Protein AF-A0AA39PBU8-F1 (afdb_monomer_lite)

Sequence (466 aa):
MSFDVECVLPCNFWPSYRALCRGNTFHDLFEAAKDVHDNECYCQLPLGDHAWVLTEKISHSSVVRSETPPAGSRRVDIDEEVSKLSTEGRATVAWFFDGEDSDGSEGSSSDTLLSTSPTSPSSLATRVGSWGSSGISSPVKISQGIFKTDCNESTLPSCSLTSYQDVLSSPGVVWVDRTSCLAGLDKQTNFDPRLVLVHRPAGFGKTSFLSMAEFFHDVKYRDSPVSRSALSSTWVGDFCAIHRYTIVLHADLVLTFDLATTHITDFETSLVEHLNTVLKQFLCKYQQELKIPPENMTYYIYEDGVSSLAAVLGLVARTRRWRVFLCIDNYNAPYIAGGDRAKIDRCLQRFLVGPLSNYLDDLHSGLIMGTGDVPDLSISACDRRPSVWASVANDLTDVEMMEGAFGFTPDEVHELAREFKVQGVEAGLEARSFVSYMDKSYSMREVLEEIRRQCRERETGDAKVI

InterPro domains:
  IPR018631 AAA-ATPase-like domain [PF09820] (168-341)

Structure (mmCIF, N/CA/C/O backbone):
data_AF-A0AA39PBU8-F1
#
_entry.id   AF-A0AA39PBU8-F1
#
loop_
_atom_site.group_PDB
_atom_site.id
_atom_site.type_symbol
_atom_site.label_atom_id
_atom_site.label_alt_id
_atom_site.label_comp_id
_atom_site.label_asym_id
_atom_site.label_entity_id
_atom_site.label_seq_id
_atom_site.pdbx_PDB_ins_code
_atom_site.Cartn_x
_atom_site.Cartn_y
_atom_site.Cartn_z
_atom_site.occupancy
_atom_site.B_iso_or_equiv
_atom_site.auth_seq_id
_atom_site.auth_comp_id
_atom_site.auth_asym_id
_atom_site.auth_atom_id
_atom_site.pdbx_PDB_model_num
ATOM 1 N N . MET A 1 1 ? -5.452 -50.871 -4.974 1.00 63.75 1 MET A N 1
ATOM 2 C CA . MET A 1 1 ? -4.369 -50.128 -4.293 1.00 63.75 1 MET A CA 1
ATOM 3 C C . MET A 1 1 ? -4.611 -48.667 -4.610 1.00 63.75 1 MET A C 1
ATOM 5 O O . MET A 1 1 ? -4.780 -48.376 -5.784 1.00 63.75 1 MET A O 1
ATOM 9 N N . SER A 1 2 ? -4.732 -47.799 -3.608 1.00 64.38 2 SER A N 1
ATOM 10 C CA . SER A 1 2 ? -4.918 -46.360 -3.831 1.00 64.38 2 SER A CA 1
ATOM 11 C C . SER A 1 2 ? -3.573 -45.715 -4.163 1.00 64.38 2 SER A C 1
ATOM 13 O O . SER A 1 2 ? -2.599 -45.975 -3.453 1.00 64.38 2 SER A O 1
ATOM 15 N N . PHE A 1 3 ? -3.524 -44.893 -5.207 1.00 79.94 3 PHE A N 1
ATOM 16 C CA . PHE A 1 3 ? -2.340 -44.122 -5.584 1.00 79.94 3 PHE A CA 1
ATOM 17 C C . PHE A 1 3 ? -2.486 -42.683 -5.087 1.00 79.94 3 PHE A C 1
ATOM 19 O O . PHE A 1 3 ? -3.590 -42.144 -5.107 1.00 79.94 3 PHE A O 1
ATOM 26 N N . ASP A 1 4 ? -1.380 -42.090 -4.636 1.00 86.75 4 ASP A N 1
ATOM 27 C CA . ASP A 1 4 ? -1.296 -40.649 -4.401 1.00 86.75 4 ASP A CA 1
ATOM 28 C C . ASP A 1 4 ? -1.063 -39.959 -5.751 1.00 86.75 4 ASP A C 1
ATOM 30 O O . ASP A 1 4 ? -0.068 -40.238 -6.429 1.00 86.75 4 ASP A O 1
ATOM 34 N N . VAL A 1 5 ? -1.996 -39.097 -6.153 1.00 86.69 5 VAL A N 1
ATOM 35 C CA . VAL A 1 5 ? -1.933 -38.317 -7.397 1.00 86.69 5 VAL A CA 1
ATOM 36 C C . VAL A 1 5 ? -1.940 -36.839 -7.036 1.00 86.69 5 VAL A C 1
ATOM 38 O O . VAL A 1 5 ? -2.800 -36.383 -6.283 1.00 86.69 5 VAL A O 1
ATOM 41 N N . GLU A 1 6 ? -0.975 -36.087 -7.562 1.00 90.75 6 GLU A N 1
ATOM 42 C CA . GLU A 1 6 ? -0.965 -34.630 -7.434 1.00 90.75 6 GLU A CA 1
ATOM 43 C C . GLU A 1 6 ? -1.994 -34.062 -8.419 1.00 90.75 6 GLU A C 1
ATOM 45 O O . GLU A 1 6 ? -1.827 -34.132 -9.636 1.00 90.75 6 GLU A O 1
ATOM 50 N N . CYS A 1 7 ? -3.098 -33.554 -7.892 1.00 89.88 7 CYS A N 1
ATOM 51 C CA . CYS A 1 7 ? -4.177 -32.953 -8.655 1.00 89.88 7 CYS A CA 1
ATOM 52 C C . CYS A 1 7 ? -3.934 -31.455 -8.772 1.00 89.88 7 CYS A C 1
ATOM 54 O O . CYS A 1 7 ? -3.689 -30.785 -7.769 1.00 89.88 7 CYS A O 1
ATOM 56 N N . VAL A 1 8 ? -4.012 -30.944 -9.996 1.00 87.88 8 VAL A N 1
ATOM 57 C CA . VAL A 1 8 ? -3.858 -29.531 -10.324 1.00 87.88 8 VAL A CA 1
ATOM 58 C C . VAL A 1 8 ? -5.203 -29.019 -10.822 1.00 87.88 8 VAL A C 1
ATOM 60 O O . VAL A 1 8 ? -5.677 -29.431 -11.883 1.00 87.88 8 VAL A O 1
ATOM 63 N N . LEU A 1 9 ? -5.820 -28.134 -10.046 1.00 85.31 9 LEU A N 1
ATOM 64 C CA . LEU A 1 9 ? -7.075 -27.477 -10.393 1.00 85.31 9 LEU A CA 1
ATOM 65 C C . LEU A 1 9 ? -6.802 -26.036 -10.855 1.00 85.31 9 LEU A C 1
ATOM 67 O O . LEU A 1 9 ? -5.986 -25.339 -10.234 1.00 85.31 9 LEU A O 1
ATOM 71 N N . PRO A 1 10 ? -7.470 -25.550 -11.916 1.00 77.88 10 PRO A N 1
ATOM 72 C CA . PRO A 1 10 ? -7.496 -24.145 -12.261 1.00 77.88 10 PRO A CA 1
ATOM 73 C C . PRO A 1 10 ? -8.139 -23.437 -11.091 1.00 77.88 10 PRO A C 1
ATOM 75 O O . PRO A 1 10 ? -9.138 -23.889 -10.552 1.00 77.88 10 PRO A O 1
ATOM 78 N N . CYS A 1 11 ? -7.553 -22.338 -10.665 1.00 74.69 11 CYS A N 1
ATOM 79 C CA . CYS A 1 11 ? -8.113 -21.563 -9.589 1.00 74.69 11 CYS A CA 1
ATOM 80 C C . CYS A 1 11 ? -8.189 -20.123 -10.060 1.00 74.69 11 CYS A C 1
ATOM 82 O O . CYS A 1 11 ? -7.208 -19.582 -10.563 1.00 74.69 11 CYS A O 1
ATOM 84 N N . ASN A 1 12 ? -9.327 -19.464 -9.851 1.00 62.34 12 ASN A N 1
ATOM 85 C CA . ASN A 1 12 ? -9.472 -18.058 -10.245 1.00 62.34 12 ASN A CA 1
ATOM 86 C C . ASN A 1 12 ? -8.590 -17.122 -9.403 1.00 62.34 12 ASN A C 1
ATOM 88 O O . ASN A 1 12 ? -8.543 -15.919 -9.648 1.00 62.34 12 ASN A O 1
ATOM 92 N N . PHE A 1 13 ? -7.923 -17.660 -8.381 1.00 56.38 13 PHE A N 1
ATOM 93 C CA . PHE A 1 13 ? -7.256 -16.882 -7.347 1.00 56.38 13 PHE A CA 1
ATOM 94 C C . PHE A 1 13 ? -5.815 -17.305 -7.073 1.00 56.38 13 PHE A C 1
ATOM 96 O O . PHE A 1 13 ? -5.048 -16.497 -6.562 1.00 56.38 13 PHE A O 1
ATOM 103 N N . TRP A 1 14 ? -5.451 -18.540 -7.415 1.00 59.69 14 TRP A N 1
ATOM 104 C CA . TRP A 1 14 ? -4.086 -19.053 -7.330 1.00 59.69 14 TRP A CA 1
ATOM 105 C C . TRP A 1 14 ? -3.625 -19.425 -8.741 1.00 59.69 14 TRP A C 1
ATOM 107 O O . TRP A 1 14 ? -4.454 -19.894 -9.521 1.00 59.69 14 TRP A O 1
ATOM 117 N N . PRO A 1 15 ? -2.336 -19.269 -9.096 1.00 60.19 15 PRO A N 1
ATOM 118 C CA . PRO A 1 15 ? -1.839 -19.653 -10.423 1.00 60.19 15 PRO A CA 1
ATOM 119 C C . PRO A 1 15 ? -2.183 -21.102 -10.802 1.00 60.19 15 PRO A C 1
ATOM 121 O O . PRO A 1 15 ? -2.449 -21.390 -11.967 1.00 60.19 15 PRO A O 1
ATOM 124 N N . SER A 1 16 ? -2.229 -21.989 -9.804 1.00 75.62 16 SER A N 1
ATOM 125 C CA . SER A 1 16 ? -2.863 -23.309 -9.845 1.00 75.62 16 SER A CA 1
ATOM 126 C C . SER A 1 16 ? -3.088 -23.800 -8.414 1.00 75.62 16 SER A C 1
ATOM 128 O O . SER A 1 16 ? -2.233 -23.554 -7.563 1.00 75.62 16 SER A O 1
ATOM 130 N N . TYR A 1 17 ? -4.183 -24.506 -8.136 1.00 80.56 17 TYR A N 1
ATOM 131 C CA . TYR A 1 17 ? -4.368 -25.178 -6.850 1.00 80.56 17 TYR A CA 1
ATOM 132 C C . TYR A 1 17 ? -3.843 -26.610 -6.929 1.00 80.56 17 TYR A C 1
ATOM 134 O O . TYR A 1 17 ? -4.169 -27.326 -7.874 1.00 80.56 17 TYR A O 1
ATOM 142 N N . ARG A 1 18 ? -3.024 -27.026 -5.959 1.00 86.94 18 ARG A N 1
ATOM 143 C CA . ARG A 1 18 ? -2.383 -28.346 -5.947 1.00 86.94 18 ARG A CA 1
ATOM 144 C C . ARG A 1 18 ? -2.760 -29.111 -4.691 1.00 86.94 18 ARG A C 1
ATOM 146 O O . ARG A 1 18 ? -2.524 -28.627 -3.589 1.00 86.94 18 ARG A O 1
ATOM 153 N N . ALA A 1 19 ? -3.266 -30.325 -4.860 1.00 88.69 19 ALA A N 1
ATOM 154 C CA . ALA A 1 19 ? -3.580 -31.219 -3.753 1.00 88.69 19 ALA A CA 1
ATOM 155 C C . ALA A 1 19 ? -3.094 -32.641 -4.041 1.00 88.69 19 ALA A C 1
ATOM 157 O O . ALA A 1 19 ? -3.181 -33.131 -5.163 1.00 88.69 19 ALA A O 1
ATOM 158 N N . LEU A 1 20 ? -2.581 -33.321 -3.016 1.00 90.81 20 LEU A N 1
ATOM 159 C CA . LEU A 1 20 ? -2.307 -34.755 -3.078 1.00 90.81 20 LEU A CA 1
ATOM 160 C C . LEU A 1 20 ? -3.593 -35.507 -2.739 1.00 90.81 20 LEU A C 1
ATOM 162 O O . LEU A 1 20 ? -4.042 -35.493 -1.593 1.00 90.81 20 LEU A O 1
ATOM 166 N N . CYS A 1 21 ? -4.172 -36.164 -3.738 1.00 92.00 21 CYS A N 1
ATOM 167 C CA . CYS A 1 21 ? -5.466 -36.826 -3.629 1.00 92.00 21 CYS A CA 1
ATOM 168 C C . CYS A 1 21 ? -5.327 -38.340 -3.812 1.00 92.00 21 CYS A C 1
ATOM 170 O O . CYS A 1 21 ? -4.408 -38.832 -4.473 1.00 92.00 21 CYS A O 1
ATOM 172 N N . ARG A 1 22 ? -6.273 -39.086 -3.231 1.00 91.69 22 ARG A N 1
ATOM 173 C CA . ARG A 1 22 ? -6.400 -40.541 -3.386 1.00 91.69 22 ARG A CA 1
ATOM 174 C C . ARG A 1 22 ? -7.777 -40.873 -3.932 1.00 91.69 22 ARG A C 1
ATOM 176 O O . ARG A 1 22 ? -8.775 -40.473 -3.348 1.00 91.69 22 ARG A O 1
ATOM 183 N N . GLY A 1 23 ? -7.810 -41.667 -4.994 1.00 91.62 23 GLY A N 1
ATOM 184 C CA . GLY A 1 23 ? -9.036 -42.077 -5.672 1.00 91.62 23 GLY A CA 1
ATOM 185 C C . GLY A 1 23 ? -8.817 -43.341 -6.497 1.00 91.62 23 GLY A C 1
ATOM 186 O O . GLY A 1 23 ? -7.672 -43.704 -6.789 1.00 91.62 23 GLY A O 1
ATOM 187 N N . ASN A 1 24 ? -9.901 -44.043 -6.835 1.00 92.50 24 ASN A N 1
ATOM 188 C CA . ASN A 1 24 ? -9.843 -45.174 -7.764 1.00 92.50 24 ASN A CA 1
ATOM 189 C C . ASN A 1 24 ? -10.062 -44.711 -9.210 1.00 92.50 24 ASN A C 1
ATOM 191 O O . ASN A 1 24 ? -9.520 -45.329 -10.127 1.00 92.50 24 ASN A O 1
ATOM 195 N N . THR A 1 25 ? -10.807 -43.622 -9.402 1.00 93.12 25 THR A N 1
ATOM 196 C CA . THR A 1 25 ? -11.091 -42.970 -10.691 1.00 93.12 25 THR A CA 1
ATOM 197 C C . THR A 1 25 ? -10.585 -41.524 -10.708 1.00 93.12 25 THR A C 1
ATOM 199 O O . THR A 1 25 ? -10.255 -40.968 -9.656 1.00 93.12 25 THR A O 1
ATOM 202 N N . PHE A 1 26 ? -10.506 -40.898 -11.886 1.00 90.81 26 PHE A N 1
ATOM 203 C CA . PHE A 1 26 ? -10.213 -39.460 -11.970 1.00 90.81 26 PHE A CA 1
ATOM 204 C C . PHE A 1 26 ? -11.336 -38.598 -11.390 1.00 90.81 26 PHE A C 1
ATOM 206 O O . PHE A 1 26 ? -11.050 -37.518 -10.884 1.00 90.81 26 PHE A O 1
ATOM 213 N N . HIS A 1 27 ? -12.572 -39.094 -11.384 1.00 92.56 27 HIS A N 1
ATOM 214 C CA . HIS A 1 27 ? -13.697 -38.467 -10.704 1.00 92.56 27 HIS A CA 1
ATOM 215 C C . HIS A 1 27 ? -13.467 -38.405 -9.198 1.00 92.56 27 HIS A C 1
ATOM 217 O O . HIS A 1 27 ? -13.545 -37.327 -8.621 1.00 92.56 27 HIS A O 1
ATOM 223 N N . ASP A 1 28 ? -13.069 -39.522 -8.577 1.00 92.75 28 ASP A N 1
ATOM 224 C CA . ASP A 1 28 ? -12.735 -39.547 -7.147 1.00 92.75 28 ASP A CA 1
ATOM 225 C C . ASP A 1 28 ? -11.604 -38.558 -6.818 1.00 92.75 28 ASP A C 1
ATOM 227 O O . ASP A 1 28 ? -11.623 -37.902 -5.779 1.00 92.75 28 ASP A O 1
ATOM 231 N N . LEU A 1 29 ? -10.600 -38.461 -7.700 1.00 92.19 29 LEU A N 1
ATOM 232 C CA . LEU A 1 29 ? -9.491 -37.520 -7.545 1.00 92.19 29 LEU A CA 1
ATOM 233 C C . LEU A 1 29 ? -9.945 -36.068 -7.684 1.00 92.19 29 LEU A C 1
ATOM 235 O O . LEU A 1 29 ? -9.513 -35.239 -6.888 1.00 92.19 29 LEU A O 1
ATOM 239 N N . PHE A 1 30 ? -10.806 -35.766 -8.659 1.00 89.19 30 PHE A N 1
ATOM 240 C CA . PHE A 1 30 ? -11.372 -34.434 -8.833 1.00 89.19 30 PHE A CA 1
ATOM 241 C C . PHE A 1 30 ? -12.219 -34.039 -7.633 1.00 89.19 30 PHE A C 1
ATOM 243 O O . PHE A 1 30 ? -11.990 -32.970 -7.092 1.00 89.19 30 PHE A O 1
ATOM 250 N N . GLU A 1 31 ? -13.155 -34.882 -7.196 1.00 91.38 31 GLU A N 1
ATOM 251 C CA . GLU A 1 31 ? -14.018 -34.597 -6.044 1.00 91.38 31 GLU A CA 1
ATOM 252 C C . GLU A 1 31 ? -13.182 -34.410 -4.776 1.00 91.38 31 GLU A C 1
ATOM 254 O O . GLU A 1 31 ? -13.391 -33.454 -4.042 1.00 91.38 31 GLU A O 1
ATOM 259 N N . ALA A 1 32 ? -12.152 -35.236 -4.557 1.00 90.81 32 ALA A N 1
ATOM 260 C CA . ALA A 1 32 ? -11.232 -35.038 -3.440 1.00 90.81 32 ALA A CA 1
ATOM 261 C C . ALA A 1 32 ? -10.447 -33.722 -3.565 1.00 90.81 32 ALA A C 1
ATOM 263 O O . ALA A 1 32 ? -10.331 -32.983 -2.591 1.00 90.81 32 ALA A O 1
ATOM 264 N N . ALA A 1 33 ? -9.900 -33.411 -4.742 1.00 88.56 33 ALA A N 1
ATOM 265 C CA . ALA A 1 33 ? -9.170 -32.166 -4.971 1.00 88.56 33 ALA A CA 1
ATOM 266 C C . ALA A 1 33 ? -10.087 -30.950 -4.826 1.00 88.56 33 ALA A C 1
ATOM 268 O O . ALA A 1 33 ? -9.671 -29.945 -4.258 1.00 88.56 33 ALA A O 1
ATOM 269 N N . LYS A 1 34 ? -11.324 -31.059 -5.311 1.00 86.44 34 LYS A N 1
ATOM 270 C CA . LYS A 1 34 ? -12.368 -30.046 -5.246 1.00 86.44 34 LYS A CA 1
ATOM 271 C C . LYS A 1 34 ? -12.851 -29.850 -3.825 1.00 86.44 34 LYS A C 1
ATOM 273 O O . LYS A 1 34 ? -13.002 -28.712 -3.437 1.00 86.44 34 LYS A O 1
ATOM 278 N N . ASP A 1 35 ? -13.034 -30.898 -3.034 1.00 87.56 35 ASP A N 1
ATOM 279 C CA . ASP A 1 35 ? -13.402 -30.764 -1.626 1.00 87.56 35 ASP A CA 1
ATOM 280 C C . ASP A 1 35 ? -12.317 -30.002 -0.860 1.00 87.56 35 ASP A C 1
ATOM 282 O O . ASP A 1 35 ? -12.619 -29.074 -0.111 1.00 87.56 35 ASP A O 1
ATOM 286 N N . VAL A 1 36 ? -11.038 -30.350 -1.049 1.00 84.06 36 VAL A N 1
ATOM 287 C CA . VAL A 1 36 ? -9.939 -29.618 -0.393 1.00 84.06 36 VAL A CA 1
ATOM 288 C C . VAL A 1 36 ? -9.860 -28.189 -0.938 1.00 84.06 36 VAL A C 1
ATOM 290 O O . VAL A 1 36 ? -9.799 -27.240 -0.159 1.00 84.06 36 VAL A O 1
ATOM 293 N N . HIS A 1 37 ? -9.972 -28.023 -2.256 1.00 85.81 37 HIS A N 1
ATOM 294 C CA . HIS A 1 37 ? -10.020 -26.717 -2.896 1.00 85.81 37 HIS A CA 1
ATOM 295 C C . HIS A 1 37 ? -11.176 -25.873 -2.367 1.00 85.81 37 HIS A C 1
ATOM 297 O O . HIS A 1 37 ? -10.928 -24.765 -1.945 1.00 85.81 37 HIS A O 1
ATOM 303 N N . ASP A 1 38 ? -12.411 -26.356 -2.330 1.00 80.06 38 ASP A N 1
ATOM 304 C CA . ASP A 1 38 ? -13.603 -25.604 -1.933 1.00 80.06 38 ASP A CA 1
ATOM 305 C C . ASP A 1 38 ? -13.579 -25.252 -0.438 1.00 80.06 38 ASP A C 1
ATOM 307 O O . ASP A 1 38 ? -14.100 -24.208 -0.041 1.00 80.06 38 ASP A O 1
ATOM 311 N N . ASN A 1 39 ? -12.906 -26.066 0.384 1.00 73.81 39 ASN A N 1
ATOM 312 C CA . ASN A 1 39 ? -12.610 -25.732 1.779 1.00 73.81 39 ASN A CA 1
ATOM 313 C C . ASN A 1 39 ? -11.576 -24.600 1.916 1.00 73.81 39 ASN A C 1
ATOM 315 O O . ASN A 1 39 ? -11.610 -23.852 2.894 1.00 73.81 39 ASN A O 1
ATOM 319 N N . GLU A 1 40 ? -10.666 -24.459 0.953 1.00 72.25 40 GLU A N 1
ATOM 320 C CA . GLU A 1 40 ? -9.587 -23.461 0.961 1.00 72.25 40 GLU A CA 1
ATOM 321 C C . GLU A 1 40 ? -9.861 -22.271 0.015 1.00 72.25 40 GLU A C 1
ATOM 323 O O . GLU A 1 40 ? -9.196 -21.233 0.070 1.00 72.25 40 GLU A O 1
ATOM 328 N N . CYS A 1 41 ? -10.850 -22.394 -0.869 1.00 67.94 41 CYS A N 1
ATOM 329 C CA . CYS A 1 41 ? -11.017 -21.561 -2.044 1.00 67.94 41 CYS A CA 1
ATOM 330 C C . CYS A 1 41 ? -12.450 -21.590 -2.613 1.00 67.94 41 CYS A C 1
ATOM 332 O O . CYS A 1 41 ? -12.903 -22.536 -3.242 1.00 67.94 41 CYS A O 1
ATOM 334 N N . TYR A 1 42 ? -13.155 -20.466 -2.502 1.00 68.31 42 TYR A N 1
ATOM 335 C CA . TYR A 1 42 ? -14.571 -20.350 -2.870 1.00 68.31 42 TYR A CA 1
ATOM 336 C C . TYR A 1 42 ? -14.870 -20.079 -4.363 1.00 68.31 42 TYR A C 1
ATOM 338 O O . TYR A 1 42 ? -15.903 -19.474 -4.650 1.00 68.31 42 TYR A O 1
ATOM 346 N N . CYS A 1 43 ? -14.014 -20.441 -5.337 1.00 73.25 43 CYS A N 1
ATOM 347 C CA . CYS A 1 43 ? -14.326 -20.115 -6.754 1.00 73.25 43 CYS A CA 1
ATOM 348 C C . CYS A 1 43 ? -15.424 -20.985 -7.352 1.00 73.25 43 CYS A C 1
ATOM 350 O O . CYS A 1 43 ? -15.873 -20.653 -8.442 1.00 73.25 43 CYS A O 1
ATOM 352 N N . GLN A 1 44 ? -15.875 -22.030 -6.644 1.00 70.38 44 GLN A N 1
ATOM 353 C CA . GLN A 1 44 ? -16.883 -22.977 -7.124 1.00 70.38 44 GLN A CA 1
ATOM 354 C C . GLN A 1 44 ? -16.541 -23.456 -8.533 1.00 70.38 44 GLN A C 1
ATOM 356 O O . GLN A 1 44 ? -17.207 -23.109 -9.507 1.00 70.38 44 GLN A O 1
ATOM 361 N N . LEU A 1 45 ? -15.459 -24.227 -8.636 1.00 69.81 45 LEU A N 1
ATOM 362 C CA . LEU A 1 45 ? -14.999 -24.691 -9.935 1.00 69.81 45 LEU A CA 1
ATOM 363 C C . LEU A 1 45 ? -16.039 -25.642 -10.549 1.00 69.81 45 LEU A C 1
ATOM 365 O O . LEU A 1 45 ? -16.449 -26.618 -9.892 1.00 69.81 45 LEU A O 1
ATOM 369 N N . PRO A 1 46 ? -16.485 -25.372 -11.787 1.00 70.25 46 PRO A N 1
ATOM 370 C CA . PRO A 1 46 ? -17.241 -26.348 -12.547 1.00 70.25 46 PRO A CA 1
ATOM 371 C C . PRO A 1 46 ? -16.371 -27.582 -12.807 1.00 70.25 46 PRO A C 1
ATOM 373 O O . PRO A 1 46 ? -15.142 -27.525 -12.865 1.00 70.25 46 PRO A O 1
ATOM 376 N N . LEU A 1 47 ? -17.036 -28.730 -12.883 1.00 63.50 47 LEU A N 1
ATOM 377 C CA . LEU A 1 47 ? -16.393 -30.015 -13.106 1.00 63.50 47 LEU A CA 1
ATOM 378 C C . LEU A 1 47 ? -16.217 -30.196 -14.613 1.00 63.50 47 LEU A C 1
ATOM 380 O O . LEU A 1 47 ? -17.209 -30.332 -15.328 1.00 63.50 47 LEU A O 1
ATOM 384 N N . GLY A 1 48 ? -14.971 -30.180 -15.084 1.00 72.88 48 GLY A N 1
ATOM 385 C CA . GLY A 1 48 ? -14.656 -30.578 -16.453 1.00 72.88 48 GLY A CA 1
ATOM 386 C C . GLY A 1 48 ? -14.954 -32.060 -16.667 1.00 72.88 48 GLY A C 1
ATOM 387 O O . GLY A 1 48 ? -14.693 -32.887 -15.796 1.00 72.88 48 GLY A O 1
ATOM 388 N N . ASP A 1 49 ? -15.463 -32.423 -17.840 1.00 81.44 49 ASP A N 1
ATOM 389 C CA . ASP A 1 49 ? -15.782 -33.806 -18.233 1.00 81.44 49 ASP A CA 1
ATOM 390 C C . ASP A 1 49 ? -14.536 -34.686 -18.464 1.00 81.44 49 ASP A C 1
ATOM 392 O O . ASP A 1 49 ? -14.642 -35.863 -18.804 1.00 81.44 49 ASP A O 1
ATOM 396 N N . HIS A 1 50 ? -13.337 -34.127 -18.306 1.00 86.62 50 HIS A N 1
ATOM 397 C CA . HIS A 1 50 ? -12.084 -34.815 -18.568 1.00 86.62 50 HIS A CA 1
ATOM 398 C C . HIS A 1 50 ? -10.930 -34.266 -17.728 1.00 86.62 50 HIS A C 1
ATOM 400 O O . HIS A 1 50 ? -10.931 -33.116 -17.287 1.00 86.62 50 HIS A O 1
ATOM 406 N N . ALA A 1 51 ? -9.899 -35.091 -17.570 1.00 89.19 51 ALA A N 1
ATOM 407 C CA . ALA A 1 51 ? -8.616 -34.680 -17.018 1.00 89.19 51 ALA A CA 1
ATOM 408 C C . ALA A 1 51 ? -7.510 -34.832 -18.069 1.00 89.19 51 ALA A C 1
ATOM 410 O O . ALA A 1 51 ? -7.666 -35.511 -19.085 1.00 89.19 51 ALA A O 1
ATOM 411 N N . TRP A 1 52 ? -6.365 -34.210 -17.827 1.00 89.69 52 TRP A N 1
ATOM 412 C CA . TRP A 1 52 ? -5.154 -34.380 -18.615 1.00 89.69 52 TRP A CA 1
ATOM 413 C C . TRP A 1 52 ? -4.063 -34.961 -17.738 1.00 89.69 52 TRP A C 1
ATOM 415 O O . TRP A 1 52 ? -3.896 -34.567 -16.586 1.00 89.69 52 TRP A O 1
ATOM 425 N N . VAL A 1 53 ? -3.309 -35.907 -18.285 1.00 89.69 53 VAL A N 1
ATOM 426 C CA . VAL A 1 53 ? -2.259 -36.614 -17.552 1.00 89.69 53 VAL A CA 1
ATOM 427 C C . VAL A 1 53 ? -0.998 -36.647 -18.392 1.00 89.69 53 VAL A C 1
ATOM 429 O O . VAL A 1 53 ? -1.046 -37.012 -19.567 1.00 89.69 53 VAL A O 1
ATOM 432 N N . LEU A 1 54 ? 0.141 -36.283 -17.807 1.00 86.62 54 LEU A N 1
ATOM 433 C CA . LEU A 1 54 ? 1.435 -36.348 -18.490 1.00 86.62 54 LEU A CA 1
ATOM 434 C C . LEU A 1 54 ? 1.779 -37.792 -18.872 1.00 86.62 54 LEU A C 1
ATOM 436 O O . LEU A 1 54 ? 1.760 -38.688 -18.028 1.00 86.62 54 LEU A O 1
ATOM 440 N N . THR A 1 55 ? 2.133 -38.005 -20.140 1.00 77.75 55 THR A N 1
ATOM 441 C CA . THR A 1 55 ? 2.587 -39.312 -20.649 1.00 77.75 55 THR A CA 1
ATOM 442 C C . THR A 1 55 ? 4.107 -39.426 -20.734 1.00 77.75 55 THR A C 1
ATOM 444 O O . THR A 1 55 ? 4.643 -40.533 -20.680 1.00 77.75 55 THR A O 1
ATOM 447 N N . GLU A 1 56 ? 4.818 -38.298 -20.807 1.00 75.25 56 GLU A N 1
ATOM 448 C CA . GLU A 1 56 ? 6.274 -38.260 -20.950 1.00 75.25 56 GLU A CA 1
ATOM 449 C C . GLU A 1 56 ? 6.998 -37.853 -19.659 1.00 75.25 56 GLU A C 1
ATOM 451 O O . GLU A 1 56 ? 6.471 -37.136 -18.807 1.00 75.25 56 GLU A O 1
ATOM 456 N N . LYS A 1 57 ? 8.253 -38.309 -19.521 1.00 64.81 57 LYS A N 1
ATOM 457 C CA . LYS A 1 57 ? 9.164 -37.905 -18.440 1.00 64.81 57 LYS A CA 1
ATOM 458 C C . LYS A 1 57 ? 9.582 -36.449 -18.633 1.00 64.81 57 LYS A C 1
ATOM 460 O O . LYS A 1 57 ? 10.653 -36.182 -19.173 1.00 64.81 57 LYS A O 1
ATOM 465 N N . ILE A 1 58 ? 8.772 -35.519 -18.157 1.00 60.69 58 ILE A N 1
ATOM 466 C CA . ILE A 1 58 ? 9.190 -34.127 -18.014 1.00 60.69 58 ILE A CA 1
ATOM 467 C C . ILE A 1 58 ? 9.627 -33.929 -16.564 1.00 60.69 58 ILE A C 1
ATOM 469 O O . ILE A 1 58 ? 8.972 -34.386 -15.628 1.00 60.69 58 ILE A O 1
ATOM 473 N N . SER A 1 59 ? 10.784 -33.300 -16.364 1.00 57.44 59 SER A N 1
ATOM 474 C CA . SER A 1 59 ? 11.216 -32.862 -15.039 1.00 57.44 59 SER A CA 1
ATOM 475 C C . SER A 1 59 ? 10.133 -31.964 -14.438 1.00 57.44 59 SER A C 1
ATOM 477 O O . SER A 1 59 ? 9.788 -30.956 -15.046 1.00 57.44 59 SER A O 1
ATOM 479 N N . HIS A 1 60 ? 9.631 -32.312 -13.247 1.00 55.94 60 HIS A N 1
ATOM 480 C CA . HIS A 1 60 ? 8.533 -31.639 -12.526 1.00 55.94 60 HIS A CA 1
ATOM 481 C C . HIS A 1 60 ? 8.696 -30.110 -12.334 1.00 55.94 60 HIS A C 1
ATOM 483 O O . HIS A 1 60 ? 7.786 -29.455 -11.838 1.00 55.94 60 HIS A O 1
ATOM 489 N N . SER A 1 61 ? 9.831 -29.523 -12.718 1.00 48.94 61 SER A N 1
ATOM 490 C CA . SER A 1 61 ? 10.204 -28.129 -12.481 1.00 48.94 61 SER A CA 1
ATOM 491 C C . SER A 1 61 ? 9.776 -27.122 -13.561 1.00 48.94 61 SER A C 1
ATOM 493 O O . SER A 1 61 ? 10.168 -25.967 -13.445 1.00 48.94 61 SER A O 1
ATOM 495 N N . SER A 1 62 ? 9.045 -27.506 -14.619 1.00 50.09 62 SER A N 1
ATOM 496 C CA . SER A 1 62 ? 8.758 -26.600 -15.756 1.00 50.09 62 SER A CA 1
ATOM 497 C C . SER A 1 62 ? 7.278 -26.313 -16.040 1.00 50.09 62 SER A C 1
ATOM 499 O O . SER A 1 62 ? 6.967 -25.782 -17.104 1.00 50.09 62 SER A O 1
ATOM 501 N N . VAL A 1 63 ? 6.348 -26.668 -15.149 1.00 51.44 63 VAL A N 1
ATOM 502 C CA . VAL A 1 63 ? 4.911 -26.452 -15.402 1.00 51.44 63 VAL A CA 1
ATOM 503 C C . VAL A 1 63 ? 4.485 -25.088 -14.857 1.00 51.44 63 VAL A C 1
ATOM 505 O O . VAL A 1 63 ? 4.106 -24.967 -13.694 1.00 51.44 63 VAL A O 1
ATOM 508 N N . VAL A 1 64 ? 4.588 -24.069 -15.712 1.00 51.28 64 VAL A N 1
ATOM 509 C CA . VAL A 1 64 ? 4.061 -22.712 -15.492 1.00 51.28 64 VAL A CA 1
ATOM 510 C C . VAL A 1 64 ? 2.598 -22.656 -15.942 1.00 51.28 64 VAL A C 1
ATOM 512 O O . VAL A 1 64 ? 2.193 -23.427 -16.813 1.00 51.28 64 VAL A O 1
ATOM 515 N N . ARG A 1 65 ? 1.831 -21.745 -15.325 1.00 52.34 65 ARG A N 1
ATOM 516 C CA . ARG A 1 65 ? 0.459 -21.325 -15.653 1.00 52.34 65 ARG A CA 1
ATOM 517 C C . ARG A 1 65 ? 0.140 -21.521 -17.135 1.00 52.34 65 ARG A C 1
ATOM 519 O O . ARG A 1 65 ? 0.515 -20.712 -17.978 1.00 52.34 65 ARG A O 1
ATOM 526 N N . SER A 1 66 ? -0.546 -22.610 -17.439 1.00 53.31 66 SER A N 1
ATOM 527 C CA . SER A 1 66 ? -0.968 -22.916 -18.789 1.00 53.31 66 SER A CA 1
ATOM 528 C C . SER A 1 66 ? -2.448 -23.239 -18.735 1.00 53.31 66 SER A C 1
ATOM 530 O O . SER A 1 66 ? -2.839 -24.271 -18.203 1.00 53.31 66 SER A O 1
ATOM 532 N N . GLU A 1 67 ? -3.262 -22.344 -19.294 1.00 59.53 67 GLU A N 1
ATOM 533 C CA . GLU A 1 67 ? -4.669 -22.608 -19.639 1.00 59.53 67 GLU A CA 1
ATOM 534 C C . GLU A 1 67 ? -4.785 -23.731 -20.685 1.00 59.53 67 GLU A C 1
ATOM 536 O O . GLU A 1 67 ? -5.871 -24.211 -20.981 1.00 59.53 67 GLU A O 1
ATOM 541 N N . THR A 1 68 ? -3.648 -24.176 -21.230 1.00 70.06 68 THR A N 1
ATOM 542 C CA . THR A 1 68 ? -3.556 -25.321 -22.129 1.00 70.06 68 THR A CA 1
ATOM 543 C C . THR A 1 68 ? -2.881 -26.513 -21.442 1.00 70.06 68 THR A C 1
ATOM 545 O O . THR A 1 68 ? -1.953 -26.338 -20.646 1.00 70.06 68 THR A O 1
ATOM 548 N N . PRO A 1 69 ? -3.299 -27.750 -21.738 1.00 75.38 69 PRO A N 1
ATOM 549 C CA . PRO A 1 69 ? -2.639 -28.940 -21.219 1.00 75.38 69 PRO A CA 1
ATOM 550 C C . PRO A 1 69 ? -1.138 -28.948 -21.558 1.00 75.38 69 PRO A C 1
ATOM 552 O O . PRO A 1 69 ? -0.764 -28.544 -22.664 1.00 75.38 69 PRO A O 1
ATOM 555 N N . PRO A 1 70 ? -0.254 -29.433 -20.663 1.00 79.06 70 PRO A N 1
ATOM 556 C CA . PRO A 1 70 ? 1.170 -29.541 -20.962 1.00 79.06 70 PRO A CA 1
ATOM 557 C C . PRO A 1 70 ? 1.417 -30.358 -22.237 1.00 79.06 70 PRO A C 1
ATOM 559 O O . PRO A 1 70 ? 0.752 -31.373 -22.470 1.00 79.06 70 PRO A O 1
ATOM 562 N N . ALA A 1 71 ? 2.411 -29.964 -23.037 1.00 80.19 71 ALA A N 1
ATOM 563 C CA . ALA A 1 71 ? 2.850 -30.766 -24.178 1.00 80.19 71 ALA A CA 1
ATOM 564 C C . ALA A 1 71 ? 3.231 -32.186 -23.712 1.00 80.19 71 ALA A C 1
ATOM 566 O O . ALA A 1 71 ? 3.930 -32.351 -22.713 1.00 80.19 71 ALA A O 1
ATOM 567 N N . GLY A 1 72 ? 2.741 -33.213 -24.414 1.00 83.12 72 GLY A N 1
ATOM 568 C CA . GLY A 1 72 ? 2.933 -34.615 -24.017 1.00 83.12 72 GLY A CA 1
ATOM 569 C C . GLY A 1 72 ? 1.960 -35.116 -22.941 1.00 83.12 72 GLY A C 1
ATOM 570 O O . GLY A 1 72 ? 2.181 -36.181 -22.358 1.00 83.12 72 GLY A O 1
ATOM 571 N N . SER A 1 73 ? 0.881 -34.385 -22.654 1.00 87.94 73 SER A N 1
ATOM 572 C CA . SER A 1 73 ? -0.247 -34.906 -21.877 1.00 87.94 73 SER A CA 1
ATOM 573 C C . SER A 1 73 ? -1.267 -35.623 -22.768 1.00 87.94 73 SER A C 1
ATOM 575 O O . SER A 1 73 ? -1.420 -35.311 -23.949 1.00 87.94 73 SER A O 1
ATOM 577 N N . ARG A 1 74 ? -1.960 -36.617 -22.203 1.00 89.75 74 ARG A N 1
ATOM 578 C CA . ARG A 1 74 ? -3.129 -37.257 -22.816 1.00 89.75 74 ARG A CA 1
ATOM 579 C C . ARG A 1 74 ? -4.389 -36.847 -22.066 1.00 89.75 74 ARG A C 1
ATOM 581 O O . ARG A 1 74 ? -4.371 -36.796 -20.837 1.00 89.75 74 ARG A O 1
ATOM 588 N N . ARG A 1 75 ? -5.474 -36.626 -22.804 1.00 91.56 75 ARG A N 1
ATOM 589 C CA . ARG A 1 75 ? -6.821 -36.493 -22.245 1.00 91.56 75 ARG A CA 1
ATOM 590 C C . ARG A 1 75 ? -7.284 -37.858 -21.725 1.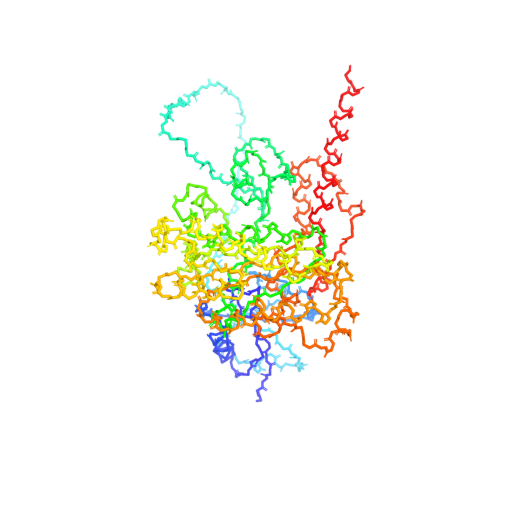00 91.56 75 ARG A C 1
ATOM 592 O O . ARG A 1 75 ? -7.092 -38.869 -22.405 1.00 91.56 75 ARG A O 1
ATOM 599 N N . VAL A 1 76 ? -7.856 -37.881 -20.530 1.00 91.00 76 VAL A N 1
ATOM 600 C CA . VAL A 1 76 ? -8.452 -39.057 -19.887 1.00 91.00 76 VAL A CA 1
ATOM 601 C C . VAL A 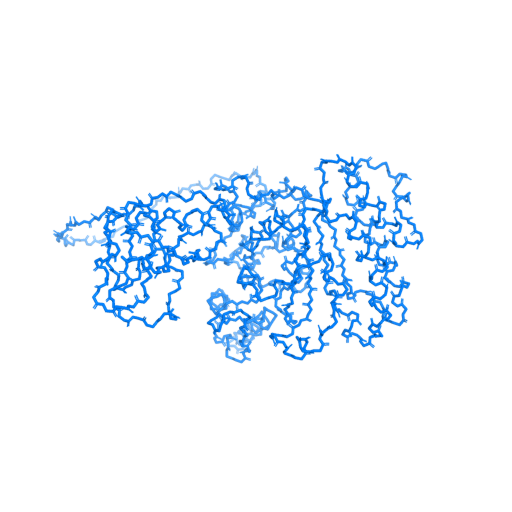1 76 ? -9.888 -38.744 -19.500 1.00 91.00 76 VAL A C 1
ATOM 603 O O . VAL A 1 76 ? -10.208 -37.612 -19.135 1.00 91.00 76 VAL A O 1
ATOM 606 N N . ASP A 1 77 ? -10.743 -39.752 -19.613 1.00 91.25 77 ASP A N 1
ATOM 607 C CA . ASP A 1 77 ? -12.126 -39.664 -19.154 1.00 91.25 77 ASP A CA 1
ATOM 608 C C . ASP A 1 77 ? -12.151 -39.592 -17.620 1.00 91.25 77 ASP A C 1
ATOM 610 O O . ASP A 1 77 ? -11.318 -40.220 -16.954 1.00 91.25 77 ASP A O 1
ATOM 614 N N . ILE A 1 78 ? -13.083 -38.824 -17.056 1.00 91.06 78 ILE A N 1
ATOM 615 C CA . ILE A 1 78 ? -13.216 -38.677 -15.606 1.00 91.06 78 ILE A CA 1
ATOM 616 C C . ILE A 1 78 ? -13.542 -40.025 -14.929 1.00 91.06 78 ILE A C 1
ATOM 618 O O . ILE A 1 78 ? -13.092 -40.286 -13.812 1.00 91.06 78 ILE A O 1
ATOM 622 N N . ASP A 1 79 ? -14.206 -40.940 -15.639 1.00 92.62 79 ASP A N 1
ATOM 623 C CA . ASP A 1 79 ? -14.521 -42.288 -15.153 1.00 92.62 79 ASP A CA 1
ATOM 624 C C . ASP A 1 79 ? -13.363 -43.293 -15.355 1.00 92.62 79 ASP A C 1
ATOM 626 O O . ASP A 1 79 ? -13.466 -44.468 -14.981 1.00 92.62 79 ASP A O 1
ATOM 630 N N . GLU A 1 80 ? -12.236 -42.881 -15.953 1.00 92.44 80 GLU A N 1
ATOM 631 C CA . GLU A 1 80 ? -11.085 -43.765 -16.152 1.00 92.44 80 GLU A CA 1
ATOM 632 C C . GLU A 1 80 ? -10.461 -44.162 -14.799 1.00 92.44 80 GLU A C 1
ATOM 634 O O . GLU A 1 80 ? -10.191 -43.332 -13.930 1.00 92.44 80 GLU A O 1
ATOM 639 N N . GLU A 1 81 ? -10.198 -45.459 -14.607 1.00 92.88 81 GLU A N 1
ATOM 640 C CA . GLU A 1 81 ? -9.499 -45.926 -13.409 1.00 92.88 81 GLU A CA 1
ATOM 641 C C . GLU A 1 81 ? -8.050 -45.418 -13.367 1.00 92.88 81 GLU A C 1
ATOM 643 O O . GLU A 1 81 ? -7.254 -45.674 -14.277 1.00 92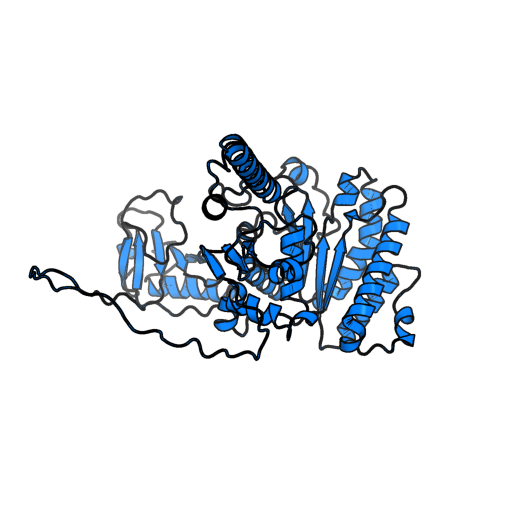.88 81 GLU A O 1
ATOM 648 N N . VAL A 1 82 ? -7.659 -44.826 -12.237 1.00 90.25 82 VAL A N 1
ATOM 649 C CA . VAL A 1 82 ? -6.289 -44.361 -11.949 1.00 90.25 82 VAL A CA 1
ATOM 650 C C . VAL A 1 82 ? -5.284 -45.518 -12.026 1.00 90.25 82 VAL A C 1
ATOM 652 O O . VAL A 1 82 ? -4.119 -45.328 -12.372 1.00 90.25 82 VAL A O 1
ATOM 655 N N . SER A 1 83 ? -5.741 -46.751 -11.777 1.00 88.88 83 SER A N 1
ATOM 656 C CA . SER A 1 83 ? -4.951 -47.983 -11.900 1.00 88.88 83 SER A CA 1
ATOM 657 C C . SER A 1 83 ? -4.323 -48.164 -13.292 1.00 88.88 83 SER A C 1
ATOM 659 O O . SER A 1 83 ? -3.253 -48.762 -13.408 1.00 88.88 83 SER A O 1
ATOM 661 N N . LYS A 1 84 ? -4.928 -47.602 -14.348 1.00 85.94 84 LYS A N 1
ATOM 662 C CA . LYS A 1 84 ? -4.430 -47.687 -15.731 1.00 85.94 84 LYS A CA 1
ATOM 663 C C . LYS A 1 84 ? -3.216 -46.796 -15.995 1.00 85.94 84 LYS A C 1
ATOM 665 O O . LYS A 1 84 ? -2.504 -47.018 -16.971 1.00 85.94 84 LYS A O 1
ATOM 670 N N . LEU A 1 85 ? -2.939 -45.836 -15.112 1.00 79.12 85 LEU A N 1
ATOM 671 C CA . LEU A 1 85 ? -1.701 -45.048 -15.121 1.00 79.12 85 LEU A CA 1
ATOM 672 C C . LEU A 1 85 ? -0.497 -45.863 -14.629 1.00 79.12 85 LEU A C 1
ATOM 674 O O . LEU A 1 85 ? 0.655 -45.542 -14.921 1.00 79.12 85 LEU A O 1
ATOM 678 N N . SER A 1 86 ? -0.759 -46.933 -13.875 1.00 64.19 86 SER A N 1
ATOM 679 C CA . SER A 1 86 ? 0.248 -47.746 -13.208 1.00 64.19 86 SER A CA 1
ATOM 680 C C . SER A 1 86 ? 0.800 -48.833 -14.132 1.00 64.19 86 SER A C 1
ATOM 682 O O . SER A 1 86 ? 0.458 -50.012 -14.019 1.00 64.19 86 SER A O 1
ATOM 684 N N . THR A 1 87 ? 1.759 -48.464 -14.975 1.00 57.34 87 THR A N 1
ATOM 685 C CA . THR A 1 87 ? 2.769 -49.431 -15.441 1.00 57.34 87 THR A CA 1
ATOM 686 C C . THR A 1 87 ? 4.165 -49.174 -14.877 1.00 57.34 87 THR A C 1
ATOM 688 O O . THR A 1 87 ? 4.979 -50.092 -14.900 1.00 57.34 87 THR A O 1
ATOM 691 N N . GLU A 1 88 ? 4.456 -48.006 -14.277 1.00 56.50 88 GLU A N 1
ATOM 692 C CA . GLU A 1 88 ? 5.841 -47.671 -13.877 1.00 56.50 88 GLU A CA 1
ATOM 693 C C . GLU A 1 88 ? 6.041 -47.043 -12.478 1.00 56.50 88 GLU A C 1
ATOM 695 O O . GLU A 1 88 ? 7.135 -46.559 -12.191 1.00 56.50 88 GLU A O 1
ATOM 700 N N . GLY A 1 89 ? 5.049 -47.067 -11.577 1.00 57.34 89 GLY A N 1
ATOM 701 C CA . GLY A 1 89 ? 5.250 -46.688 -10.163 1.00 57.34 89 GLY A CA 1
ATOM 702 C C . GLY A 1 89 ? 5.708 -45.239 -9.922 1.00 57.34 89 GLY A C 1
ATOM 703 O O . GLY A 1 89 ? 6.488 -44.991 -9.004 1.00 57.34 89 GLY A O 1
ATOM 704 N N . ARG A 1 90 ? 5.265 -44.285 -10.753 1.00 63.16 90 ARG A N 1
ATOM 705 C CA . ARG A 1 90 ? 5.643 -42.863 -10.658 1.00 63.16 90 ARG A CA 1
ATOM 706 C C . ARG A 1 90 ? 4.509 -41.996 -10.118 1.00 63.16 90 ARG A C 1
ATOM 708 O O . ARG A 1 90 ? 3.339 -42.298 -10.341 1.00 63.16 90 ARG A O 1
ATOM 715 N N . ALA A 1 91 ? 4.887 -40.904 -9.449 1.00 59.59 91 ALA A N 1
ATOM 716 C CA . ALA A 1 91 ? 3.972 -39.831 -9.076 1.00 59.59 91 ALA A CA 1
ATOM 717 C C . ALA A 1 91 ? 3.322 -39.277 -10.348 1.00 59.59 91 ALA A C 1
ATOM 719 O O . ALA A 1 91 ? 4.015 -38.817 -11.256 1.00 59.59 91 ALA A O 1
ATOM 720 N N . THR A 1 92 ? 2.002 -39.401 -10.433 1.00 78.81 92 THR A N 1
ATOM 721 C CA . THR A 1 92 ? 1.228 -38.919 -11.575 1.00 78.81 92 THR A CA 1
ATOM 722 C C . THR A 1 92 ? 0.645 -37.561 -11.214 1.00 78.81 92 THR A C 1
ATOM 724 O O . THR A 1 92 ? 0.195 -37.375 -10.084 1.00 78.81 92 THR A O 1
ATOM 727 N N . VAL A 1 93 ? 0.688 -36.619 -12.156 1.00 83.25 93 VAL A N 1
ATOM 728 C CA . VAL A 1 93 ? 0.046 -35.309 -12.022 1.00 83.25 93 VAL A CA 1
ATOM 729 C C . VAL A 1 93 ? -1.173 -35.294 -12.941 1.00 83.25 93 VAL A C 1
ATOM 731 O O . VAL A 1 93 ? -1.051 -35.671 -14.112 1.00 83.25 93 VAL A O 1
ATOM 734 N N . ALA A 1 94 ? -2.329 -34.906 -12.409 1.00 84.31 94 ALA A N 1
ATOM 735 C CA . ALA A 1 94 ? -3.585 -34.801 -13.146 1.00 84.31 94 ALA A CA 1
ATOM 736 C C . ALA A 1 94 ? -4.052 -33.341 -13.175 1.00 84.31 94 ALA A C 1
ATOM 738 O O . ALA A 1 94 ? -4.224 -32.737 -12.120 1.00 84.31 94 ALA A O 1
ATOM 739 N N . TRP A 1 95 ? -4.257 -32.784 -14.368 1.00 86.56 95 TRP A N 1
ATOM 740 C CA . TRP A 1 95 ? -4.844 -31.456 -14.561 1.00 86.56 95 TRP A CA 1
ATOM 741 C C . TRP A 1 95 ? -6.316 -31.592 -14.907 1.00 86.56 95 TRP A C 1
ATOM 743 O O . TRP A 1 95 ? -6.667 -32.361 -15.798 1.00 86.56 95 TRP A O 1
ATOM 753 N N . PHE A 1 96 ? -7.163 -30.808 -14.263 1.00 85.75 96 PHE A N 1
ATOM 754 C CA . PHE A 1 96 ? -8.575 -30.704 -14.620 1.00 85.75 96 PHE A CA 1
ATOM 755 C C . PHE A 1 96 ? -8.793 -29.319 -15.216 1.00 85.75 96 PHE A C 1
ATOM 757 O O . PHE A 1 96 ? -8.230 -28.375 -14.694 1.00 85.75 96 PHE A O 1
ATOM 764 N N . PHE A 1 97 ? -9.537 -29.165 -16.305 1.00 80.44 97 PHE A N 1
ATOM 765 C CA . PHE A 1 97 ? -9.819 -27.849 -16.899 1.00 80.44 97 PHE A CA 1
ATOM 766 C C . PHE A 1 97 ? -11.326 -27.654 -17.009 1.00 80.44 97 PHE A C 1
ATOM 768 O O . PHE A 1 97 ? -12.063 -28.638 -17.025 1.00 80.44 97 PHE A O 1
ATOM 775 N N . ASP A 1 98 ? -11.775 -26.401 -17.078 1.00 76.19 98 ASP A N 1
ATOM 776 C CA . ASP A 1 98 ? -13.174 -26.116 -17.385 1.00 76.19 98 ASP A CA 1
ATOM 777 C C . ASP A 1 98 ? -13.460 -26.484 -18.849 1.00 76.19 98 ASP A C 1
ATOM 779 O O . ASP A 1 98 ? -12.639 -26.252 -19.739 1.00 76.19 98 ASP A O 1
ATOM 783 N N . GLY A 1 99 ? -14.577 -27.162 -19.078 1.00 60.91 99 GLY A N 1
ATOM 784 C CA . GLY A 1 99 ? -14.849 -27.892 -20.309 1.00 60.91 99 GLY A CA 1
ATOM 785 C C . GLY A 1 99 ? -15.603 -27.075 -21.346 1.00 60.91 99 GLY A C 1
ATOM 786 O O . GLY A 1 99 ? -16.662 -27.522 -21.757 1.00 60.91 99 GLY A O 1
ATOM 787 N N . GLU A 1 100 ? -15.093 -25.929 -21.800 1.00 54.53 100 GLU A N 1
ATOM 788 C CA . GLU A 1 100 ? -15.648 -25.210 -22.960 1.00 54.53 100 GLU A CA 1
ATOM 789 C C . GLU A 1 100 ? -14.499 -24.593 -23.793 1.00 54.53 100 GLU A C 1
ATOM 791 O O . GLU A 1 100 ? -13.548 -24.072 -23.225 1.00 54.53 100 GLU A O 1
ATOM 796 N N . ASP A 1 101 ? -14.572 -24.704 -25.131 1.00 49.66 101 ASP A N 1
ATOM 797 C CA . ASP A 1 101 ? -13.691 -24.100 -26.170 1.00 49.66 101 ASP A CA 1
ATOM 798 C C . ASP A 1 101 ? -12.737 -25.001 -26.988 1.00 49.66 101 ASP A C 1
ATOM 800 O O . ASP A 1 101 ? -11.788 -24.515 -27.607 1.00 49.66 101 ASP A O 1
ATOM 804 N N . SER A 1 102 ? -13.020 -26.300 -27.146 1.00 44.62 102 SER A N 1
ATOM 805 C CA . SER A 1 102 ? -12.349 -27.112 -28.185 1.00 44.62 102 SER A CA 1
ATOM 806 C C . SER A 1 102 ? -13.306 -27.669 -29.239 1.00 44.62 102 SER A C 1
ATOM 808 O O . SER A 1 102 ? -13.300 -28.862 -29.527 1.00 44.62 102 SER A O 1
ATOM 810 N N . ASP A 1 103 ? -14.105 -26.796 -29.859 1.00 43.94 103 ASP A N 1
ATOM 811 C CA . ASP A 1 103 ? -14.714 -27.106 -31.157 1.00 43.94 103 ASP A CA 1
ATOM 812 C C . ASP A 1 103 ? -13.749 -26.688 -32.276 1.00 43.94 103 ASP A C 1
ATOM 814 O O . ASP A 1 103 ? -13.616 -25.523 -32.658 1.00 43.94 103 ASP A O 1
ATOM 818 N N . GLY A 1 104 ? -13.015 -27.685 -32.770 1.00 44.00 104 GLY A N 1
ATOM 819 C CA . GLY A 1 104 ? -12.053 -27.561 -33.853 1.00 44.00 104 GLY A CA 1
ATOM 820 C C . GLY A 1 104 ? -12.698 -27.131 -35.172 1.00 44.00 104 GLY A C 1
ATOM 821 O O . GLY A 1 104 ? -13.514 -27.841 -35.756 1.00 44.00 104 GLY A O 1
ATOM 822 N N . SER A 1 105 ? -12.252 -25.990 -35.694 1.00 38.62 105 SER A N 1
ATOM 823 C CA . SER A 1 105 ? -12.442 -25.604 -37.093 1.00 38.62 105 SER A CA 1
ATOM 824 C C . SER A 1 105 ? -11.470 -26.387 -37.985 1.00 38.62 105 SER A C 1
ATOM 826 O O . SER A 1 105 ? -10.382 -25.906 -38.311 1.00 38.62 105 SER A O 1
ATOM 828 N N . GLU A 1 106 ? -11.871 -27.578 -38.426 1.00 42.25 106 GLU A N 1
ATOM 829 C CA . GLU A 1 106 ? -11.238 -28.270 -39.552 1.00 42.25 106 GLU A CA 1
ATOM 830 C C . GLU A 1 106 ? -11.879 -27.858 -40.892 1.00 42.25 106 GLU A C 1
ATOM 832 O O . GLU A 1 106 ? -13.053 -28.112 -41.146 1.00 42.25 106 GLU A O 1
ATOM 837 N N . GLY A 1 107 ? -11.061 -27.295 -41.792 1.00 34.16 107 GLY A N 1
ATOM 838 C CA . GLY A 1 107 ? -11.197 -27.486 -43.242 1.00 34.16 107 GLY A CA 1
ATOM 839 C C . GLY A 1 107 ? -11.857 -26.377 -44.074 1.00 34.16 107 GLY A C 1
ATOM 840 O O . GLY A 1 107 ? -13.074 -26.296 -44.159 1.00 34.16 107 GLY A O 1
ATOM 841 N N . SER A 1 108 ? -11.047 -25.636 -44.846 1.00 29.67 108 SER A N 1
ATOM 842 C CA . SER A 1 108 ? -11.307 -25.414 -46.284 1.00 29.67 108 SER A CA 1
ATOM 843 C C . SER A 1 108 ? -10.118 -24.737 -46.984 1.00 29.67 108 SER A C 1
ATOM 845 O O . SER A 1 108 ? -9.874 -23.541 -46.839 1.00 29.67 108 SER A O 1
ATOM 847 N N . SER A 1 109 ? -9.406 -25.512 -47.800 1.00 31.95 109 SER A N 1
ATOM 848 C CA . SER A 1 109 ? -8.479 -25.048 -48.836 1.00 31.95 109 SER A CA 1
ATOM 849 C C . SER A 1 109 ? -9.226 -24.810 -50.153 1.00 31.95 109 SER A C 1
ATOM 851 O O . SER A 1 109 ? -9.964 -25.706 -50.564 1.00 31.95 109 SER A O 1
ATOM 853 N N . SER A 1 110 ? -8.987 -23.688 -50.846 1.00 30.25 110 SER A N 1
ATOM 854 C CA . SER A 1 110 ? -8.757 -23.608 -52.310 1.00 30.25 110 SER A CA 1
ATOM 855 C C . SER A 1 110 ? -8.616 -22.159 -52.800 1.00 30.25 110 SER A C 1
ATOM 857 O O . SER A 1 110 ? -9.402 -21.280 -52.457 1.00 30.25 110 SER A O 1
ATOM 859 N N . ASP A 1 111 ? -7.603 -21.975 -53.642 1.00 26.45 111 ASP A N 1
ATOM 860 C CA . ASP A 1 111 ? -7.133 -20.785 -54.354 1.00 26.45 111 ASP A CA 1
ATOM 861 C C . ASP A 1 111 ? -8.152 -20.069 -55.264 1.00 26.45 111 ASP A C 1
ATOM 863 O O . ASP A 1 111 ? -8.952 -20.725 -55.929 1.00 26.45 111 ASP A O 1
ATOM 867 N N . THR A 1 112 ? -8.008 -18.741 -55.446 1.00 26.39 112 THR A N 1
ATOM 868 C CA . THR A 1 112 ? -7.782 -18.112 -56.779 1.00 26.39 112 THR A CA 1
ATOM 869 C C . THR A 1 112 ? -7.452 -16.600 -56.732 1.00 26.39 112 THR A C 1
ATOM 871 O O . THR A 1 112 ? -8.271 -15.755 -56.400 1.00 26.39 112 THR A O 1
ATOM 874 N N . LEU A 1 113 ? -6.199 -16.304 -57.092 1.00 24.89 113 LEU A N 1
ATOM 875 C CA . LEU A 1 113 ? -5.616 -15.247 -57.948 1.00 24.89 113 LEU A CA 1
ATOM 876 C C . LEU A 1 113 ? -6.399 -13.974 -58.402 1.00 24.89 113 LEU A C 1
ATOM 878 O O . LEU A 1 113 ? -7.396 -14.059 -59.107 1.00 24.89 113 LEU A O 1
ATOM 882 N N . LEU A 1 114 ? -5.712 -12.828 -58.193 1.00 23.58 114 LEU A N 1
ATOM 883 C CA . LEU A 1 114 ? -5.476 -11.641 -59.065 1.00 23.58 114 LEU A CA 1
ATOM 884 C C . LEU A 1 114 ? -6.645 -10.729 -59.529 1.00 23.58 114 LEU A C 1
ATOM 886 O O . LEU A 1 114 ? -7.456 -11.143 -60.344 1.00 23.58 114 LEU A O 1
ATOM 890 N N . SER A 1 115 ? -6.584 -9.418 -59.200 1.00 21.48 115 SER A N 1
ATOM 891 C CA . SER A 1 115 ? -6.361 -8.318 -60.185 1.00 21.48 115 SER A CA 1
ATOM 892 C C . SER A 1 115 ? -6.339 -6.892 -59.570 1.00 21.48 115 SER A C 1
ATOM 894 O O . SER A 1 115 ? -7.301 -6.442 -58.962 1.00 21.48 115 SER A O 1
ATOM 896 N N . THR A 1 116 ? -5.214 -6.198 -59.793 1.00 23.34 116 THR A N 1
ATOM 897 C CA . THR A 1 116 ? -4.945 -4.753 -60.046 1.00 23.34 116 THR A CA 1
ATOM 898 C C . THR A 1 116 ? -5.865 -3.609 -59.549 1.00 23.34 116 THR A C 1
ATOM 900 O O . THR A 1 116 ? -7.015 -3.484 -59.958 1.00 23.34 116 THR A O 1
ATOM 903 N N . SER A 1 117 ? -5.241 -2.659 -58.834 1.00 20.84 117 SER A N 1
ATOM 904 C CA . SER A 1 117 ? -5.603 -1.243 -58.551 1.00 20.84 117 SER A CA 1
ATOM 905 C C . SER A 1 117 ? -5.822 -0.375 -59.825 1.00 20.84 117 SER A C 1
ATOM 907 O O . SER A 1 117 ? -5.618 -0.912 -60.914 1.00 20.84 117 SER A O 1
ATOM 909 N N . PRO A 1 118 ? -6.054 0.973 -59.782 1.00 34.91 118 PRO A N 1
ATOM 910 C CA . PRO A 1 118 ? -6.344 1.911 -58.670 1.00 34.91 118 PRO A CA 1
ATOM 911 C C . PRO A 1 118 ? -7.459 2.967 -58.965 1.00 34.91 118 PRO A C 1
ATOM 913 O O . PRO A 1 118 ? -7.696 3.327 -60.114 1.00 34.91 118 PRO A O 1
ATOM 916 N N . THR A 1 119 ? -8.066 3.589 -57.940 1.00 25.09 119 THR A N 1
ATOM 917 C CA . THR A 1 119 ? -8.476 5.022 -57.969 1.00 25.09 119 THR A CA 1
ATOM 918 C C . THR A 1 119 ? -8.876 5.533 -56.575 1.00 25.09 119 THR A C 1
ATOM 920 O O . THR A 1 119 ? -9.773 5.002 -55.931 1.00 25.09 119 THR A O 1
ATOM 923 N N . SER A 1 120 ? -8.185 6.575 -56.112 1.00 24.67 120 SER A N 1
ATOM 924 C CA . SER A 1 120 ? -8.512 7.415 -54.944 1.00 24.67 120 SER A CA 1
ATOM 925 C C . SER A 1 120 ? -9.704 8.358 -55.248 1.00 24.67 120 SER A C 1
ATOM 927 O O . SER A 1 120 ? -10.168 8.388 -56.386 1.00 24.67 120 SER A O 1
ATOM 929 N N . PRO A 1 121 ? -10.035 9.343 -54.389 1.00 35.78 121 PRO A N 1
ATOM 930 C CA . PRO A 1 121 ? -10.397 9.305 -52.964 1.00 35.78 121 PRO A CA 1
ATOM 931 C C . PRO A 1 121 ? -11.715 10.078 -52.718 1.00 35.78 121 PRO A C 1
ATOM 933 O O . PRO A 1 121 ? -11.924 11.116 -53.336 1.00 35.78 121 PRO A O 1
ATOM 936 N N . SER A 1 122 ? -12.580 9.668 -51.784 1.00 25.12 122 SER A N 1
ATOM 937 C CA . SER A 1 122 ? -13.480 10.590 -51.047 1.00 25.12 122 SER A CA 1
ATOM 938 C C . SER A 1 122 ? -14.508 9.846 -50.197 1.00 25.12 122 SER A C 1
ATOM 940 O O . SER A 1 122 ? -15.454 9.272 -50.714 1.00 25.12 122 SER A O 1
ATOM 942 N N . SER A 1 123 ? -14.387 9.975 -48.879 1.00 26.91 123 SER A N 1
ATOM 943 C CA . SER A 1 123 ? -15.535 10.321 -48.036 1.00 26.91 123 SER A CA 1
ATOM 944 C C . SER A 1 123 ? -15.021 10.744 -46.666 1.00 26.91 123 SER A C 1
ATOM 946 O O . SER A 1 123 ? -14.694 9.916 -45.817 1.00 26.91 123 SER A O 1
ATOM 948 N N . LEU A 1 124 ? -14.942 12.063 -46.478 1.00 30.23 124 LEU A N 1
ATOM 949 C CA . LEU A 1 124 ? -14.994 12.682 -45.163 1.00 30.23 124 LEU A CA 1
ATOM 950 C C . LEU A 1 124 ? -16.247 12.160 -44.446 1.00 30.23 124 LEU A C 1
ATOM 952 O O . LEU A 1 124 ? -17.362 12.508 -44.828 1.00 30.23 124 LEU A O 1
ATOM 956 N N . ALA A 1 125 ? -16.060 11.368 -43.395 1.00 30.77 125 ALA A N 1
ATOM 957 C CA . ALA A 1 125 ? -17.065 11.221 -42.357 1.00 30.77 125 ALA A CA 1
ATOM 958 C C . ALA A 1 125 ? -16.787 12.293 -41.302 1.00 30.77 125 ALA A C 1
ATOM 960 O O . ALA A 1 125 ? -15.827 12.242 -40.534 1.00 30.77 125 ALA A O 1
ATOM 961 N N . THR A 1 126 ? -17.624 13.316 -41.359 1.00 31.06 126 THR A N 1
ATOM 962 C CA . THR A 1 126 ? -17.760 14.437 -40.443 1.00 31.06 126 THR A CA 1
ATOM 963 C C . THR A 1 126 ? -17.692 13.972 -38.987 1.00 31.06 126 THR A C 1
ATOM 965 O O . THR A 1 126 ? -18.616 13.332 -38.487 1.00 31.06 126 THR A O 1
ATOM 968 N N . ARG A 1 127 ? -16.614 14.340 -38.280 1.00 32.38 127 ARG A N 1
ATOM 969 C CA . ARG A 1 127 ? -16.610 14.409 -36.814 1.00 32.38 127 ARG A CA 1
ATOM 970 C C . ARG A 1 127 ? -17.666 15.435 -36.414 1.00 32.38 127 ARG A C 1
ATOM 972 O O . ARG A 1 127 ? -17.422 16.639 -36.448 1.00 32.38 127 ARG A O 1
ATOM 979 N N . VAL A 1 128 ? -18.852 14.952 -36.065 1.00 31.12 128 VAL A N 1
ATOM 980 C CA . VAL A 1 128 ? -19.827 15.740 -35.318 1.00 31.12 128 VAL A CA 1
ATOM 981 C C . VAL A 1 128 ? -19.214 15.972 -33.943 1.00 31.12 128 VAL A C 1
ATOM 983 O O . VAL A 1 128 ? -19.032 15.043 -33.158 1.00 31.12 128 VAL A O 1
ATOM 986 N N . GLY A 1 129 ? -18.810 17.217 -33.700 1.00 38.22 129 GLY A N 1
ATOM 987 C CA . GLY A 1 129 ? -18.285 17.667 -32.424 1.00 38.22 129 GLY A CA 1
ATOM 988 C C . GLY A 1 129 ? -19.355 17.556 -31.348 1.00 38.22 129 GLY A C 1
ATOM 989 O O . GLY A 1 129 ? -20.214 18.424 -31.232 1.00 38.22 129 GLY A O 1
ATOM 990 N N . SER A 1 130 ? -19.268 16.504 -30.540 1.00 32.00 130 SER A N 1
ATOM 991 C CA . SER A 1 130 ? -19.884 16.471 -29.219 1.00 32.00 130 SER A CA 1
ATOM 992 C C . SER A 1 130 ? -18.942 17.170 -28.240 1.00 32.00 130 SER A C 1
ATOM 994 O O . SER A 1 130 ? -18.150 16.544 -27.540 1.00 32.00 130 SER A O 1
ATOM 996 N N . TRP A 1 131 ? -18.989 18.500 -28.228 1.00 40.41 131 TRP A N 1
ATOM 997 C CA . TRP A 1 131 ? -18.535 19.279 -27.080 1.00 40.41 131 TRP A CA 1
ATOM 998 C C . TRP A 1 131 ? -19.564 19.086 -25.968 1.00 40.41 131 TRP A C 1
ATOM 1000 O O . TRP A 1 131 ? -20.638 19.677 -26.029 1.00 40.41 131 TRP A O 1
ATOM 1010 N N . GLY A 1 132 ? -19.286 18.227 -24.983 1.00 39.47 132 GLY A N 1
ATOM 1011 C CA . GLY A 1 132 ? -20.291 18.016 -23.939 1.00 39.47 132 GLY A CA 1
ATOM 1012 C C . GLY A 1 132 ? -20.089 16.917 -22.906 1.00 39.47 132 GLY A C 1
ATOM 1013 O O . GLY A 1 132 ? -21.073 16.516 -22.309 1.00 39.47 132 GLY A O 1
ATOM 1014 N N . SER A 1 133 ? -18.876 16.430 -22.656 1.00 40.47 133 SER A N 1
ATOM 1015 C CA . SER A 1 133 ? -18.510 15.911 -21.332 1.00 40.47 133 SER A CA 1
ATOM 1016 C C . SER A 1 133 ? -16.998 15.793 -21.278 1.00 40.47 133 SER A C 1
ATOM 1018 O O . SER A 1 133 ? -16.415 15.044 -22.060 1.00 40.47 133 SER A O 1
ATOM 1020 N N . SER A 1 134 ? -16.357 16.517 -20.369 1.00 46.84 134 SER A N 1
ATOM 1021 C CA . SER A 1 134 ? -14.969 16.289 -19.962 1.00 46.84 134 SER A CA 1
ATOM 1022 C C . SER A 1 134 ? -14.884 14.957 -19.203 1.00 46.84 134 SER A C 1
ATOM 1024 O O . SER A 1 134 ? -14.693 14.927 -17.988 1.00 46.84 134 SER A O 1
ATOM 1026 N N . GLY A 1 135 ? -15.170 13.859 -19.902 1.00 63.00 135 GLY A N 1
ATOM 1027 C CA . GLY A 1 135 ? -15.020 12.512 -19.386 1.00 63.00 135 GLY A CA 1
ATOM 1028 C C . GLY A 1 135 ? -13.537 12.212 -19.276 1.00 63.00 135 GLY A C 1
ATOM 1029 O O . GLY A 1 135 ? -12.785 12.480 -20.210 1.00 63.00 135 GLY A O 1
ATOM 1030 N N . ILE A 1 136 ? -13.122 11.690 -18.127 1.00 72.56 136 ILE A N 1
ATOM 1031 C CA . ILE A 1 136 ? -11.793 11.109 -17.986 1.00 72.56 136 ILE A CA 1
ATOM 1032 C C . ILE A 1 136 ? -11.766 9.907 -18.921 1.00 72.56 136 ILE A C 1
ATOM 1034 O O . ILE A 1 136 ? -12.554 8.975 -18.772 1.00 72.56 136 ILE A O 1
ATOM 1038 N N . SER A 1 137 ? -10.915 9.992 -19.926 1.00 78.12 137 SER A N 1
ATOM 1039 C CA . SER A 1 137 ? -10.612 8.924 -20.864 1.00 78.12 137 SER A CA 1
ATOM 1040 C C . SER A 1 137 ? -10.141 7.668 -20.131 1.00 78.12 137 SER A C 1
ATOM 1042 O O . SER A 1 137 ? -9.354 7.759 -19.183 1.00 78.12 137 SER A O 1
ATOM 1044 N N . SER A 1 138 ? -10.604 6.504 -20.578 1.00 83.94 138 SER A N 1
ATOM 1045 C CA . SER A 1 138 ? -10.138 5.220 -20.054 1.00 83.94 138 SER A CA 1
ATOM 1046 C C . SER A 1 138 ? -8.633 5.043 -20.280 1.00 83.94 138 SER A C 1
ATOM 1048 O O . SER A 1 138 ? -8.140 5.432 -21.342 1.00 83.94 138 SER A O 1
ATOM 1050 N N . PRO A 1 139 ? -7.897 4.464 -19.312 1.00 88.81 139 PRO A N 1
ATOM 1051 C CA . PRO A 1 139 ? -6.548 3.974 -19.534 1.00 88.81 139 PRO A CA 1
ATOM 1052 C C . PRO A 1 139 ? -6.439 3.151 -20.818 1.00 88.81 139 PRO A C 1
ATOM 1054 O O . PRO A 1 139 ? -7.278 2.297 -21.106 1.00 88.81 139 PRO A O 1
ATOM 1057 N N . VAL A 1 140 ? -5.373 3.382 -21.573 1.00 90.44 140 VAL A N 1
ATOM 1058 C CA . VAL A 1 140 ? -5.008 2.584 -22.739 1.00 90.44 140 VAL A CA 1
ATOM 1059 C C . VAL A 1 140 ? -4.081 1.469 -22.273 1.00 90.44 140 VAL A C 1
ATOM 1061 O O . VAL A 1 140 ? -3.024 1.729 -21.697 1.00 90.44 140 VAL A O 1
ATOM 1064 N N . LYS A 1 141 ? -4.473 0.219 -22.520 1.00 92.25 141 LYS A N 1
ATOM 1065 C CA . LYS A 1 141 ? -3.633 -0.955 -22.264 1.00 92.25 141 LYS A CA 1
ATOM 1066 C C . LYS A 1 141 ? -2.531 -1.029 -23.323 1.00 92.25 141 LYS A C 1
ATOM 1068 O O . LYS A 1 141 ? -2.838 -1.138 -24.508 1.00 92.25 141 LYS A O 1
ATOM 1073 N N . ILE A 1 142 ? -1.269 -0.962 -22.897 1.00 90.38 142 ILE A N 1
ATOM 1074 C CA . ILE A 1 142 ? -0.096 -1.106 -23.778 1.00 90.38 142 ILE A CA 1
ATOM 1075 C C . ILE A 1 142 ? 0.226 -2.591 -23.959 1.00 90.38 142 ILE A C 1
ATOM 1077 O O . ILE A 1 142 ? 0.396 -3.068 -25.079 1.00 90.38 142 ILE A O 1
ATOM 1081 N N . SER A 1 143 ? 0.275 -3.327 -22.851 1.00 89.44 143 SER A N 1
ATOM 1082 C CA . SER A 1 143 ? 0.584 -4.757 -22.811 1.00 89.44 143 SER A CA 1
ATOM 1083 C C . SER A 1 143 ? -0.113 -5.419 -21.615 1.00 89.44 143 SER A C 1
ATOM 1085 O O . SER A 1 143 ? -0.981 -4.825 -20.967 1.00 89.44 143 SER A O 1
ATOM 1087 N N . GLN A 1 144 ? 0.203 -6.682 -21.327 1.00 82.94 144 GLN A N 1
ATOM 1088 C CA . GLN A 1 144 ? -0.328 -7.359 -20.148 1.00 82.94 144 GLN A CA 1
ATOM 1089 C C . GLN A 1 144 ? 0.196 -6.678 -18.875 1.00 82.94 144 GLN A C 1
ATOM 1091 O O . GLN A 1 144 ? 1.386 -6.706 -18.594 1.00 82.94 144 GLN A O 1
ATOM 1096 N N . GLY A 1 145 ? -0.705 -6.037 -18.126 1.00 84.81 145 GLY A N 1
ATOM 1097 C CA . GLY A 1 145 ? -0.372 -5.352 -16.877 1.00 84.81 145 GLY A CA 1
ATOM 1098 C C . GLY A 1 145 ? 0.200 -3.941 -17.035 1.00 84.81 145 GLY A C 1
ATOM 1099 O O . GLY A 1 145 ? 0.372 -3.279 -16.023 1.00 84.81 145 GLY A O 1
ATOM 1100 N N . ILE A 1 146 ? 0.451 -3.428 -18.247 1.00 92.31 146 ILE A N 1
ATOM 1101 C CA . ILE A 1 146 ? 0.970 -2.060 -18.448 1.00 92.31 146 ILE A CA 1
ATOM 1102 C C . ILE A 1 146 ? -0.079 -1.171 -19.099 1.00 92.31 146 ILE A C 1
ATOM 1104 O O . ILE A 1 146 ? -0.656 -1.504 -20.138 1.00 92.31 146 ILE A O 1
ATOM 1108 N N . PHE A 1 147 ? -0.275 -0.002 -18.503 1.00 93.44 147 PHE A N 1
ATOM 1109 C CA . PHE A 1 147 ? -1.297 0.957 -18.886 1.00 93.44 147 PHE A CA 1
ATOM 1110 C C . PHE A 1 147 ? -0.718 2.355 -19.027 1.00 93.44 147 PHE A C 1
ATOM 1112 O O . PHE A 1 147 ? 0.326 2.682 -18.461 1.00 93.44 147 PHE A O 1
ATOM 1119 N N . LYS A 1 148 ? -1.429 3.188 -19.781 1.00 93.50 148 LYS A N 1
ATOM 1120 C CA . LYS A 1 148 ? -1.101 4.590 -20.004 1.00 93.50 148 LYS A CA 1
ATOM 1121 C C . LYS A 1 148 ? -2.361 5.445 -20.006 1.00 93.50 148 LYS A C 1
ATOM 1123 O O . LYS A 1 148 ? -3.401 5.024 -20.505 1.00 93.50 148 LYS A O 1
ATOM 1128 N N . THR A 1 149 ? -2.287 6.653 -19.463 1.00 90.00 149 THR A N 1
ATOM 1129 C CA . THR A 1 149 ? -3.402 7.609 -19.501 1.00 90.00 149 THR A CA 1
ATOM 1130 C C . THR A 1 149 ? -3.496 8.227 -20.897 1.00 90.00 149 THR A C 1
ATOM 1132 O O . THR A 1 149 ? -2.481 8.399 -21.570 1.00 90.00 149 THR A O 1
ATOM 1135 N N . ASP A 1 150 ? -4.707 8.560 -21.350 1.00 83.31 150 ASP A N 1
ATOM 1136 C CA . ASP A 1 150 ? -4.975 9.001 -22.729 1.00 83.31 150 ASP A CA 1
ATOM 1137 C C . ASP A 1 150 ? -4.141 10.223 -23.138 1.00 83.31 150 ASP A C 1
ATOM 1139 O O . ASP A 1 150 ? -4.406 11.374 -22.784 1.00 83.31 150 ASP A O 1
ATOM 1143 N N . CYS A 1 151 ? -3.069 9.934 -23.862 1.00 85.00 151 CYS A N 1
ATOM 1144 C CA . CYS A 1 151 ? -2.209 10.881 -24.536 1.00 85.00 151 CYS A CA 1
ATOM 1145 C C . CYS A 1 151 ? -1.387 10.102 -25.562 1.00 85.00 151 CYS A C 1
ATOM 1147 O O . CYS A 1 151 ? -0.999 8.956 -25.332 1.00 85.00 151 CYS A O 1
ATOM 1149 N N . ASN A 1 152 ? -1.057 10.731 -26.687 1.00 86.12 152 ASN A N 1
ATOM 1150 C CA . ASN A 1 152 ? -0.179 10.106 -27.676 1.00 86.12 152 ASN A CA 1
ATOM 1151 C C . ASN A 1 152 ? 1.257 9.970 -27.153 1.00 86.12 152 ASN A C 1
ATOM 1153 O O . ASN A 1 152 ? 1.951 9.019 -27.497 1.00 86.12 152 ASN A O 1
ATOM 1157 N N . GLU A 1 153 ? 1.692 10.868 -26.270 1.00 92.56 153 GLU A N 1
ATOM 1158 C CA . GLU A 1 153 ? 3.052 10.883 -25.728 1.00 92.56 153 GLU A CA 1
ATOM 1159 C C . GLU A 1 153 ? 3.123 10.155 -24.392 1.00 92.56 153 GLU A C 1
ATOM 1161 O O . GLU A 1 153 ? 2.238 10.297 -23.551 1.00 92.56 153 GLU A O 1
ATOM 1166 N N . SER A 1 154 ? 4.147 9.322 -24.233 1.00 94.44 154 SER A N 1
ATOM 1167 C CA . SER A 1 154 ? 4.349 8.486 -23.049 1.00 94.44 154 SER A CA 1
ATOM 1168 C C . SER A 1 154 ? 5.306 9.183 -22.107 1.00 94.44 154 SER A C 1
ATOM 1170 O O . SER A 1 154 ? 6.376 9.635 -22.517 1.00 94.44 154 SER A O 1
ATOM 1172 N N . THR A 1 155 ? 4.928 9.267 -20.840 1.00 95.12 155 THR A N 1
ATOM 1173 C CA . THR A 1 155 ? 5.730 9.880 -19.790 1.00 95.12 155 THR A CA 1
ATOM 1174 C C . THR A 1 155 ? 5.929 8.886 -18.658 1.00 95.12 155 THR A C 1
ATOM 1176 O O . THR A 1 155 ? 5.072 8.058 -18.347 1.00 95.12 155 THR A O 1
ATOM 1179 N N . LEU A 1 156 ? 7.112 8.933 -18.053 1.00 93.31 156 LEU A N 1
ATOM 1180 C CA . LEU A 1 156 ? 7.372 8.171 -16.842 1.00 93.31 156 LEU A CA 1
ATOM 1181 C C . LEU A 1 156 ? 6.798 8.915 -15.638 1.00 93.31 156 LEU A C 1
ATOM 1183 O O . LEU A 1 156 ? 6.877 10.148 -15.605 1.00 93.31 156 LEU A O 1
ATOM 1187 N N . PRO A 1 157 ? 6.297 8.197 -14.620 1.00 89.56 157 PRO A N 1
ATOM 1188 C CA . PRO A 1 157 ? 5.819 8.833 -13.404 1.00 89.56 157 PRO A CA 1
ATOM 1189 C C . PRO A 1 157 ? 6.958 9.646 -12.782 1.00 89.56 157 PRO A C 1
ATOM 1191 O O . PRO A 1 157 ? 8.095 9.170 -12.671 1.00 89.56 157 PRO A O 1
ATOM 1194 N N . SER A 1 158 ? 6.693 10.899 -12.420 1.00 85.50 158 SER A N 1
ATOM 1195 C CA . SER A 1 158 ? 7.674 11.721 -11.713 1.00 85.50 158 SER A CA 1
ATOM 1196 C C . SER A 1 158 ? 7.724 11.320 -10.239 1.00 85.50 158 SER A C 1
ATOM 1198 O O . SER A 1 158 ? 6.742 10.846 -9.675 1.00 85.50 158 SER A O 1
ATOM 1200 N N . CYS A 1 159 ? 8.853 11.573 -9.573 1.00 77.88 159 CYS A N 1
ATOM 1201 C CA . CYS A 1 159 ? 8.978 11.332 -8.129 1.00 77.88 159 CYS A CA 1
ATOM 1202 C C . CYS A 1 159 ? 8.034 12.208 -7.280 1.00 77.88 159 CYS A C 1
ATOM 1204 O O . CYS A 1 159 ? 7.943 12.007 -6.076 1.00 77.88 159 CYS A O 1
ATOM 1206 N N . SER A 1 160 ? 7.364 13.196 -7.888 1.00 77.44 160 SER A N 1
ATOM 1207 C CA . SER A 1 160 ? 6.372 14.048 -7.227 1.00 77.44 160 SER A CA 1
ATOM 1208 C C . SER A 1 160 ? 4.958 13.462 -7.241 1.00 77.44 160 SER A C 1
ATOM 1210 O O . SER A 1 160 ? 4.099 13.994 -6.546 1.00 77.44 160 SER A O 1
ATOM 1212 N N . LEU A 1 161 ? 4.697 12.412 -8.031 1.00 82.25 161 LEU A N 1
ATOM 1213 C CA . LEU A 1 161 ? 3.414 11.707 -8.032 1.00 82.25 161 LEU A CA 1
ATOM 1214 C C . LEU A 1 161 ? 3.408 10.718 -6.867 1.00 82.25 161 LEU A C 1
ATOM 1216 O O . LEU A 1 161 ? 3.830 9.571 -7.002 1.00 82.25 161 LEU A O 1
ATOM 1220 N N . THR A 1 162 ? 2.991 11.200 -5.699 1.00 81.88 162 THR A N 1
ATOM 1221 C CA . THR A 1 162 ? 2.963 10.401 -4.469 1.00 81.88 162 THR A CA 1
ATOM 1222 C C . THR A 1 162 ? 1.658 9.633 -4.296 1.00 81.88 162 THR A C 1
ATOM 1224 O O . THR A 1 162 ? 1.665 8.613 -3.613 1.00 81.88 162 THR A O 1
ATOM 1227 N N . SER A 1 163 ? 0.559 10.085 -4.915 1.00 91.12 163 SER A N 1
ATOM 1228 C CA . SER A 1 163 ? -0.729 9.389 -4.877 1.00 91.12 163 SER A CA 1
ATOM 1229 C C . SER A 1 163 ? -1.033 8.653 -6.184 1.00 91.12 163 SER A C 1
ATOM 1231 O O . SER A 1 163 ? -0.746 9.140 -7.282 1.00 91.12 163 SER A O 1
ATOM 1233 N N . TYR A 1 164 ? -1.670 7.485 -6.086 1.00 93.50 164 TYR A N 1
ATOM 1234 C CA . TYR A 1 164 ? -2.108 6.725 -7.258 1.00 93.50 164 TYR A CA 1
ATOM 1235 C C . TYR A 1 164 ? -3.158 7.483 -8.086 1.00 93.50 164 TYR A C 1
ATOM 1237 O O . TYR A 1 164 ? -3.159 7.411 -9.314 1.00 93.50 164 TYR A O 1
ATOM 1245 N N . GLN A 1 165 ? -3.999 8.299 -7.443 1.00 93.12 165 GLN A N 1
ATOM 1246 C CA . GLN A 1 165 ? -4.930 9.183 -8.146 1.00 93.12 165 GLN A CA 1
ATOM 1247 C C . GLN A 1 165 ? -4.201 10.169 -9.073 1.00 93.12 165 GLN A C 1
ATOM 1249 O O . GLN A 1 165 ? -4.670 10.409 -10.190 1.00 93.12 165 GLN A O 1
ATOM 1254 N N . ASP A 1 166 ? -3.068 10.727 -8.636 1.00 92.38 166 ASP A N 1
ATOM 1255 C CA . ASP A 1 166 ? -2.286 11.658 -9.455 1.00 92.38 166 ASP A CA 1
ATOM 1256 C C . ASP A 1 166 ? -1.671 10.944 -10.660 1.00 92.38 166 ASP A C 1
ATOM 1258 O O . ASP A 1 166 ? -1.668 11.500 -11.758 1.00 92.38 166 ASP A O 1
ATOM 1262 N N . VAL A 1 167 ? -1.221 9.695 -10.490 1.00 92.25 167 VAL A N 1
ATOM 1263 C CA . VAL A 1 167 ? -0.755 8.842 -11.599 1.00 92.25 167 VAL A CA 1
ATOM 1264 C C . VAL A 1 167 ? -1.867 8.658 -12.632 1.00 92.25 167 VAL A C 1
ATOM 1266 O O . VAL A 1 167 ? -1.658 8.933 -13.811 1.00 92.25 167 VAL A O 1
ATOM 1269 N N . LEU A 1 168 ? -3.067 8.282 -12.184 1.00 91.88 168 LEU A N 1
ATOM 1270 C CA . LEU A 1 168 ? -4.225 8.055 -13.056 1.00 91.88 168 LEU A CA 1
ATOM 1271 C C . LEU A 1 168 ? -4.777 9.332 -13.710 1.00 91.88 168 LEU A C 1
ATOM 1273 O O . LEU A 1 168 ? -5.469 9.255 -14.724 1.00 91.88 168 LEU A O 1
ATOM 1277 N N . SER A 1 169 ? -4.507 10.500 -13.129 1.00 91.06 169 SER A N 1
ATOM 1278 C CA . SER A 1 169 ? -4.991 11.793 -13.636 1.00 91.06 169 SER A CA 1
ATOM 1279 C C . SER A 1 169 ? -3.963 12.517 -14.510 1.00 91.06 169 SER A C 1
ATOM 1281 O O . SER A 1 169 ? -4.309 13.489 -15.182 1.00 91.06 169 SER A O 1
ATOM 1283 N N . SER A 1 170 ? -2.704 12.073 -14.503 1.00 92.38 170 SER A N 1
ATOM 1284 C CA . SER A 1 170 ? -1.608 12.718 -15.229 1.00 92.38 170 SER A CA 1
ATOM 1285 C C . SER A 1 170 ? -1.541 12.214 -16.673 1.00 92.38 170 SER A C 1
ATOM 1287 O O . SER A 1 170 ? -1.324 11.020 -16.862 1.00 92.38 170 SER A O 1
ATOM 1289 N N . PRO A 1 171 ? -1.689 13.072 -17.702 1.00 92.06 171 PRO A N 1
ATOM 1290 C CA . PRO A 1 171 ? -1.712 12.644 -19.104 1.00 92.06 171 PRO A CA 1
ATOM 1291 C C . PRO A 1 171 ? -0.413 11.977 -19.575 1.00 92.06 171 PRO A C 1
ATOM 1293 O O . PRO A 1 171 ? 0.687 12.455 -19.297 1.00 92.06 171 PRO A O 1
ATOM 1296 N N . GLY A 1 172 ? -0.548 10.891 -20.335 1.00 93.75 172 GLY A N 1
ATOM 1297 C CA . GLY A 1 172 ? 0.557 10.121 -20.895 1.00 93.75 172 GLY A CA 1
ATOM 1298 C C . GLY A 1 172 ? 1.357 9.277 -19.906 1.00 93.75 172 GLY A C 1
ATOM 1299 O O . GLY A 1 172 ? 2.249 8.555 -20.350 1.00 93.75 172 GLY A O 1
ATOM 1300 N N . VAL A 1 173 ? 1.068 9.342 -18.603 1.00 95.25 173 VAL A N 1
ATOM 1301 C CA . VAL A 1 173 ? 1.822 8.593 -17.593 1.00 95.25 173 VAL A CA 1
ATOM 1302 C C . VAL A 1 173 ? 1.591 7.102 -17.779 1.00 95.25 173 VAL A C 1
ATOM 1304 O O . VAL A 1 173 ? 0.449 6.650 -17.847 1.00 95.25 173 VAL A O 1
ATOM 1307 N N . VAL A 1 174 ? 2.690 6.353 -17.855 1.00 94.94 174 VAL A N 1
ATOM 1308 C CA . VAL A 1 174 ? 2.702 4.888 -17.923 1.00 94.94 174 VAL A CA 1
ATOM 1309 C C . VAL A 1 174 ? 2.823 4.307 -16.513 1.00 94.94 174 VAL A C 1
ATOM 1311 O O . VAL A 1 174 ? 3.678 4.739 -15.737 1.00 94.94 174 VAL A O 1
ATOM 1314 N N . TRP A 1 175 ? 2.004 3.312 -16.179 1.00 94.31 175 TRP A N 1
ATOM 1315 C CA . TRP A 1 175 ? 2.101 2.558 -14.925 1.00 94.31 175 TRP A CA 1
ATOM 1316 C C . TRP A 1 175 ? 1.886 1.066 -15.153 1.00 94.31 175 TRP A C 1
ATOM 1318 O O . TRP A 1 175 ? 1.345 0.639 -16.172 1.00 94.31 175 TRP A O 1
ATOM 1328 N N . VAL A 1 176 ? 2.302 0.282 -14.162 1.00 93.50 176 VAL A N 1
ATOM 1329 C CA . VAL A 1 176 ? 2.061 -1.158 -14.121 1.00 93.50 176 VAL A CA 1
ATOM 1330 C C . VAL A 1 176 ? 0.965 -1.442 -13.105 1.00 93.50 176 VAL A C 1
ATOM 1332 O O . VAL A 1 176 ? 0.993 -0.938 -11.980 1.00 93.50 176 VAL A O 1
ATOM 1335 N N . ASP A 1 177 ? -0.036 -2.197 -13.529 1.00 93.06 177 ASP A N 1
ATOM 1336 C CA . ASP A 1 177 ? -1.137 -2.662 -12.708 1.00 93.06 177 ASP A CA 1
ATOM 1337 C C . ASP A 1 177 ? -0.659 -3.778 -11.778 1.00 93.06 177 ASP A C 1
ATOM 1339 O O . ASP A 1 177 ? -0.172 -4.821 -12.208 1.00 93.06 177 ASP A O 1
ATOM 1343 N N . ARG A 1 178 ? -0.807 -3.529 -10.478 1.00 93.12 178 ARG A N 1
ATOM 1344 C CA . ARG A 1 178 ? -0.455 -4.450 -9.392 1.00 93.12 178 ARG A CA 1
ATOM 1345 C C . ARG A 1 178 ? -1.688 -4.901 -8.614 1.00 93.12 178 ARG A C 1
ATOM 1347 O O . ARG A 1 178 ? -1.571 -5.498 -7.548 1.00 93.12 178 ARG A O 1
ATOM 1354 N N . THR A 1 179 ? -2.882 -4.610 -9.128 1.00 91.25 179 THR A N 1
ATOM 1355 C CA . THR A 1 179 ? -4.135 -4.818 -8.399 1.00 91.25 179 THR A CA 1
ATOM 1356 C C . THR A 1 179 ? -4.529 -6.286 -8.255 1.00 91.25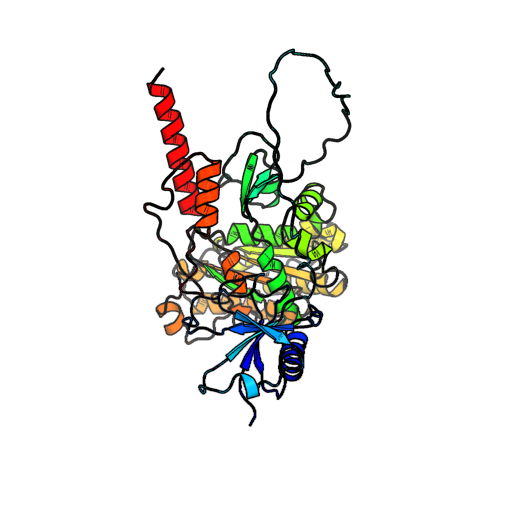 179 THR A C 1
ATOM 1358 O O . THR A 1 179 ? -5.380 -6.601 -7.426 1.00 91.25 179 THR A O 1
ATOM 1361 N N . SER A 1 180 ? -3.882 -7.201 -8.984 1.00 86.56 180 SER A N 1
ATOM 1362 C CA . SER A 1 180 ? -4.113 -8.644 -8.854 1.00 86.56 180 SER A CA 1
ATOM 1363 C C . SER A 1 180 ? -3.874 -9.172 -7.444 1.00 86.56 180 SER A C 1
ATOM 1365 O O . SER A 1 180 ? -4.635 -10.008 -6.958 1.00 86.56 180 SER A O 1
ATOM 1367 N N . CYS A 1 181 ? -2.884 -8.626 -6.742 1.00 87.00 181 CYS A N 1
ATOM 1368 C CA . CYS A 1 181 ? -2.568 -9.033 -5.378 1.00 87.00 181 CYS A CA 1
ATOM 1369 C C . CYS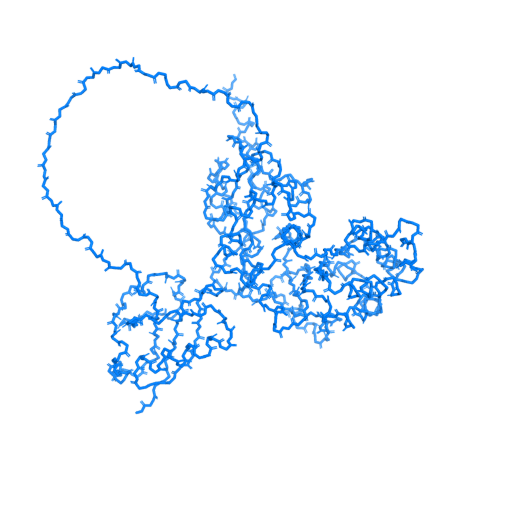 A 1 181 ? -3.641 -8.600 -4.364 1.00 87.00 181 CYS A C 1
ATOM 1371 O O . CYS A 1 181 ? -3.789 -9.255 -3.336 1.00 87.00 181 CYS A O 1
ATOM 1373 N N . LEU A 1 182 ? -4.436 -7.557 -4.652 1.00 88.81 182 LEU A N 1
ATOM 1374 C CA . LEU A 1 182 ? -5.486 -7.076 -3.738 1.00 88.81 182 LEU A CA 1
ATOM 1375 C C . LEU A 1 182 ? -6.560 -8.143 -3.483 1.00 88.81 182 LEU A C 1
ATOM 1377 O O . LEU A 1 182 ? -7.059 -8.268 -2.370 1.00 88.81 182 LEU A O 1
ATOM 1381 N N . ALA A 1 183 ? -6.853 -8.974 -4.485 1.00 83.19 183 ALA A N 1
ATOM 1382 C CA . ALA A 1 183 ? -7.790 -10.083 -4.337 1.00 83.19 183 ALA A CA 1
ATOM 1383 C C . ALA A 1 183 ? -7.318 -11.153 -3.356 1.00 83.19 183 ALA A C 1
ATOM 1385 O O . ALA A 1 183 ? -8.115 -11.707 -2.598 1.00 83.19 183 ALA A O 1
ATOM 1386 N N . GLY A 1 184 ? -6.021 -11.452 -3.382 1.00 81.50 184 GLY A N 1
ATOM 1387 C CA . GLY A 1 184 ? -5.418 -12.379 -2.437 1.00 81.50 184 GLY A CA 1
ATOM 1388 C C . GLY A 1 184 ? -5.426 -11.823 -1.011 1.00 81.50 184 GLY A C 1
ATOM 1389 O O . GLY A 1 184 ? -5.722 -12.561 -0.072 1.00 81.50 184 GLY A O 1
ATOM 1390 N N . LEU A 1 185 ? -5.190 -10.516 -0.856 1.00 84.12 185 LEU A N 1
ATOM 1391 C CA . LEU A 1 185 ? -5.212 -9.844 0.446 1.00 84.12 185 LEU A CA 1
ATOM 1392 C C . LEU A 1 185 ? -6.591 -9.916 1.111 1.00 84.12 185 LEU A C 1
ATOM 1394 O O . LEU A 1 185 ? -6.681 -10.335 2.262 1.00 84.12 185 LEU A O 1
ATOM 1398 N N . ASP A 1 186 ? -7.659 -9.586 0.381 1.00 82.81 186 ASP A N 1
ATOM 1399 C CA . ASP A 1 186 ? -9.034 -9.650 0.904 1.00 82.81 186 ASP A CA 1
ATOM 1400 C C . ASP A 1 186 ? -9.450 -11.073 1.293 1.00 82.81 186 ASP A C 1
ATOM 1402 O O . ASP A 1 186 ? -10.244 -11.293 2.207 1.00 82.81 186 ASP A O 1
ATOM 1406 N N . LYS A 1 187 ? -8.905 -12.082 0.614 1.00 77.00 187 LYS A N 1
ATOM 1407 C CA . LYS A 1 187 ? -9.135 -13.479 0.986 1.00 77.00 187 LYS A CA 1
ATOM 1408 C C . LYS A 1 187 ? -8.445 -13.844 2.276 1.00 77.00 187 LYS A C 1
ATOM 1410 O O . LYS A 1 187 ? -9.083 -14.448 3.132 1.00 77.00 187 LYS A O 1
ATOM 1415 N N . GLN A 1 188 ? -7.169 -13.493 2.402 1.00 79.56 188 GLN A N 1
ATOM 1416 C CA . GLN A 1 188 ? -6.397 -13.791 3.599 1.00 79.56 188 GLN A CA 1
ATOM 1417 C C . GLN A 1 188 ? -7.106 -13.250 4.845 1.00 79.56 188 GLN A C 1
ATOM 1419 O O . GLN A 1 188 ? -7.207 -13.957 5.847 1.00 79.56 188 GLN A O 1
ATOM 1424 N N . THR A 1 189 ? -7.664 -12.042 4.759 1.00 77.88 189 THR A N 1
ATOM 1425 C CA . THR A 1 189 ? -8.330 -11.400 5.897 1.00 77.88 189 THR A CA 1
ATOM 1426 C C . THR A 1 189 ? -9.673 -12.002 6.270 1.00 77.88 189 THR A C 1
ATOM 1428 O O . THR A 1 189 ? -10.072 -11.921 7.429 1.00 77.88 189 THR A O 1
ATOM 1431 N N . ASN A 1 190 ? -10.345 -12.689 5.342 1.00 77.38 190 ASN A N 1
ATOM 1432 C CA . ASN A 1 190 ? -11.543 -13.465 5.671 1.00 77.38 190 ASN A CA 1
ATOM 1433 C C . ASN A 1 190 ? -11.236 -14.693 6.547 1.00 77.38 190 ASN A C 1
ATOM 1435 O O . ASN A 1 190 ? -12.135 -15.186 7.229 1.00 77.38 190 ASN A O 1
ATOM 1439 N N . PHE A 1 191 ? -9.995 -15.193 6.538 1.00 79.69 191 PHE A N 1
ATOM 1440 C CA . PHE A 1 191 ? -9.576 -16.345 7.346 1.00 79.69 191 PHE A CA 1
ATOM 1441 C C . PHE A 1 191 ? -8.796 -15.950 8.601 1.00 79.69 191 PHE A C 1
ATOM 1443 O O . PHE A 1 191 ? -8.877 -16.642 9.616 1.00 79.69 191 PHE A O 1
ATOM 1450 N N . ASP A 1 192 ? -8.040 -14.856 8.539 1.00 86.38 192 ASP A N 1
ATOM 1451 C CA . ASP A 1 192 ? -7.214 -14.372 9.638 1.00 86.38 192 ASP A CA 1
ATOM 1452 C C . ASP A 1 192 ? -7.269 -12.838 9.702 1.00 86.38 192 ASP A C 1
ATOM 1454 O O . ASP A 1 192 ? -6.783 -12.185 8.779 1.00 86.38 192 ASP A O 1
ATOM 1458 N N . PRO A 1 193 ? -7.805 -12.237 10.782 1.00 89.31 193 PRO A N 1
ATOM 1459 C CA . PRO A 1 193 ? -7.948 -10.784 10.893 1.00 89.31 193 PRO A CA 1
ATOM 1460 C C . PRO A 1 193 ? -6.604 -10.054 11.066 1.00 89.31 193 PRO A C 1
ATOM 1462 O O . PRO A 1 193 ? -6.562 -8.824 11.139 1.00 89.31 193 PRO A O 1
ATOM 1465 N N . ARG A 1 194 ? -5.485 -10.783 11.172 1.00 92.88 194 ARG A N 1
ATOM 1466 C CA . ARG A 1 194 ? -4.150 -10.185 11.225 1.00 92.88 194 ARG A CA 1
ATOM 1467 C C . ARG A 1 194 ? -3.789 -9.511 9.904 1.00 92.88 194 ARG A C 1
ATOM 1469 O O . ARG A 1 194 ? -4.059 -10.000 8.812 1.00 92.88 194 ARG A O 1
ATOM 1476 N N . LEU A 1 195 ? -3.087 -8.395 10.038 1.00 94.12 195 LEU A N 1
ATOM 1477 C CA . LEU A 1 195 ? -2.594 -7.568 8.944 1.00 94.12 195 LEU A CA 1
ATOM 1478 C C . LEU A 1 195 ? -1.560 -8.323 8.108 1.00 94.12 195 LEU A C 1
ATOM 1480 O O . LEU A 1 195 ? -0.832 -9.176 8.615 1.00 94.12 195 LEU A O 1
ATOM 1484 N N . VAL A 1 196 ? -1.431 -7.966 6.837 1.00 93.75 196 VAL A N 1
ATOM 1485 C CA . VAL A 1 196 ? -0.404 -8.536 5.968 1.00 93.75 196 VAL A CA 1
ATOM 1486 C C . VAL A 1 196 ? 0.874 -7.717 6.091 1.00 93.75 196 VAL A C 1
ATOM 1488 O O . VAL A 1 196 ? 0.880 -6.518 5.831 1.00 93.75 196 VAL A O 1
ATOM 1491 N N . LEU A 1 197 ? 1.967 -8.362 6.482 1.00 93.81 197 LEU A N 1
ATOM 1492 C CA . LEU A 1 197 ? 3.288 -7.759 6.588 1.00 93.81 197 LEU A CA 1
ATOM 1493 C C . LEU A 1 197 ? 4.183 -8.267 5.462 1.00 93.81 197 LEU A C 1
ATOM 1495 O O . LEU A 1 197 ? 4.260 -9.469 5.219 1.00 93.81 197 LEU A O 1
ATOM 1499 N N . VAL A 1 198 ? 4.852 -7.346 4.770 1.00 91.50 198 VAL A N 1
ATOM 1500 C CA . VAL A 1 198 ? 5.722 -7.671 3.638 1.00 91.50 198 VAL A CA 1
ATOM 1501 C C . VAL A 1 198 ? 6.997 -6.844 3.665 1.00 91.50 198 VAL A C 1
ATOM 1503 O O . VAL A 1 198 ? 6.983 -5.620 3.828 1.00 91.50 198 VAL A O 1
ATOM 1506 N N . HIS A 1 199 ? 8.114 -7.519 3.415 1.00 89.69 199 HIS A N 1
ATOM 1507 C CA . HIS A 1 199 ? 9.405 -6.895 3.185 1.00 89.69 199 HIS A CA 1
ATOM 1508 C C . HIS A 1 199 ? 9.770 -6.896 1.708 1.00 89.69 199 HIS A C 1
ATOM 1510 O O . HIS A 1 199 ? 9.713 -7.918 1.026 1.00 89.69 199 HIS A O 1
ATOM 1516 N N . ARG A 1 200 ? 10.232 -5.749 1.211 1.00 90.31 200 ARG A N 1
ATOM 1517 C CA . ARG A 1 200 ? 10.931 -5.674 -0.078 1.00 90.31 200 ARG A CA 1
ATOM 1518 C C . ARG A 1 200 ? 12.093 -4.691 0.002 1.00 90.31 200 ARG A C 1
ATOM 1520 O O . ARG A 1 200 ? 12.035 -3.753 0.809 1.00 90.31 200 ARG A O 1
ATOM 1527 N N . PRO A 1 201 ? 13.108 -4.816 -0.862 1.00 91.00 201 PRO A N 1
ATOM 1528 C CA . PRO A 1 201 ? 14.216 -3.881 -0.894 1.00 91.00 201 PRO A CA 1
ATOM 1529 C C . PRO A 1 201 ? 13.758 -2.454 -1.201 1.00 91.00 201 PRO A C 1
ATOM 1531 O O . PRO A 1 201 ? 12.636 -2.193 -1.663 1.00 91.00 201 PRO A O 1
ATOM 1534 N N . ALA A 1 202 ? 14.633 -1.489 -0.939 1.00 91.00 202 ALA A N 1
ATOM 1535 C CA . ALA A 1 202 ? 14.393 -0.115 -1.360 1.00 91.00 202 ALA A CA 1
ATOM 1536 C C . ALA A 1 202 ? 14.277 -0.041 -2.895 1.00 91.00 202 ALA A C 1
ATOM 1538 O O . ALA A 1 202 ? 15.047 -0.668 -3.615 1.00 91.00 202 ALA A O 1
ATOM 1539 N N . GLY A 1 203 ? 13.315 0.736 -3.401 1.00 92.44 203 GLY A N 1
ATOM 1540 C CA . GLY A 1 203 ? 13.105 0.918 -4.844 1.00 92.44 203 GLY A CA 1
ATOM 1541 C C . GLY A 1 203 ? 12.152 -0.076 -5.520 1.00 92.44 203 GLY A C 1
ATOM 1542 O O . GLY A 1 203 ? 11.822 0.129 -6.681 1.00 92.44 203 GLY A O 1
ATOM 1543 N N . PHE A 1 204 ? 11.629 -1.082 -4.811 1.00 94.50 204 PHE A N 1
ATOM 1544 C CA . PHE A 1 204 ? 10.707 -2.092 -5.370 1.00 94.50 204 PHE A CA 1
ATOM 1545 C C . PHE A 1 204 ? 9.221 -1.679 -5.408 1.00 94.50 204 PHE A C 1
ATOM 1547 O O . PHE A 1 204 ? 8.362 -2.506 -5.693 1.00 94.50 204 PHE A O 1
ATOM 1554 N N . GLY A 1 205 ? 8.901 -0.408 -5.139 1.00 93.62 205 GLY A N 1
ATOM 1555 C CA . GLY A 1 205 ? 7.539 0.117 -5.304 1.00 93.62 205 GLY A CA 1
ATOM 1556 C C . GLY A 1 205 ? 6.586 -0.085 -4.123 1.00 93.62 205 GLY A C 1
ATOM 1557 O O . GLY A 1 205 ? 5.385 0.042 -4.314 1.00 93.62 205 GLY A O 1
ATOM 1558 N N . LYS A 1 206 ? 7.083 -0.354 -2.906 1.00 93.94 206 LYS A N 1
ATOM 1559 C CA . LYS A 1 206 ? 6.246 -0.557 -1.702 1.00 93.94 206 LYS A CA 1
ATOM 1560 C C . LYS A 1 206 ? 5.247 0.579 -1.452 1.00 93.94 206 LYS A C 1
ATOM 1562 O O . LYS A 1 206 ? 4.049 0.337 -1.403 1.00 93.94 206 LYS A O 1
ATOM 1567 N N . THR A 1 207 ? 5.734 1.818 -1.373 1.00 94.00 207 THR A N 1
ATOM 1568 C CA . THR A 1 207 ? 4.898 3.013 -1.172 1.00 94.00 207 THR A CA 1
ATOM 1569 C C . THR A 1 207 ? 3.914 3.224 -2.326 1.00 94.00 207 THR A C 1
ATOM 1571 O O . THR A 1 207 ? 2.763 3.585 -2.103 1.00 94.00 207 THR A O 1
ATOM 1574 N N . SER A 1 208 ? 4.327 2.946 -3.568 1.00 94.00 208 SER A N 1
ATOM 1575 C CA . SER A 1 208 ? 3.444 3.031 -4.740 1.00 94.00 208 SER A CA 1
ATOM 1576 C C . SER A 1 208 ? 2.330 1.982 -4.696 1.00 94.00 208 SER A C 1
ATOM 1578 O O . SER A 1 208 ? 1.184 2.300 -5.002 1.00 94.00 208 SER A O 1
ATOM 1580 N N . PHE A 1 209 ? 2.649 0.755 -4.279 1.00 95.44 209 PHE A N 1
ATOM 1581 C CA . PHE A 1 209 ? 1.674 -0.314 -4.085 1.00 95.44 209 PHE A CA 1
ATOM 1582 C C . PHE A 1 209 ? 0.710 0.000 -2.935 1.00 95.44 209 PHE A C 1
ATOM 1584 O O . PHE A 1 209 ? -0.494 -0.160 -3.104 1.00 95.44 209 PHE A O 1
ATOM 1591 N N . LEU A 1 210 ? 1.205 0.526 -1.806 1.00 95.62 210 LEU A N 1
ATOM 1592 C CA . LEU A 1 210 ? 0.343 1.019 -0.728 1.00 95.62 210 LEU A CA 1
ATOM 1593 C C . LEU A 1 210 ? -0.611 2.092 -1.242 1.00 95.62 210 LEU A C 1
ATOM 1595 O O . LEU A 1 210 ? -1.810 1.944 -1.069 1.00 95.62 210 LEU A O 1
ATOM 1599 N N . SER A 1 211 ? -0.119 3.110 -1.950 1.00 95.56 211 SER A N 1
ATOM 1600 C CA . SER A 1 211 ? -0.988 4.156 -2.501 1.00 95.56 211 SER A CA 1
ATOM 1601 C C . SER A 1 211 ? -2.044 3.610 -3.475 1.00 95.56 211 SER A C 1
ATOM 1603 O O . SER A 1 211 ? -3.172 4.103 -3.514 1.00 95.56 211 SER A O 1
ATOM 1605 N N . MET A 1 212 ? -1.710 2.564 -4.238 1.00 95.38 212 MET A N 1
ATOM 1606 C CA . MET A 1 212 ? -2.675 1.851 -5.077 1.00 95.38 212 MET A CA 1
ATOM 1607 C C . MET A 1 212 ? -3.732 1.128 -4.228 1.00 95.38 212 MET A C 1
ATOM 1609 O O . MET A 1 212 ? -4.922 1.279 -4.495 1.00 95.38 212 MET A O 1
ATOM 1613 N N . ALA A 1 213 ? -3.329 0.392 -3.189 1.00 95.12 213 ALA A N 1
ATOM 1614 C CA . ALA A 1 213 ? -4.258 -0.269 -2.271 1.00 95.12 213 ALA A CA 1
ATOM 1615 C C . ALA A 1 213 ? -5.176 0.748 -1.570 1.00 95.12 213 ALA A C 1
ATOM 1617 O O . ALA A 1 213 ? -6.393 0.577 -1.557 1.00 95.12 213 ALA A O 1
ATOM 1618 N N . GLU A 1 214 ? -4.619 1.856 -1.074 1.00 95.81 214 GLU A N 1
ATOM 1619 C CA . GLU A 1 214 ? -5.382 2.957 -0.484 1.00 95.81 214 GLU A CA 1
ATOM 1620 C C . GLU A 1 214 ? -6.464 3.461 -1.440 1.00 95.81 214 GLU A C 1
ATOM 1622 O O . GLU A 1 214 ? -7.619 3.598 -1.046 1.00 95.81 214 GLU A O 1
ATOM 1627 N N . PHE A 1 215 ? -6.116 3.685 -2.710 1.00 96.00 215 PHE A N 1
ATOM 1628 C CA . PHE A 1 215 ? -7.071 4.138 -3.716 1.00 96.00 215 PHE A CA 1
ATOM 1629 C C . PHE A 1 215 ? -8.236 3.159 -3.905 1.00 96.00 215 PHE A C 1
ATOM 1631 O O . PHE A 1 215 ? -9.384 3.591 -3.959 1.00 96.00 215 PHE A O 1
ATOM 1638 N N . PHE A 1 216 ? -7.955 1.857 -3.984 1.00 94.44 216 PHE A N 1
ATOM 1639 C CA . PHE A 1 216 ? -8.971 0.832 -4.239 1.00 94.44 216 PHE A CA 1
ATOM 1640 C C . PHE A 1 216 ? -9.817 0.467 -3.010 1.00 94.44 216 PHE A C 1
ATOM 1642 O O . PHE A 1 216 ? -10.932 -0.030 -3.177 1.00 94.44 216 PHE A O 1
ATOM 1649 N N . HIS A 1 217 ? -9.348 0.750 -1.793 1.00 94.44 217 HIS A N 1
ATOM 1650 C CA . HIS A 1 217 ? -10.107 0.525 -0.556 1.00 94.44 217 HIS A CA 1
ATOM 1651 C C . HIS A 1 217 ? -10.882 1.759 -0.080 1.00 94.44 217 HIS A C 1
ATOM 1653 O O . HIS A 1 217 ? -11.980 1.622 0.466 1.00 94.44 217 HIS A O 1
ATOM 1659 N N . ASP A 1 218 ? -10.354 2.963 -0.298 1.00 97.19 218 ASP A N 1
ATOM 1660 C CA . ASP A 1 218 ? -10.906 4.193 0.266 1.00 97.19 218 ASP A CA 1
ATOM 1661 C C . ASP A 1 218 ? -12.254 4.583 -0.360 1.00 97.19 218 ASP A C 1
ATOM 1663 O O . ASP A 1 218 ? -12.389 4.842 -1.562 1.00 97.19 218 ASP A O 1
ATOM 1667 N N . VAL A 1 219 ? -13.269 4.703 0.497 1.00 96.38 219 VAL A N 1
ATOM 1668 C CA . VAL A 1 219 ? -14.617 5.152 0.138 1.00 96.38 219 VAL A CA 1
ATOM 1669 C C . VAL A 1 219 ? -14.645 6.500 -0.586 1.00 96.38 219 VAL A C 1
ATOM 1671 O O . VAL A 1 219 ? -15.547 6.743 -1.393 1.00 96.38 219 VAL A O 1
ATOM 1674 N N . LYS A 1 220 ? -13.659 7.378 -0.365 1.00 96.12 220 LYS A N 1
ATOM 1675 C CA . LYS A 1 220 ? -13.582 8.684 -1.038 1.00 96.12 220 LYS A CA 1
ATOM 1676 C C . LYS A 1 220 ? -13.480 8.573 -2.554 1.00 96.12 220 LYS A C 1
ATOM 1678 O O . LYS A 1 220 ? -13.866 9.516 -3.246 1.00 96.12 220 LYS A O 1
ATOM 1683 N N . TYR A 1 221 ? -13.025 7.436 -3.074 1.00 94.12 221 TYR A N 1
ATOM 1684 C CA . TYR A 1 221 ? -12.895 7.223 -4.511 1.00 94.12 221 TYR A CA 1
ATOM 1685 C C . TYR A 1 221 ? -14.101 6.547 -5.156 1.00 94.12 221 TYR A C 1
ATOM 1687 O O . TYR A 1 221 ? -14.188 6.587 -6.385 1.00 94.12 221 TYR A O 1
ATOM 1695 N N . ARG A 1 222 ? -15.061 6.035 -4.370 1.00 91.06 222 ARG A N 1
ATOM 1696 C CA . ARG A 1 222 ? -16.192 5.209 -4.834 1.00 91.06 222 ARG A CA 1
ATOM 1697 C C . ARG A 1 222 ? -16.920 5.760 -6.061 1.00 91.06 222 ARG A C 1
ATOM 1699 O O . ARG A 1 222 ? -17.160 5.026 -7.013 1.00 91.06 222 ARG A O 1
ATOM 1706 N N . ASP A 1 223 ? -17.265 7.044 -6.036 1.00 87.75 223 ASP A N 1
ATOM 1707 C CA . ASP A 1 223 ? -18.051 7.689 -7.098 1.00 87.75 223 ASP A CA 1
ATOM 1708 C C . ASP A 1 223 ? -17.193 8.580 -8.016 1.00 87.75 223 ASP A C 1
ATOM 1710 O O . ASP A 1 223 ? -17.706 9.282 -8.897 1.00 87.75 223 ASP A O 1
ATOM 1714 N N . SER A 1 224 ? -15.869 8.565 -7.835 1.00 90.25 224 SER A N 1
ATOM 1715 C CA . SER A 1 224 ? -14.973 9.409 -8.618 1.00 90.25 224 SER A CA 1
ATOM 1716 C C . SER A 1 224 ? -14.904 8.932 -10.081 1.00 90.25 224 SER A C 1
ATOM 1718 O O . SER A 1 224 ? -14.877 7.727 -10.352 1.00 90.25 224 SER A O 1
ATOM 1720 N N . PRO A 1 225 ? -14.863 9.846 -11.071 1.00 88.38 225 PRO A N 1
ATOM 1721 C CA . PRO A 1 225 ? -14.685 9.459 -12.471 1.00 88.38 225 PRO A CA 1
ATOM 1722 C C . PRO A 1 225 ? -13.374 8.698 -12.717 1.00 88.38 225 PRO A C 1
ATOM 1724 O O . PRO A 1 225 ? -13.357 7.771 -13.521 1.00 88.38 225 PRO A O 1
ATOM 1727 N N . VAL A 1 226 ? -12.308 9.049 -11.986 1.00 88.50 226 VAL A N 1
ATOM 1728 C CA . VAL A 1 226 ? -10.997 8.380 -12.054 1.00 88.50 226 VAL A CA 1
ATOM 1729 C C . VAL A 1 226 ? -11.118 6.916 -11.635 1.00 88.50 226 VAL A C 1
ATOM 1731 O O . VAL A 1 226 ? -10.633 6.042 -12.342 1.00 88.50 226 VAL A O 1
ATOM 1734 N N . SER A 1 227 ? -11.816 6.638 -10.531 1.00 88.25 227 SER A N 1
ATOM 1735 C CA . SER A 1 227 ? -12.024 5.272 -10.042 1.00 88.25 227 SER A CA 1
ATOM 1736 C C . SER A 1 227 ? -12.812 4.416 -11.024 1.00 88.25 227 SER A C 1
ATOM 1738 O O . SER A 1 227 ? -12.366 3.330 -11.378 1.00 88.25 227 SER A O 1
ATOM 1740 N N . ARG A 1 228 ? -13.931 4.925 -11.555 1.00 87.00 228 ARG A N 1
ATOM 1741 C CA . ARG A 1 228 ? -14.709 4.197 -12.573 1.00 87.00 228 ARG A CA 1
ATOM 1742 C C . ARG A 1 228 ? -13.873 3.860 -13.806 1.00 87.00 228 ARG A C 1
ATOM 1744 O O . ARG A 1 228 ? -14.003 2.770 -14.351 1.00 87.00 228 ARG A O 1
ATOM 1751 N N . SER A 1 229 ? -13.020 4.795 -14.215 1.00 86.38 229 SER A N 1
ATOM 1752 C CA . SER A 1 229 ? -12.087 4.612 -15.321 1.00 86.38 229 SER A CA 1
ATOM 1753 C C . SER A 1 229 ? -11.051 3.524 -15.007 1.00 86.38 229 SER A C 1
ATOM 1755 O O . SER A 1 229 ? -10.921 2.567 -15.767 1.00 86.38 229 SER A O 1
ATOM 1757 N N . ALA A 1 230 ? -10.401 3.592 -13.841 1.00 85.81 230 ALA A N 1
ATOM 1758 C CA . ALA A 1 230 ? -9.428 2.594 -13.397 1.00 85.81 230 ALA A CA 1
ATOM 1759 C C . ALA A 1 230 ? -10.041 1.190 -13.280 1.00 85.81 230 ALA A C 1
ATOM 1761 O O . ALA A 1 230 ? -9.504 0.245 -13.846 1.00 85.81 230 ALA A O 1
ATOM 1762 N N . LEU A 1 231 ? -11.208 1.062 -12.641 1.00 85.44 231 LEU A N 1
ATOM 1763 C CA . LEU A 1 231 ? -11.934 -0.205 -12.500 1.00 85.44 231 LEU A CA 1
ATOM 1764 C C . LEU A 1 231 ? -12.330 -0.839 -13.835 1.00 85.44 231 LEU A C 1
ATOM 1766 O O . LEU A 1 231 ? -12.531 -2.040 -13.900 1.00 85.44 231 LEU A O 1
ATOM 1770 N N . SER A 1 232 ? -12.488 -0.057 -14.899 1.00 82.62 232 SER A N 1
ATOM 1771 C CA . SER A 1 232 ? -12.802 -0.614 -16.220 1.00 82.62 232 SER A CA 1
ATOM 1772 C C . SER A 1 232 ? -11.581 -1.170 -16.956 1.00 82.62 232 SER A C 1
ATOM 1774 O O . SER A 1 232 ? -11.716 -1.675 -18.066 1.00 82.62 232 SER A O 1
ATOM 1776 N N . SER A 1 233 ? -10.383 -0.992 -16.399 1.00 79.31 233 SER A N 1
ATOM 1777 C CA . SER A 1 233 ? -9.123 -1.285 -17.084 1.00 79.31 233 SER A CA 1
ATOM 1778 C C . SER A 1 233 ? -8.175 -2.150 -16.263 1.00 79.31 233 SER A C 1
ATOM 1780 O O . SER A 1 233 ? -7.326 -2.810 -16.851 1.00 79.31 233 SER A O 1
ATOM 1782 N N . THR A 1 234 ? -8.284 -2.143 -14.934 1.00 82.94 234 THR A N 1
ATOM 1783 C CA . THR A 1 234 ? -7.414 -2.929 -14.059 1.00 82.94 234 THR A CA 1
ATOM 1784 C C . THR A 1 234 ? -7.930 -4.345 -13.847 1.00 82.94 234 THR A C 1
ATOM 1786 O O . THR A 1 234 ? -9.134 -4.608 -13.874 1.00 82.94 234 THR A O 1
ATOM 1789 N N . TRP A 1 235 ? -7.002 -5.251 -13.544 1.00 83.38 235 TRP A N 1
ATOM 1790 C CA . TRP A 1 235 ? -7.299 -6.652 -13.276 1.00 83.38 235 TRP A CA 1
ATOM 1791 C C . TRP A 1 235 ? -8.316 -6.821 -12.143 1.00 83.38 235 TRP A C 1
ATOM 1793 O O . TRP A 1 235 ? -9.247 -7.612 -12.269 1.00 83.38 235 TRP A O 1
ATOM 1803 N N . VAL A 1 236 ? -8.183 -6.063 -11.044 1.00 79.25 236 VAL A N 1
ATOM 1804 C CA . VAL A 1 236 ? -9.136 -6.166 -9.920 1.00 79.25 236 VAL A CA 1
ATOM 1805 C C . VAL A 1 236 ? -10.544 -5.742 -10.327 1.00 79.25 236 VAL A C 1
ATOM 1807 O O . VAL A 1 236 ? -11.524 -6.279 -9.820 1.00 79.25 236 VAL A O 1
ATOM 1810 N N . GLY A 1 237 ? -10.654 -4.815 -11.275 1.00 72.31 237 GLY A N 1
ATOM 1811 C CA . GLY A 1 237 ? -11.923 -4.394 -11.839 1.00 72.31 237 GLY A CA 1
ATOM 1812 C C . GLY A 1 237 ? -12.604 -5.504 -12.638 1.00 72.31 237 GLY A C 1
ATOM 1813 O O . GLY A 1 237 ? -13.759 -5.839 -12.355 1.00 72.31 237 GLY A O 1
ATOM 1814 N N . ASP A 1 238 ? -11.862 -6.131 -13.555 1.00 76.75 238 ASP A N 1
ATOM 1815 C CA . ASP A 1 238 ? -12.319 -7.300 -14.321 1.00 76.75 238 ASP A CA 1
ATOM 1816 C C . ASP A 1 238 ? -12.729 -8.443 -13.382 1.00 76.75 238 ASP A C 1
ATOM 1818 O O . ASP A 1 238 ? -13.807 -9.033 -13.500 1.00 76.75 238 ASP A O 1
ATOM 1822 N N . PHE A 1 239 ? -11.899 -8.706 -12.375 1.00 73.44 239 PHE A N 1
ATOM 1823 C CA . PHE A 1 239 ? -12.148 -9.738 -11.388 1.00 73.44 239 PHE A CA 1
ATOM 1824 C C . PHE A 1 239 ? -13.414 -9.472 -10.565 1.00 73.44 239 PHE A C 1
ATOM 1826 O O . PHE A 1 239 ? -14.220 -10.387 -10.391 1.00 73.44 239 PHE A O 1
ATOM 1833 N N . CYS A 1 240 ? -13.631 -8.242 -10.085 1.00 70.31 240 CYS A N 1
ATOM 1834 C CA . CYS A 1 240 ? -14.836 -7.856 -9.343 1.00 70.31 240 CYS A CA 1
ATOM 1835 C C . CYS A 1 240 ? -16.107 -7.942 -10.197 1.00 70.31 240 CYS A C 1
ATOM 1837 O O . CYS A 1 240 ? -17.183 -8.239 -9.669 1.00 70.31 240 CYS A O 1
ATOM 1839 N N . ALA A 1 241 ? -16.009 -7.689 -11.507 1.00 68.94 241 ALA A N 1
ATOM 1840 C CA . ALA A 1 241 ? -17.144 -7.819 -12.416 1.00 68.94 241 ALA A CA 1
ATOM 1841 C C . ALA A 1 241 ? -17.648 -9.271 -12.491 1.00 68.94 241 ALA A C 1
ATOM 1843 O O . ALA A 1 241 ? -18.865 -9.492 -12.518 1.00 68.94 241 ALA A O 1
ATOM 1844 N N . ILE A 1 242 ? -16.716 -10.229 -12.460 1.00 69.50 242 ILE A N 1
ATOM 1845 C CA . ILE A 1 242 ? -16.973 -11.675 -12.499 1.00 69.50 242 ILE A CA 1
ATOM 1846 C C . ILE A 1 242 ? -17.348 -12.202 -11.101 1.00 69.50 242 ILE A C 1
ATOM 1848 O O . ILE A 1 242 ? -18.316 -12.944 -10.950 1.00 69.50 242 ILE A O 1
ATOM 1852 N N . HIS A 1 243 ? -16.644 -11.761 -10.056 1.00 64.75 243 HIS A N 1
ATOM 1853 C CA . HIS A 1 243 ? -16.735 -12.299 -8.697 1.00 64.75 243 HIS A CA 1
ATOM 1854 C C . HIS A 1 243 ? -17.296 -11.271 -7.706 1.00 64.75 243 HIS A C 1
ATOM 1856 O O . HIS A 1 243 ? -16.637 -10.855 -6.751 1.00 64.75 243 HIS A O 1
ATOM 1862 N N . ARG A 1 244 ? -18.550 -10.860 -7.921 1.00 57.41 244 ARG A N 1
ATOM 1863 C CA . ARG A 1 244 ? -19.205 -9.742 -7.206 1.00 57.41 244 ARG A CA 1
ATOM 1864 C C . ARG A 1 244 ? -19.271 -9.852 -5.676 1.00 57.41 244 ARG A C 1
ATOM 1866 O O . ARG A 1 244 ? -19.656 -8.882 -5.030 1.00 57.41 244 ARG A O 1
ATOM 1873 N N . TYR A 1 245 ? -18.949 -11.008 -5.102 1.00 57.66 245 TYR A N 1
ATOM 1874 C CA . TYR A 1 245 ? -19.064 -11.272 -3.667 1.00 57.66 245 TYR A CA 1
ATOM 1875 C C . TYR A 1 245 ? -17.719 -11.358 -2.936 1.00 57.66 245 TYR A C 1
ATOM 1877 O O . TYR A 1 245 ? -17.722 -11.503 -1.718 1.00 57.66 245 TYR A O 1
ATOM 1885 N N . THR A 1 246 ? -16.588 -11.271 -3.641 1.00 66.25 246 THR A N 1
ATOM 1886 C CA . THR A 1 246 ? -15.281 -11.624 -3.056 1.00 66.25 246 THR A CA 1
ATOM 1887 C C . THR A 1 246 ? -14.473 -10.418 -2.584 1.00 66.25 246 THR A C 1
ATOM 1889 O O . THR A 1 246 ? -13.713 -10.547 -1.635 1.00 66.25 246 THR A O 1
ATOM 1892 N N . ILE A 1 247 ? -14.631 -9.262 -3.236 1.00 74.69 247 ILE A N 1
ATOM 1893 C CA . ILE A 1 247 ? -13.882 -8.026 -2.957 1.00 74.69 247 ILE A CA 1
ATOM 1894 C C . ILE A 1 247 ? -14.859 -6.861 -3.027 1.00 74.69 247 ILE A C 1
ATOM 1896 O O . ILE A 1 247 ? -15.566 -6.701 -4.028 1.00 74.69 247 ILE A O 1
ATOM 1900 N N . VAL A 1 248 ? -14.882 -6.025 -1.989 1.00 79.50 248 VAL A N 1
ATOM 1901 C CA . VAL A 1 248 ? -15.705 -4.810 -1.970 1.00 79.50 248 VAL A CA 1
ATOM 1902 C C . VAL A 1 248 ? -14.798 -3.588 -2.027 1.00 79.50 248 VAL A C 1
ATOM 1904 O O . VAL A 1 248 ? -14.364 -3.060 -1.008 1.00 79.50 248 VAL A O 1
ATOM 1907 N N . LEU A 1 249 ? -14.535 -3.128 -3.248 1.00 87.69 249 LEU A N 1
ATOM 1908 C CA . LEU A 1 249 ? -13.729 -1.934 -3.498 1.00 87.69 249 LEU A CA 1
ATOM 1909 C C . LEU A 1 249 ? -14.439 -0.666 -2.998 1.00 87.69 249 LEU A C 1
ATOM 1911 O O . LEU A 1 249 ? -15.668 -0.550 -3.067 1.00 87.69 249 LEU A O 1
ATOM 1915 N N . HIS A 1 250 ? -13.653 0.308 -2.541 1.00 92.19 250 HIS A N 1
ATOM 1916 C CA . HIS A 1 250 ? -14.106 1.606 -2.026 1.00 92.19 250 HIS A CA 1
ATOM 1917 C C . HIS A 1 250 ? -15.134 1.500 -0.882 1.00 92.19 250 HIS A C 1
ATOM 1919 O O . HIS A 1 250 ? -16.118 2.253 -0.832 1.00 92.19 250 HIS A O 1
ATOM 1925 N N . ALA A 1 251 ? -14.945 0.530 0.014 1.00 92.25 251 ALA A N 1
ATOM 1926 C CA . ALA A 1 251 ? -15.834 0.267 1.147 1.00 92.25 251 ALA A CA 1
ATOM 1927 C C . ALA A 1 251 ? -15.249 0.663 2.509 1.00 92.25 251 ALA A C 1
ATOM 1929 O O . ALA A 1 251 ? -15.984 0.663 3.501 1.00 92.25 251 ALA A O 1
ATOM 1930 N N . ASP A 1 252 ? -13.970 1.030 2.558 1.00 95.75 252 ASP A N 1
ATOM 1931 C CA . ASP A 1 252 ? -13.234 1.217 3.802 1.00 95.75 252 ASP A CA 1
ATOM 1932 C C . ASP A 1 252 ? -12.848 2.680 4.034 1.00 95.75 252 ASP A C 1
ATOM 1934 O O . ASP A 1 252 ? -12.818 3.518 3.127 1.00 95.75 252 ASP A O 1
ATOM 1938 N N . LEU A 1 253 ? -12.533 2.987 5.291 1.00 97.94 253 LEU A N 1
ATOM 1939 C CA . LEU A 1 253 ? -11.837 4.208 5.672 1.00 97.94 253 LEU A CA 1
ATOM 1940 C C . LEU A 1 253 ? -10.351 3.873 5.776 1.00 97.94 253 LEU A C 1
ATOM 1942 O O . LEU A 1 253 ? -9.940 3.095 6.633 1.00 97.94 253 LEU A O 1
ATOM 1946 N N . VAL A 1 254 ? -9.537 4.459 4.912 1.00 97.88 254 VAL A N 1
ATOM 1947 C CA . VAL A 1 254 ? -8.096 4.193 4.886 1.00 97.88 254 VAL A CA 1
ATOM 1948 C C . VAL A 1 254 ? -7.367 5.036 5.929 1.00 97.88 254 VAL A C 1
ATOM 1950 O O . VAL A 1 254 ? -7.501 6.266 5.920 1.00 97.88 254 VAL A O 1
ATOM 1953 N N . LEU A 1 255 ? -6.594 4.377 6.796 1.00 98.19 255 LEU A N 1
ATOM 1954 C CA . LEU A 1 255 ? -5.718 4.979 7.806 1.00 98.19 255 LEU A CA 1
ATOM 1955 C C . LEU A 1 255 ? -4.262 4.609 7.505 1.00 98.19 255 LEU A C 1
ATOM 1957 O O . LEU A 1 255 ? -3.934 3.428 7.519 1.00 98.19 255 LEU A O 1
ATOM 1961 N N . THR A 1 256 ? -3.396 5.602 7.293 1.00 97.75 256 THR A N 1
ATOM 1962 C CA . THR A 1 256 ? -2.005 5.378 6.864 1.00 97.75 256 THR A CA 1
ATOM 1963 C C . THR A 1 256 ? -1.006 5.991 7.833 1.00 97.75 256 THR A C 1
ATOM 1965 O O . THR A 1 256 ? -1.054 7.193 8.088 1.00 97.75 256 THR A O 1
ATOM 1968 N N . PHE A 1 257 ? -0.065 5.185 8.319 1.00 97.75 257 PHE A N 1
ATOM 1969 C CA . PHE A 1 257 ? 1.101 5.631 9.082 1.00 97.75 257 PHE A CA 1
ATOM 1970 C C . PHE A 1 257 ? 2.376 5.456 8.257 1.00 97.75 257 PHE A C 1
ATOM 1972 O O . PHE A 1 257 ? 2.516 4.463 7.553 1.00 97.75 257 PHE A O 1
ATOM 1979 N N . ASP A 1 258 ? 3.327 6.380 8.390 1.00 97.06 258 ASP A N 1
ATOM 1980 C CA . ASP A 1 258 ? 4.673 6.244 7.821 1.00 97.06 258 ASP A CA 1
ATOM 1981 C C . ASP A 1 258 ? 5.706 6.449 8.927 1.00 97.06 258 ASP A C 1
ATOM 1983 O O . ASP A 1 258 ? 5.974 7.576 9.368 1.00 97.06 258 ASP A O 1
ATOM 1987 N N . LEU A 1 259 ? 6.298 5.345 9.387 1.00 96.25 259 LEU A N 1
ATOM 1988 C CA . LEU A 1 259 ? 7.226 5.385 10.516 1.00 96.25 259 LEU A CA 1
ATOM 1989 C C . LEU A 1 259 ? 8.597 5.965 10.145 1.00 96.25 259 LEU A C 1
ATOM 1991 O O . LEU A 1 259 ? 9.365 6.296 11.054 1.00 96.25 259 LEU A O 1
ATOM 1995 N N . ALA A 1 260 ? 8.890 6.195 8.858 1.00 94.44 260 ALA A N 1
ATOM 1996 C CA . ALA A 1 260 ? 10.082 6.939 8.446 1.00 94.44 260 ALA A CA 1
ATOM 1997 C C . ALA A 1 260 ? 10.038 8.418 8.871 1.00 94.44 260 ALA A C 1
ATOM 1999 O O . ALA A 1 260 ? 11.081 9.065 8.956 1.00 94.44 260 ALA A O 1
ATOM 2000 N N . THR A 1 261 ? 8.851 8.951 9.178 1.00 93.75 261 THR A N 1
ATOM 2001 C CA . THR A 1 261 ? 8.678 10.341 9.631 1.00 93.75 261 THR A CA 1
ATOM 2002 C C . THR A 1 261 ? 8.987 10.552 11.117 1.00 93.75 261 THR A C 1
ATOM 2004 O O . THR A 1 261 ? 9.004 11.689 11.587 1.00 93.75 261 THR A O 1
ATOM 2007 N N . THR A 1 262 ? 9.244 9.476 11.867 1.00 93.88 262 THR A N 1
ATOM 2008 C CA . THR A 1 262 ? 9.523 9.547 13.306 1.00 93.88 262 THR A CA 1
ATOM 2009 C C . THR A 1 262 ? 11.010 9.770 13.602 1.00 93.88 262 THR A C 1
ATOM 2011 O O . THR A 1 262 ? 11.897 9.255 12.922 1.00 93.88 262 THR A O 1
ATOM 2014 N N . HIS A 1 263 ? 11.306 10.538 14.651 1.00 93.69 263 HIS A N 1
ATOM 2015 C CA . HIS A 1 263 ? 12.669 10.863 15.068 1.00 93.69 263 HIS A CA 1
ATOM 2016 C C . HIS A 1 263 ? 13.186 9.888 16.122 1.00 93.69 263 HIS A C 1
ATOM 2018 O O . HIS A 1 263 ? 12.583 9.722 17.179 1.00 93.69 263 HIS A O 1
ATOM 2024 N N . ILE A 1 264 ? 14.351 9.282 15.881 1.00 92.75 264 ILE A N 1
ATOM 2025 C CA . ILE A 1 264 ? 14.838 8.193 16.734 1.00 92.75 264 ILE A CA 1
ATOM 2026 C C . ILE A 1 264 ? 15.370 8.642 18.104 1.00 92.75 264 ILE A C 1
ATOM 2028 O O . ILE A 1 264 ? 15.302 7.884 19.073 1.00 92.75 264 ILE A O 1
ATOM 2032 N N . THR A 1 265 ? 15.872 9.877 18.208 1.00 91.56 265 THR A N 1
ATOM 2033 C CA . THR A 1 265 ? 16.411 10.439 19.459 1.00 91.56 265 THR A CA 1
ATOM 2034 C C . THR A 1 265 ? 15.333 10.498 20.544 1.00 91.56 265 THR A C 1
ATOM 2036 O O . THR A 1 265 ? 15.541 9.996 21.652 1.00 91.56 265 THR A O 1
ATOM 2039 N N . ASP A 1 266 ? 14.140 10.963 20.167 1.00 94.06 266 ASP A N 1
ATOM 2040 C CA . ASP A 1 266 ? 12.965 11.124 21.030 1.00 94.06 266 ASP A CA 1
ATOM 2041 C C . ASP A 1 266 ? 11.768 10.325 20.496 1.00 94.06 266 ASP A C 1
ATOM 2043 O O . ASP A 1 266 ? 10.649 10.827 20.389 1.00 94.06 266 ASP A O 1
ATOM 2047 N N . PHE A 1 267 ? 12.021 9.056 20.156 1.00 95.62 267 PHE A N 1
ATOM 2048 C CA . PHE A 1 267 ? 11.067 8.196 19.448 1.00 95.62 267 PHE A CA 1
ATOM 2049 C C . PHE A 1 267 ? 9.672 8.132 20.078 1.00 95.62 267 PHE A C 1
ATOM 2051 O O . PHE A 1 267 ? 8.690 8.170 19.354 1.00 95.62 267 PHE A O 1
ATOM 2058 N N . GLU A 1 268 ? 9.562 8.075 21.409 1.00 96.69 268 GLU A N 1
ATOM 2059 C CA . GLU A 1 268 ? 8.261 8.041 22.095 1.00 96.69 268 GLU A CA 1
ATOM 2060 C C . GLU A 1 268 ? 7.432 9.300 21.810 1.00 96.69 268 GLU A C 1
ATOM 2062 O O . GLU A 1 268 ? 6.305 9.197 21.330 1.00 96.69 268 GLU A O 1
ATOM 2067 N N . THR A 1 269 ? 8.007 10.484 22.042 1.00 97.12 269 THR A N 1
ATOM 2068 C CA . THR A 1 269 ? 7.343 11.769 21.784 1.00 97.12 269 THR A CA 1
ATOM 2069 C C . THR A 1 269 ? 7.010 11.921 20.304 1.00 97.12 269 THR A C 1
ATOM 2071 O O . THR A 1 269 ? 5.871 12.221 19.956 1.00 97.12 269 THR A O 1
ATOM 2074 N N . SER A 1 270 ? 7.978 11.640 19.427 1.00 97.25 270 SER A N 1
ATOM 2075 C CA . SER A 1 270 ? 7.791 11.766 17.981 1.00 97.25 270 SER A CA 1
ATOM 2076 C C . SER A 1 270 ? 6.731 10.800 17.441 1.00 97.25 270 SER A C 1
ATOM 2078 O O . SER A 1 270 ? 5.947 11.183 16.574 1.00 97.25 270 SER A O 1
ATOM 2080 N N . LEU A 1 271 ? 6.653 9.576 17.973 1.00 97.25 271 LEU A N 1
ATOM 2081 C CA . LEU A 1 271 ? 5.615 8.612 17.615 1.00 97.25 271 LEU A CA 1
ATOM 2082 C C . LEU A 1 271 ? 4.232 9.108 18.047 1.00 97.25 271 LEU A C 1
ATOM 2084 O O . LEU A 1 271 ? 3.304 9.064 17.248 1.00 97.25 271 LEU A O 1
ATOM 2088 N N . VAL A 1 272 ? 4.082 9.614 19.275 1.00 97.56 272 VAL A N 1
ATOM 2089 C CA . VAL A 1 272 ? 2.798 10.152 19.763 1.00 97.56 272 VAL A CA 1
ATOM 2090 C C . VAL A 1 272 ? 2.336 11.349 18.926 1.00 97.56 272 VAL A C 1
ATOM 2092 O O . VAL A 1 272 ? 1.173 11.404 18.519 1.00 97.56 272 VAL A O 1
ATOM 2095 N N . GLU A 1 273 ? 3.238 12.281 18.618 1.00 97.31 273 GLU A N 1
ATOM 2096 C CA . GLU A 1 273 ? 2.945 13.434 17.758 1.00 97.31 273 GLU A CA 1
ATOM 2097 C C . GLU A 1 273 ? 2.541 13.007 16.342 1.00 97.31 273 GLU A C 1
ATOM 2099 O O . GLU A 1 273 ? 1.561 13.526 15.791 1.00 97.31 273 GLU A O 1
ATOM 2104 N N . HIS A 1 274 ? 3.255 12.031 15.770 1.00 97.56 274 HIS A N 1
ATOM 2105 C CA . HIS A 1 274 ? 2.931 11.462 14.466 1.00 97.56 274 HIS A CA 1
ATOM 2106 C C . HIS A 1 274 ? 1.545 10.804 14.471 1.00 97.56 274 HIS A C 1
ATOM 2108 O O . HIS A 1 274 ? 0.705 11.155 13.640 1.00 97.56 274 HIS A O 1
ATOM 2114 N N . LEU A 1 275 ? 1.265 9.927 15.444 1.00 97.44 275 LEU A N 1
ATOM 2115 C CA . LEU A 1 275 ? -0.032 9.260 15.590 1.00 97.44 275 LEU A CA 1
ATOM 2116 C C . LEU A 1 275 ? -1.170 10.280 15.669 1.00 97.44 275 LEU A C 1
ATOM 2118 O O . LEU A 1 275 ? -2.123 10.207 14.897 1.00 97.44 275 LEU A O 1
ATOM 2122 N N . ASN A 1 276 ? -1.057 11.274 16.550 1.00 97.69 276 ASN A N 1
ATOM 2123 C CA . ASN A 1 276 ? -2.084 12.302 16.713 1.00 97.69 276 ASN A CA 1
ATOM 2124 C C . ASN A 1 276 ? -2.288 13.138 15.443 1.00 97.69 276 ASN A C 1
ATOM 2126 O O . ASN A 1 276 ? -3.422 13.495 15.114 1.00 97.69 276 ASN A O 1
ATOM 2130 N N . THR A 1 277 ? -1.213 13.434 14.712 1.00 97.62 277 THR A N 1
ATOM 2131 C CA . THR A 1 277 ? -1.287 14.167 13.442 1.00 97.62 277 THR A CA 1
ATOM 2132 C C . THR A 1 277 ? -2.045 13.366 12.387 1.00 97.62 277 THR A C 1
ATOM 2134 O O . THR A 1 277 ? -2.994 13.888 11.796 1.00 97.62 277 THR A O 1
ATOM 2137 N N . VAL A 1 278 ? -1.683 12.095 12.198 1.00 98.00 278 VAL A N 1
ATOM 2138 C CA . VAL A 1 278 ? -2.339 11.189 11.244 1.00 98.00 278 VAL A CA 1
ATOM 2139 C C . VAL A 1 278 ? -3.808 10.978 11.612 1.00 98.00 278 VAL A C 1
ATOM 2141 O O . VAL A 1 278 ? -4.687 11.125 10.766 1.00 98.00 278 VAL A O 1
ATOM 2144 N N . LEU A 1 279 ? -4.108 10.708 12.885 1.00 98.19 279 LEU A N 1
ATOM 2145 C CA . LEU A 1 279 ? -5.478 10.495 13.355 1.00 98.19 279 LEU A CA 1
ATOM 2146 C C . LEU A 1 279 ? -6.345 11.743 13.174 1.00 98.19 279 LEU A C 1
ATOM 2148 O O . LEU A 1 279 ? -7.493 11.648 12.744 1.00 98.19 279 LEU A O 1
ATOM 2152 N N . LYS A 1 280 ? -5.797 12.935 13.425 1.00 97.50 280 LYS A N 1
ATOM 2153 C CA . LYS A 1 280 ? -6.504 14.190 13.156 1.00 97.50 280 LYS A CA 1
ATOM 2154 C C . LYS A 1 280 ? -6.803 14.357 11.665 1.00 97.50 280 LYS A C 1
ATOM 2156 O O . LYS A 1 280 ? -7.920 14.730 11.315 1.00 97.50 280 LYS A O 1
ATOM 2161 N N . GLN A 1 281 ? -5.840 14.067 10.788 1.00 97.62 281 GLN A N 1
ATOM 2162 C CA . GLN A 1 281 ? -6.044 14.108 9.335 1.00 97.62 281 GLN A CA 1
ATOM 2163 C C . GLN A 1 281 ? -7.099 13.091 8.878 1.00 97.62 281 GLN A C 1
ATOM 2165 O O . GLN A 1 281 ? -7.964 13.435 8.073 1.00 97.62 281 GLN A O 1
ATOM 2170 N N . PHE A 1 282 ? -7.084 11.882 9.440 1.00 98.25 282 PHE A N 1
ATOM 2171 C CA . PHE A 1 282 ? -8.087 10.847 9.199 1.00 98.25 282 PHE A CA 1
ATOM 2172 C C . PHE A 1 282 ? -9.497 11.325 9.580 1.00 98.25 282 PHE A C 1
ATOM 2174 O O . PHE A 1 282 ? -10.417 11.253 8.765 1.00 98.25 282 PHE A O 1
ATOM 2181 N N . LEU A 1 283 ? -9.671 11.891 10.779 1.00 98.06 283 LEU A N 1
ATOM 2182 C CA . LEU A 1 283 ? -10.964 12.423 11.222 1.00 98.06 283 LEU A CA 1
ATOM 2183 C C . LEU A 1 283 ? -11.447 13.582 10.344 1.00 98.06 283 LEU A C 1
ATOM 2185 O O . LEU A 1 283 ? -12.630 13.627 10.010 1.00 98.06 283 LEU A O 1
ATOM 2189 N N . CYS A 1 284 ? -10.548 14.482 9.926 1.00 97.12 284 CYS A N 1
ATOM 2190 C CA . CYS A 1 284 ? -10.872 15.537 8.962 1.00 97.12 284 CYS A CA 1
ATOM 2191 C C . CYS A 1 284 ? -11.359 14.944 7.632 1.00 97.12 284 CYS A C 1
ATOM 2193 O O . CYS A 1 284 ? -12.373 15.383 7.091 1.00 97.12 284 CYS A O 1
ATOM 2195 N N . LYS A 1 285 ? -10.642 13.943 7.105 1.00 97.44 285 LYS A N 1
ATOM 2196 C CA . LYS A 1 285 ? -10.943 13.302 5.821 1.00 97.44 285 LYS A CA 1
ATOM 2197 C C . LYS A 1 285 ? -12.311 12.619 5.848 1.00 97.44 285 LYS A C 1
ATOM 2199 O O . LYS A 1 285 ? -13.107 12.833 4.935 1.00 97.44 285 LYS A O 1
ATOM 2204 N N . TYR A 1 286 ? -12.614 11.854 6.896 1.00 98.00 286 TYR A N 1
ATOM 2205 C CA . TYR A 1 286 ? -13.828 11.028 6.991 1.00 98.00 286 TYR A CA 1
ATOM 2206 C C . TYR A 1 286 ? -14.923 11.615 7.884 1.00 98.00 286 TYR A C 1
ATOM 2208 O O . TYR A 1 286 ? -15.812 10.904 8.356 1.00 98.00 286 TYR A O 1
ATOM 2216 N N . GLN A 1 287 ? -14.876 12.923 8.130 1.00 97.00 287 GLN A N 1
ATOM 2217 C CA . GLN A 1 287 ? -15.804 13.605 9.025 1.00 97.00 287 GLN A CA 1
ATOM 2218 C C . GLN A 1 287 ? -17.278 13.322 8.684 1.00 97.00 287 GLN A C 1
ATOM 2220 O O . GLN A 1 287 ? -18.100 13.106 9.579 1.00 97.00 287 GLN A O 1
ATOM 2225 N N . GLN A 1 288 ? -17.612 13.322 7.390 1.00 95.44 288 GLN A N 1
ATOM 2226 C CA . GLN A 1 288 ? -18.975 13.117 6.896 1.00 95.44 288 GLN A CA 1
ATOM 2227 C C . GLN A 1 288 ? -19.431 11.666 7.085 1.00 95.44 288 GLN A C 1
ATOM 2229 O O . GLN A 1 288 ? -20.538 11.419 7.566 1.00 95.44 288 GLN A O 1
ATOM 2234 N N . GLU A 1 289 ? -18.567 10.705 6.761 1.00 96.06 289 GLU A N 1
ATOM 2235 C CA . GLU A 1 289 ? -18.808 9.268 6.891 1.00 96.06 289 GLU A CA 1
ATOM 2236 C C . GLU A 1 289 ? -18.998 8.861 8.355 1.00 96.06 289 GLU A C 1
ATOM 2238 O O . GLU A 1 289 ? -19.882 8.054 8.663 1.00 96.06 289 GLU A O 1
ATOM 2243 N N . LEU A 1 290 ? -18.214 9.473 9.247 1.00 96.50 290 LEU A N 1
ATOM 2244 C CA . LEU A 1 290 ? -18.250 9.268 10.695 1.00 96.50 290 LEU A CA 1
ATOM 2245 C C . LEU A 1 290 ? -19.294 10.139 11.409 1.00 96.50 290 LEU A C 1
ATOM 2247 O O . LEU A 1 290 ? -19.519 9.962 12.606 1.00 96.50 290 LEU A O 1
ATOM 2251 N N . LYS A 1 291 ? -19.953 11.057 10.689 1.00 95.62 291 LYS A N 1
ATOM 2252 C CA . LYS A 1 291 ? -20.975 11.982 11.210 1.00 95.62 291 LYS A CA 1
ATOM 2253 C C . LYS A 1 291 ? -20.491 12.788 12.424 1.00 95.62 291 LYS A C 1
ATOM 2255 O O . LYS A 1 291 ? -21.230 12.966 13.393 1.00 95.62 291 LYS A O 1
ATOM 2260 N N . ILE A 1 292 ? -19.250 13.269 12.376 1.00 94.88 292 ILE A N 1
ATOM 2261 C CA . ILE A 1 292 ? -18.633 14.044 13.460 1.00 94.88 292 ILE A CA 1
ATOM 2262 C C . ILE A 1 292 ? -18.927 15.537 13.242 1.00 94.88 292 ILE A C 1
ATOM 2264 O O . ILE A 1 292 ? -18.494 16.094 12.229 1.00 94.88 292 ILE A O 1
ATOM 2268 N N . PRO A 1 293 ? -19.606 16.230 14.174 1.00 94.12 293 PRO A N 1
ATOM 2269 C CA . PRO A 1 293 ? -19.706 17.688 14.122 1.00 94.12 293 PRO A CA 1
ATOM 2270 C C . PRO A 1 293 ? -18.307 18.334 14.160 1.00 94.12 293 PRO A C 1
ATOM 2272 O O . PRO A 1 293 ? -17.468 17.855 14.927 1.00 94.12 293 PRO A O 1
ATOM 2275 N N . PRO A 1 294 ? -18.012 19.384 13.366 1.00 90.94 294 PRO A N 1
ATOM 2276 C CA . PRO A 1 294 ? -16.679 20.007 13.321 1.00 90.94 294 PRO A CA 1
ATOM 2277 C C . PRO A 1 294 ? -16.104 20.377 14.694 1.00 90.94 294 PRO A C 1
ATOM 2279 O O . PRO A 1 294 ? -14.919 20.173 14.955 1.00 90.94 294 PRO A O 1
ATOM 2282 N N . GLU A 1 295 ? -16.957 20.862 15.590 1.00 92.94 295 GLU A N 1
ATOM 2283 C CA . GLU A 1 295 ? -16.640 21.239 16.966 1.00 92.94 295 GLU A CA 1
ATOM 2284 C C . GLU A 1 295 ? -16.207 20.059 17.854 1.00 92.94 295 GLU A C 1
ATOM 2286 O O . GLU A 1 295 ? -15.524 20.264 18.854 1.00 92.94 295 GLU A O 1
ATOM 2291 N N . ASN A 1 296 ? -16.549 18.826 17.470 1.00 94.38 296 ASN A N 1
ATOM 2292 C CA . ASN A 1 296 ? -16.319 17.621 18.264 1.00 94.38 296 ASN A CA 1
ATOM 2293 C C . ASN A 1 296 ? -15.059 16.852 17.850 1.00 94.38 296 ASN A C 1
ATOM 2295 O O . ASN A 1 296 ? -14.735 15.831 18.456 1.00 94.38 296 ASN A O 1
ATOM 2299 N N . MET A 1 297 ? -14.349 17.295 16.811 1.00 91.31 297 MET A N 1
ATOM 2300 C CA . MET A 1 297 ? -13.219 16.545 16.259 1.00 91.31 297 MET A CA 1
ATOM 2301 C C . MET A 1 297 ? -12.059 16.402 17.254 1.00 91.31 297 MET A C 1
ATOM 2303 O O . MET A 1 297 ? -11.398 15.367 17.293 1.00 91.31 297 MET A O 1
ATOM 2307 N N . THR A 1 298 ? -11.839 17.408 18.101 1.00 92.94 298 THR A N 1
ATOM 2308 C CA . THR A 1 298 ? -10.790 17.390 19.130 1.00 92.94 298 THR A CA 1
ATOM 2309 C C . THR A 1 298 ? -11.085 16.429 20.280 1.00 92.94 298 THR A C 1
ATOM 2311 O O . THR A 1 298 ? -10.152 16.046 20.974 1.00 92.94 298 THR A O 1
ATOM 2314 N N . TYR A 1 299 ? -12.331 15.972 20.466 1.00 95.00 299 TYR A N 1
ATOM 2315 C CA . TYR A 1 299 ? -12.670 15.016 21.530 1.00 95.00 299 TYR A CA 1
ATOM 2316 C C . TYR A 1 299 ? -12.042 13.634 21.348 1.00 95.00 299 TYR A C 1
ATOM 2318 O O . TYR A 1 299 ? -12.006 12.860 22.299 1.00 95.00 299 TYR A O 1
ATOM 2326 N N . TYR A 1 300 ? -11.564 13.323 20.144 1.00 95.69 300 TYR A N 1
ATOM 2327 C CA . TYR A 1 300 ? -10.944 12.041 19.818 1.00 95.69 300 TYR A CA 1
ATOM 2328 C C . TYR A 1 300 ? -9.412 12.103 19.796 1.00 95.69 300 TYR A C 1
ATOM 2330 O O . TYR A 1 300 ? -8.778 11.078 19.569 1.00 95.69 300 TYR A O 1
ATOM 2338 N N . ILE A 1 301 ? -8.819 13.284 20.005 1.00 96.81 301 ILE A N 1
ATOM 2339 C CA . ILE A 1 301 ? -7.368 13.487 19.982 1.00 96.81 301 ILE A CA 1
ATOM 2340 C C . ILE A 1 301 ? -6.914 13.900 21.381 1.00 96.81 301 ILE A C 1
ATOM 2342 O O . ILE A 1 301 ? -7.194 15.006 21.841 1.00 96.81 301 ILE A O 1
ATOM 2346 N N . TYR A 1 302 ? -6.208 12.996 22.049 1.00 95.06 302 TYR A N 1
ATOM 2347 C CA . TYR A 1 302 ? -5.671 13.154 23.395 1.00 95.06 302 TYR A CA 1
ATOM 2348 C C . TYR A 1 302 ? -4.170 13.454 23.351 1.00 95.06 302 TYR A C 1
ATOM 2350 O O . TYR A 1 302 ? -3.501 13.247 22.341 1.00 95.06 302 TYR A O 1
ATOM 2358 N N . GLU A 1 303 ? -3.616 13.911 24.476 1.00 91.44 303 GLU A N 1
ATOM 2359 C CA . GLU A 1 303 ? -2.159 14.055 24.628 1.00 91.44 303 GLU A CA 1
ATOM 2360 C C . GLU A 1 303 ? -1.437 12.701 24.536 1.00 91.44 303 GLU A C 1
ATOM 2362 O O . GLU A 1 303 ? -0.302 12.629 24.078 1.00 91.44 303 GLU A O 1
ATOM 2367 N N . ASP A 1 304 ? -2.116 11.623 24.930 1.00 91.81 304 ASP A N 1
ATOM 2368 C CA . ASP A 1 304 ? -1.643 10.249 24.806 1.00 91.81 304 ASP A CA 1
ATOM 2369 C C . ASP A 1 304 ? -2.105 9.623 23.480 1.00 91.81 304 ASP A C 1
ATOM 2371 O O . ASP A 1 304 ? -3.304 9.485 23.223 1.00 91.81 304 ASP A O 1
ATOM 2375 N N . GLY A 1 305 ? -1.142 9.186 22.663 1.00 90.44 305 GLY A N 1
ATOM 2376 C CA . GLY A 1 305 ? -1.407 8.546 21.374 1.00 90.44 305 GLY A CA 1
ATOM 2377 C C . GLY A 1 305 ? -2.210 7.243 21.484 1.00 90.44 305 GLY A C 1
ATOM 2378 O O . GLY A 1 305 ? -2.987 6.945 20.577 1.00 90.44 305 GLY A O 1
ATOM 2379 N N . VAL A 1 306 ? -2.098 6.499 22.599 1.00 95.12 306 VAL A N 1
ATOM 2380 C CA . VAL A 1 306 ? -2.891 5.273 22.829 1.00 95.12 306 VAL A CA 1
ATOM 2381 C C . VAL A 1 306 ? -4.375 5.598 22.883 1.00 95.12 306 VAL A C 1
ATOM 2383 O O . VAL A 1 306 ? -5.177 4.991 22.170 1.00 95.12 306 VAL A O 1
ATOM 2386 N N . SER A 1 307 ? -4.732 6.565 23.726 1.00 96.38 307 SER A N 1
ATOM 2387 C CA . SER A 1 307 ? -6.111 7.002 23.911 1.00 96.38 307 SER A CA 1
ATOM 2388 C C . SER A 1 307 ? -6.693 7.564 22.615 1.00 96.38 307 SER A C 1
ATOM 2390 O O . SER A 1 307 ? -7.837 7.252 22.290 1.00 96.38 307 SER A O 1
ATOM 2392 N N . SER A 1 308 ? -5.904 8.313 21.835 1.00 97.31 308 SER A N 1
ATOM 2393 C CA . SER A 1 308 ? -6.323 8.805 20.515 1.00 97.31 308 SER A CA 1
ATOM 2394 C C . SER A 1 308 ? -6.634 7.668 19.547 1.00 97.31 308 SER A C 1
ATOM 2396 O O . SER A 1 308 ? -7.722 7.630 18.972 1.00 97.31 308 SER A O 1
ATOM 2398 N N . LEU A 1 309 ? -5.715 6.712 19.383 1.00 97.44 309 LEU A N 1
ATOM 2399 C CA . LEU A 1 309 ? -5.904 5.598 18.453 1.00 97.44 309 LEU A CA 1
ATOM 2400 C C . LEU A 1 309 ? -7.118 4.748 18.849 1.00 97.44 309 LEU A C 1
ATOM 2402 O O . LEU A 1 309 ? -7.984 4.483 18.016 1.00 97.44 309 LEU A O 1
ATOM 2406 N N . ALA A 1 310 ? -7.233 4.395 20.131 1.00 96.56 310 ALA A N 1
ATOM 2407 C CA . ALA A 1 310 ? -8.370 3.638 20.643 1.00 96.56 310 ALA A CA 1
ATOM 2408 C C . ALA A 1 310 ? -9.700 4.393 20.470 1.00 96.56 310 ALA A C 1
ATOM 2410 O O . ALA A 1 310 ? -10.705 3.790 20.095 1.00 96.56 310 ALA A O 1
ATOM 2411 N N . ALA A 1 311 ? -9.727 5.709 20.701 1.00 96.94 311 ALA A N 1
ATOM 2412 C CA . ALA A 1 311 ? -10.938 6.509 20.540 1.00 96.94 311 ALA A CA 1
ATOM 2413 C C . ALA A 1 311 ? -11.387 6.610 19.076 1.00 96.94 311 ALA A C 1
ATOM 2415 O O . ALA A 1 311 ? -12.591 6.539 18.810 1.00 96.94 311 ALA A O 1
ATOM 2416 N N . VAL A 1 312 ? -10.446 6.747 18.135 1.00 97.62 312 VAL A N 1
ATOM 2417 C CA . VAL A 1 312 ? -10.741 6.782 16.694 1.00 97.62 312 VAL A CA 1
ATOM 2418 C C . VAL A 1 312 ? -11.216 5.418 16.197 1.00 97.62 312 VAL A C 1
ATOM 2420 O O . VAL A 1 312 ? -12.275 5.350 15.574 1.00 97.62 312 VAL A O 1
ATOM 2423 N N . LEU A 1 313 ? -10.520 4.325 16.519 1.00 97.19 313 LEU A N 1
ATOM 2424 C CA . LEU A 1 313 ? -10.950 2.978 16.116 1.00 97.19 313 LEU A CA 1
ATOM 2425 C C . LEU A 1 313 ? -12.304 2.613 16.740 1.00 97.19 313 LEU A C 1
ATOM 2427 O O . LEU A 1 313 ? -13.224 2.199 16.036 1.00 97.19 313 LEU A O 1
ATOM 2431 N N . GLY A 1 314 ? -12.490 2.898 18.032 1.00 96.31 314 GLY A N 1
ATOM 2432 C CA . GLY A 1 314 ? -13.768 2.707 18.715 1.00 96.31 314 GLY A CA 1
ATOM 2433 C C . GLY A 1 314 ? -14.893 3.601 18.179 1.00 96.31 314 GLY A C 1
ATOM 2434 O O . GLY A 1 314 ? -16.071 3.257 18.292 1.00 96.31 314 GLY A O 1
ATOM 2435 N N . LEU A 1 315 ? -14.585 4.758 17.585 1.00 96.50 315 LEU A N 1
ATOM 2436 C CA . LEU A 1 315 ? -15.570 5.555 16.851 1.00 96.50 315 LEU A CA 1
ATOM 2437 C C . LEU A 1 315 ? -15.997 4.853 15.558 1.00 96.50 315 LEU A C 1
ATOM 2439 O O . LEU A 1 315 ? -17.200 4.734 15.327 1.00 96.50 315 LEU A O 1
ATOM 2443 N N . VAL A 1 316 ? -15.043 4.372 14.754 1.00 96.62 316 VAL A N 1
ATOM 2444 C CA . VAL A 1 316 ? -15.335 3.665 13.497 1.00 96.62 316 VAL A CA 1
ATOM 2445 C C . VAL A 1 316 ? -16.168 2.409 13.770 1.00 96.62 316 VAL A C 1
ATOM 2447 O O . VAL A 1 316 ? -17.255 2.273 13.200 1.00 96.62 316 VAL A O 1
ATOM 2450 N N . ALA A 1 317 ? -15.740 1.573 14.722 1.00 94.69 317 ALA A N 1
ATOM 2451 C CA . ALA A 1 317 ? -16.422 0.335 15.111 1.00 94.69 317 ALA A CA 1
ATOM 2452 C C . ALA A 1 317 ? -17.891 0.571 15.516 1.00 94.69 317 ALA A C 1
ATOM 2454 O O . ALA A 1 317 ? -18.805 -0.152 15.108 1.00 94.69 317 ALA A O 1
ATOM 2455 N N . ARG A 1 318 ? -18.172 1.662 16.247 1.00 94.38 318 ARG A N 1
ATOM 2456 C CA . ARG A 1 318 ? -19.541 2.034 16.654 1.00 94.38 318 ARG A CA 1
ATOM 2457 C C . ARG A 1 318 ? -20.465 2.371 15.487 1.00 94.38 318 ARG A C 1
ATOM 2459 O O . ARG A 1 318 ? -21.682 2.271 15.647 1.00 94.38 318 ARG A O 1
ATOM 2466 N N . THR A 1 319 ? -19.931 2.761 14.330 1.00 92.38 319 THR A N 1
ATOM 2467 C CA . THR A 1 319 ? -20.770 3.045 13.158 1.00 92.38 319 THR A CA 1
ATOM 2468 C C . THR A 1 319 ? -21.406 1.783 12.578 1.00 92.38 319 THR A C 1
ATOM 2470 O O . THR A 1 319 ? -22.458 1.893 11.945 1.00 92.38 319 THR A O 1
ATOM 2473 N N . ARG A 1 320 ? -20.777 0.606 12.766 1.00 88.50 320 ARG A N 1
ATOM 2474 C CA . ARG A 1 320 ? -21.129 -0.699 12.158 1.00 88.50 320 ARG A CA 1
ATOM 2475 C C . ARG A 1 320 ? -21.294 -0.693 10.633 1.00 88.50 320 ARG A C 1
ATOM 2477 O O . ARG A 1 320 ? -21.772 -1.663 10.055 1.00 88.50 320 ARG A O 1
ATOM 2484 N N . ARG A 1 321 ? -20.961 0.420 9.988 1.00 90.88 321 ARG A N 1
ATOM 2485 C CA . ARG A 1 321 ? -21.111 0.648 8.551 1.00 90.88 321 ARG A CA 1
ATOM 2486 C C . ARG A 1 321 ? -19.757 0.674 7.870 1.00 90.88 321 ARG A C 1
ATOM 2488 O O . ARG A 1 321 ? -19.655 0.270 6.720 1.00 90.88 321 ARG A O 1
ATOM 2495 N N . TRP A 1 322 ? -18.769 1.207 8.571 1.00 94.88 322 TRP A N 1
ATOM 2496 C CA . TRP A 1 322 ? -17.433 1.412 8.061 1.00 94.88 322 TRP A CA 1
ATOM 2497 C C . TRP A 1 322 ? -16.460 0.521 8.807 1.00 94.88 322 TRP A C 1
ATOM 2499 O O . TRP A 1 322 ? -16.625 0.285 10.005 1.00 94.88 322 TRP A O 1
ATOM 2509 N N . ARG A 1 323 ? -15.438 0.079 8.087 1.00 94.44 323 ARG A N 1
ATOM 2510 C CA . ARG A 1 323 ? -14.259 -0.586 8.631 1.00 94.44 323 ARG A CA 1
ATOM 2511 C C . ARG A 1 323 ? -13.026 0.218 8.249 1.00 94.44 323 ARG A C 1
ATOM 2513 O O . ARG A 1 323 ? -13.096 1.091 7.379 1.00 94.44 323 ARG A O 1
ATOM 2520 N N . VAL A 1 324 ? -11.918 -0.047 8.929 1.00 96.69 324 VAL A N 1
ATOM 2521 C CA . VAL A 1 324 ? -10.634 0.582 8.611 1.00 96.69 324 VAL A CA 1
ATOM 2522 C C . VAL A 1 324 ? -9.802 -0.364 7.756 1.00 96.69 324 VAL A C 1
ATOM 2524 O O . VAL A 1 324 ? -9.645 -1.530 8.117 1.00 96.69 324 VAL A O 1
ATOM 2527 N N . PHE A 1 325 ? -9.252 0.154 6.659 1.00 96.81 325 PHE A N 1
ATOM 2528 C CA . PHE A 1 325 ? -8.127 -0.467 5.964 1.00 96.81 325 PHE A CA 1
ATOM 2529 C C . PHE A 1 325 ? -6.844 0.220 6.440 1.00 96.81 325 PHE A C 1
ATOM 2531 O O . PHE A 1 325 ? -6.686 1.433 6.264 1.00 96.81 325 PHE A O 1
ATOM 2538 N N . LEU A 1 326 ? -5.974 -0.521 7.125 1.00 97.56 326 LEU A N 1
ATOM 2539 C CA . LEU A 1 326 ? -4.800 0.045 7.791 1.00 97.56 326 LEU A CA 1
ATOM 2540 C C . LEU A 1 326 ? -3.543 -0.110 6.933 1.00 97.56 326 LEU A C 1
ATOM 2542 O O . LEU A 1 326 ? -3.129 -1.223 6.637 1.00 97.56 326 LEU A O 1
ATOM 2546 N N . CYS A 1 327 ? -2.876 0.992 6.623 1.00 97.81 327 CYS A N 1
ATOM 2547 C CA . CYS A 1 327 ? -1.577 1.009 5.964 1.00 97.81 327 CYS A CA 1
ATOM 2548 C C . CYS A 1 327 ? -0.496 1.463 6.953 1.00 97.81 327 CYS A C 1
ATOM 2550 O O . CYS A 1 327 ? -0.641 2.483 7.626 1.00 97.81 327 CYS A O 1
ATOM 2552 N N . ILE A 1 328 ? 0.614 0.736 7.033 1.00 97.75 328 ILE A N 1
ATOM 2553 C CA . ILE A 1 328 ? 1.811 1.140 7.775 1.00 97.75 328 ILE A CA 1
ATOM 2554 C C . ILE A 1 328 ? 2.996 1.031 6.822 1.00 97.75 328 ILE A C 1
ATOM 2556 O O . ILE A 1 328 ? 3.472 -0.068 6.546 1.00 97.75 328 ILE A O 1
ATOM 2560 N N . ASP A 1 329 ? 3.473 2.161 6.312 1.00 96.88 329 ASP A N 1
ATOM 2561 C CA . ASP A 1 329 ? 4.681 2.223 5.496 1.00 96.88 329 ASP A CA 1
ATOM 2562 C C . ASP A 1 329 ? 5.938 2.354 6.367 1.00 96.88 329 ASP A C 1
ATOM 2564 O O . ASP A 1 329 ? 5.905 2.843 7.505 1.00 96.88 329 ASP A O 1
ATOM 2568 N N . ASN A 1 330 ? 7.058 1.897 5.810 1.00 94.56 330 ASN A N 1
ATOM 2569 C CA . ASN A 1 330 ? 8.396 1.953 6.393 1.00 94.56 330 ASN A CA 1
ATOM 2570 C C . ASN A 1 330 ? 8.442 1.548 7.872 1.00 94.56 330 ASN A C 1
ATOM 2572 O O . ASN A 1 330 ? 9.149 2.169 8.671 1.00 94.56 330 ASN A O 1
ATOM 2576 N N . TYR A 1 331 ? 7.709 0.497 8.253 1.00 93.62 331 TYR A N 1
ATOM 2577 C CA . TYR A 1 331 ? 7.482 0.179 9.666 1.00 93.62 331 TYR A CA 1
ATOM 2578 C C . TYR A 1 331 ? 8.794 -0.055 10.438 1.00 93.62 331 TYR A C 1
ATOM 2580 O O . TYR A 1 331 ? 8.874 0.164 11.648 1.00 93.62 331 TYR A O 1
ATOM 2588 N N . ASN A 1 332 ? 9.830 -0.517 9.731 1.00 92.31 332 ASN A N 1
ATOM 2589 C CA . ASN A 1 332 ? 11.126 -0.835 10.300 1.00 92.31 332 ASN A CA 1
ATOM 2590 C C . ASN A 1 332 ? 12.182 0.278 10.166 1.00 92.31 332 ASN A C 1
ATOM 2592 O O . ASN A 1 332 ? 13.312 0.098 10.627 1.00 92.31 332 ASN A O 1
ATOM 2596 N N . ALA A 1 333 ? 11.826 1.443 9.613 1.00 92.56 333 ALA A N 1
ATOM 2597 C CA . ALA A 1 333 ? 12.724 2.594 9.506 1.00 92.56 333 ALA A CA 1
ATOM 2598 C C . ALA A 1 333 ? 13.343 3.035 10.849 1.00 92.56 333 ALA A C 1
ATOM 2600 O O . ALA A 1 333 ? 14.548 3.300 10.864 1.00 92.56 333 ALA A O 1
ATOM 2601 N N . PRO A 1 334 ? 12.618 3.038 11.990 1.00 92.31 334 PRO A N 1
ATOM 2602 C CA . PRO A 1 334 ? 13.222 3.361 13.286 1.00 92.31 334 PRO A CA 1
ATOM 2603 C C . PRO A 1 334 ? 14.375 2.423 13.680 1.00 92.31 334 PRO A C 1
ATOM 2605 O O . PRO A 1 334 ? 15.361 2.868 14.268 1.00 92.31 334 PRO A O 1
ATOM 2608 N N . TYR A 1 335 ? 14.287 1.134 13.333 1.00 90.12 335 TYR A N 1
ATOM 2609 C CA . TYR A 1 335 ? 15.365 0.175 13.597 1.00 90.12 335 TYR A CA 1
ATOM 2610 C C . TYR A 1 335 ? 16.565 0.424 12.679 1.00 90.12 335 TYR A C 1
ATOM 2612 O O . TYR A 1 335 ? 17.705 0.402 13.140 1.00 90.12 335 TYR A O 1
ATOM 2620 N N . ILE A 1 336 ? 16.310 0.719 11.400 1.00 88.44 336 ILE A N 1
ATOM 2621 C CA . ILE A 1 336 ? 17.350 1.037 10.407 1.00 88.44 336 ILE A CA 1
ATOM 2622 C C . ILE A 1 336 ? 18.104 2.318 10.794 1.00 88.44 336 ILE A C 1
ATOM 2624 O O . ILE A 1 336 ? 19.317 2.401 10.616 1.00 88.44 336 ILE A O 1
ATOM 2628 N N . ALA A 1 337 ? 17.417 3.293 11.395 1.00 88.81 337 ALA A N 1
ATOM 2629 C CA . ALA A 1 337 ? 18.013 4.532 11.896 1.00 88.81 337 ALA A CA 1
ATOM 2630 C C . ALA A 1 337 ? 18.937 4.343 13.122 1.00 88.81 337 ALA A C 1
ATOM 2632 O O . ALA A 1 337 ? 19.481 5.323 13.633 1.00 88.81 337 ALA A O 1
ATOM 2633 N N . GLY A 1 338 ? 19.129 3.108 13.602 1.00 85.44 338 GLY A N 1
ATOM 2634 C CA . GLY A 1 338 ? 20.073 2.780 14.673 1.00 85.44 338 GLY A CA 1
ATOM 2635 C C . GLY A 1 338 ? 19.550 3.037 16.087 1.00 85.44 338 GLY A C 1
ATOM 2636 O O . GLY A 1 338 ? 20.344 3.200 17.013 1.00 85.44 338 GLY A O 1
ATOM 2637 N N . GLY A 1 339 ? 18.230 3.103 16.277 1.00 82.50 339 GLY A N 1
ATOM 2638 C CA . GLY A 1 339 ? 17.654 3.275 17.609 1.00 82.50 339 GLY A CA 1
ATOM 2639 C C . GLY A 1 339 ? 17.779 2.037 18.496 1.00 82.50 339 GLY A C 1
ATOM 2640 O O . GLY A 1 339 ? 17.952 0.911 18.030 1.00 82.50 339 GLY A O 1
ATOM 2641 N N . ASP A 1 340 ? 17.644 2.241 19.809 1.00 90.69 340 ASP A N 1
ATOM 2642 C CA . ASP A 1 340 ? 17.577 1.142 20.774 1.00 90.69 340 ASP A CA 1
ATOM 2643 C C . ASP A 1 340 ? 16.322 0.295 20.517 1.00 90.69 340 ASP A C 1
ATOM 2645 O O . ASP A 1 340 ? 15.201 0.702 20.835 1.00 90.69 340 ASP A O 1
ATOM 2649 N N . ARG A 1 341 ? 16.526 -0.912 19.979 1.00 90.38 341 ARG A N 1
ATOM 2650 C CA . ARG A 1 341 ? 15.466 -1.870 19.645 1.00 90.38 341 ARG A CA 1
ATOM 2651 C C . ARG A 1 341 ? 14.505 -2.123 20.806 1.00 90.38 341 ARG A C 1
ATOM 2653 O O . ARG A 1 341 ? 13.300 -2.131 20.593 1.00 90.38 341 ARG A O 1
ATOM 2660 N N . ALA A 1 342 ? 14.997 -2.252 22.041 1.00 91.75 342 ALA A N 1
ATOM 2661 C CA . ALA A 1 342 ? 14.132 -2.503 23.195 1.00 91.75 342 ALA A CA 1
ATOM 2662 C C . ALA A 1 342 ? 13.284 -1.276 23.573 1.00 91.75 342 ALA A C 1
ATOM 2664 O O . ALA A 1 342 ? 12.189 -1.415 24.127 1.00 91.75 342 ALA A O 1
ATOM 2665 N N . LYS A 1 343 ? 13.779 -0.063 23.303 1.00 94.25 343 LYS A N 1
ATOM 2666 C CA . LYS A 1 343 ? 13.000 1.174 23.446 1.00 94.25 343 LYS A CA 1
ATOM 2667 C C . LYS A 1 343 ? 11.953 1.278 22.336 1.00 94.25 343 LYS A C 1
ATOM 2669 O O . LYS A 1 343 ? 10.796 1.542 22.655 1.00 94.25 343 LYS A O 1
ATOM 2674 N N . ILE A 1 344 ? 12.334 1.018 21.082 1.00 94.50 344 ILE A N 1
ATOM 2675 C CA . ILE A 1 344 ? 11.429 1.039 19.921 1.00 94.50 344 ILE A CA 1
ATOM 2676 C C . ILE A 1 344 ? 10.297 0.027 20.108 1.00 94.50 344 ILE A C 1
ATOM 2678 O O . ILE A 1 344 ? 9.136 0.424 20.079 1.00 94.50 344 ILE A O 1
ATOM 2682 N N . ASP A 1 345 ? 10.618 -1.240 20.387 1.00 94.62 345 ASP A N 1
ATOM 2683 C CA . ASP A 1 345 ? 9.633 -2.316 20.560 1.00 94.62 345 ASP A CA 1
ATOM 2684 C C . ASP A 1 345 ? 8.631 -1.974 21.665 1.00 94.62 345 ASP A C 1
ATOM 2686 O O . ASP A 1 345 ? 7.427 -2.124 21.489 1.00 94.62 345 ASP A O 1
ATOM 2690 N N . ARG A 1 346 ? 9.108 -1.441 22.796 1.00 95.62 346 ARG A N 1
ATOM 2691 C CA . ARG A 1 346 ? 8.241 -1.007 23.901 1.00 95.62 346 ARG A CA 1
ATOM 2692 C C . ARG A 1 346 ? 7.312 0.135 23.493 1.00 95.62 346 ARG A C 1
ATOM 2694 O O . ARG A 1 346 ? 6.152 0.132 23.895 1.00 95.62 346 ARG A O 1
ATOM 2701 N N . CYS A 1 347 ? 7.813 1.106 22.730 1.00 96.31 347 CYS A N 1
ATOM 2702 C CA . CYS A 1 347 ? 7.011 2.231 22.255 1.00 96.31 347 CYS A CA 1
ATOM 2703 C C . CYS A 1 347 ? 5.970 1.763 21.234 1.00 96.31 347 CYS A C 1
ATOM 2705 O O . CYS A 1 347 ? 4.791 2.051 21.406 1.00 96.31 347 CYS A O 1
ATOM 2707 N N . LEU A 1 348 ? 6.366 0.975 20.233 1.00 96.44 348 LEU A N 1
ATOM 2708 C CA . LEU A 1 348 ? 5.439 0.410 19.250 1.00 96.44 348 LEU A CA 1
ATOM 2709 C C . LEU A 1 348 ? 4.388 -0.478 19.918 1.00 96.44 348 LEU A C 1
ATOM 2711 O O . LEU A 1 348 ? 3.201 -0.319 19.641 1.00 96.44 348 LEU A O 1
ATOM 2715 N N . GLN A 1 349 ? 4.797 -1.342 20.853 1.00 96.38 349 GLN A N 1
ATOM 2716 C CA . GLN A 1 349 ? 3.878 -2.182 21.619 1.00 96.38 349 GLN A CA 1
ATOM 2717 C C . GLN A 1 349 ? 2.870 -1.345 22.401 1.00 96.38 349 GLN A C 1
ATOM 2719 O O . GLN A 1 349 ? 1.686 -1.671 22.423 1.00 96.38 349 GLN A O 1
ATOM 2724 N N . ARG A 1 350 ? 3.330 -0.277 23.057 1.00 96.44 350 ARG A N 1
ATOM 2725 C CA . ARG A 1 350 ? 2.475 0.579 23.877 1.00 96.44 350 ARG A CA 1
ATOM 2726 C C . ARG A 1 350 ? 1.512 1.398 23.027 1.00 96.44 350 ARG A C 1
ATOM 2728 O O . ARG A 1 350 ? 0.328 1.386 23.327 1.00 96.44 350 ARG A O 1
ATOM 2735 N N . PHE A 1 351 ? 2.016 2.110 22.020 1.00 96.62 351 PHE A N 1
ATOM 2736 C CA . PHE A 1 351 ? 1.282 3.171 21.326 1.00 96.62 351 PHE A CA 1
ATOM 2737 C C . PHE A 1 351 ? 0.531 2.716 20.076 1.00 96.62 351 PHE A C 1
ATOM 2739 O O . PHE A 1 351 ? -0.440 3.367 19.704 1.00 96.62 351 PHE A O 1
ATOM 2746 N N . LEU A 1 352 ? 0.953 1.619 19.441 1.00 95.69 352 LEU A N 1
ATOM 2747 C CA . LEU A 1 352 ? 0.410 1.200 18.149 1.00 95.69 352 LEU A CA 1
ATOM 2748 C C . LEU A 1 352 ? -0.076 -0.252 18.171 1.00 95.69 352 LEU A C 1
ATOM 2750 O O . LEU A 1 352 ? -1.274 -0.492 18.072 1.00 95.69 352 LEU A O 1
ATOM 2754 N N . VAL A 1 353 ? 0.816 -1.221 18.381 1.00 96.12 353 VAL A N 1
ATOM 2755 C CA . VAL A 1 353 ? 0.490 -2.656 18.289 1.00 96.12 353 VAL A CA 1
ATOM 2756 C C . VAL A 1 353 ? -0.502 -3.097 19.368 1.00 96.12 353 VAL A C 1
ATOM 2758 O O . VAL A 1 353 ? -1.489 -3.750 19.052 1.00 96.12 353 VAL A O 1
ATOM 2761 N N . GLY A 1 354 ? -0.275 -2.735 20.634 1.00 95.38 354 GLY A N 1
ATOM 2762 C CA . GLY A 1 354 ? -1.156 -3.120 21.741 1.00 95.38 354 GLY A CA 1
ATOM 2763 C C . GLY A 1 354 ? -2.584 -2.577 21.606 1.00 95.38 354 GLY A C 1
ATOM 2764 O O . GLY A 1 354 ? -3.537 -3.318 21.838 1.00 95.38 354 GLY A O 1
ATOM 2765 N N . PRO A 1 355 ? -2.779 -1.307 21.212 1.00 94.69 355 PRO A N 1
ATOM 2766 C CA . PRO A 1 355 ? -4.102 -0.814 20.855 1.00 94.69 355 PRO A CA 1
ATOM 2767 C C . PRO A 1 355 ? -4.698 -1.567 19.663 1.00 94.69 355 PRO A C 1
ATOM 2769 O O . PRO A 1 355 ? -5.824 -2.042 19.781 1.00 94.69 355 PRO A O 1
ATOM 2772 N N . LEU A 1 356 ? -3.949 -1.743 18.565 1.00 95.25 356 LEU A N 1
ATOM 2773 C CA . LEU A 1 356 ? -4.423 -2.434 17.358 1.00 95.25 356 LEU A CA 1
ATOM 2774 C C . LEU A 1 356 ? -4.879 -3.872 17.626 1.00 95.25 356 LEU A C 1
ATOM 2776 O O . LEU A 1 356 ? -5.899 -4.282 17.082 1.00 95.25 356 LEU A O 1
ATOM 2780 N N . SER A 1 357 ? -4.194 -4.615 18.502 1.00 94.75 357 SER A N 1
ATOM 2781 C CA . SER A 1 357 ? -4.574 -5.997 18.824 1.00 94.75 357 SER A CA 1
ATOM 2782 C C . SER A 1 357 ? -5.980 -6.124 19.419 1.00 94.75 357 SER A C 1
ATOM 2784 O O . SER A 1 357 ? -6.584 -7.184 19.312 1.00 94.75 357 SER A O 1
ATOM 2786 N N . ASN A 1 358 ? -6.519 -5.058 20.022 1.00 94.06 358 ASN A N 1
ATOM 2787 C CA . ASN A 1 358 ? -7.884 -5.053 20.564 1.00 94.06 358 ASN A CA 1
ATOM 2788 C C . ASN A 1 358 ? -8.960 -4.738 19.515 1.00 94.06 358 ASN A C 1
ATOM 2790 O O . ASN A 1 358 ? -10.141 -4.819 19.837 1.00 94.06 358 ASN A O 1
ATOM 2794 N N . TYR A 1 359 ? -8.561 -4.340 18.305 1.00 93.81 359 TYR A N 1
ATOM 2795 C CA . TYR A 1 359 ? -9.459 -3.894 17.239 1.00 93.81 359 TYR A CA 1
ATOM 2796 C C . TYR A 1 359 ? -9.286 -4.691 15.943 1.00 93.81 359 TYR A C 1
ATOM 2798 O O . TYR A 1 359 ? -9.875 -4.303 14.944 1.00 93.81 359 TYR A O 1
ATOM 2806 N N . LEU A 1 360 ? -8.503 -5.781 15.919 1.00 92.06 360 LEU A N 1
ATOM 2807 C CA . LEU A 1 360 ? -8.261 -6.555 14.689 1.00 92.06 360 LEU A CA 1
ATOM 2808 C C . LEU A 1 360 ? -9.564 -7.004 14.013 1.00 92.06 360 LEU A C 1
ATOM 2810 O O . LEU A 1 360 ? -9.684 -6.868 12.804 1.00 92.06 360 LEU A O 1
ATOM 2814 N N . ASP A 1 361 ? -10.559 -7.430 14.793 1.00 88.62 361 ASP A N 1
ATOM 2815 C CA . ASP A 1 361 ? -11.872 -7.839 14.270 1.00 88.62 361 ASP A CA 1
ATOM 2816 C C . ASP A 1 361 ? -12.710 -6.662 13.721 1.00 88.62 361 ASP A C 1
ATOM 2818 O O . ASP A 1 361 ? -13.649 -6.867 12.950 1.00 88.62 361 ASP A O 1
ATOM 2822 N N . ASP A 1 362 ? -12.392 -5.425 14.120 1.00 89.06 362 ASP A N 1
ATOM 2823 C CA . ASP A 1 362 ? -13.025 -4.197 13.620 1.00 89.06 362 ASP A CA 1
ATOM 2824 C C . ASP A 1 362 ? -12.290 -3.614 12.394 1.00 89.06 362 ASP A C 1
ATOM 2826 O O . ASP A 1 362 ? -12.829 -2.750 11.685 1.00 89.06 362 ASP A O 1
ATOM 2830 N N . LEU A 1 363 ? -11.058 -4.063 12.133 1.00 91.12 363 LEU A N 1
ATOM 2831 C CA . LEU A 1 363 ? -10.340 -3.760 10.898 1.00 91.12 363 LEU A CA 1
ATOM 2832 C C . LEU A 1 363 ? -10.907 -4.627 9.769 1.00 91.12 363 LEU A C 1
ATOM 2834 O O . LEU A 1 363 ? -11.322 -5.763 9.975 1.00 91.12 363 LEU A O 1
ATOM 2838 N N . HIS A 1 364 ? -10.947 -4.089 8.550 1.00 88.31 364 HIS A N 1
ATOM 2839 C CA . HIS A 1 364 ? -11.259 -4.924 7.391 1.00 88.31 364 HIS A CA 1
ATOM 2840 C C . HIS A 1 364 ? -10.045 -5.764 6.997 1.00 88.31 364 HIS A C 1
ATOM 2842 O O . HIS A 1 364 ? -10.142 -6.971 6.800 1.00 88.31 364 HIS A O 1
ATOM 2848 N N . SER A 1 365 ? -8.920 -5.075 6.832 1.00 90.94 365 SER A N 1
ATOM 2849 C CA . SER A 1 365 ? -7.647 -5.606 6.373 1.00 90.94 365 SER A CA 1
ATOM 2850 C C . SER A 1 365 ? -6.576 -4.530 6.566 1.00 90.94 365 SER A C 1
ATOM 2852 O O . SER A 1 365 ? -6.859 -3.410 7.011 1.00 90.94 365 SER A O 1
ATOM 2854 N N . GLY A 1 366 ? -5.336 -4.852 6.233 1.00 93.94 366 GLY A N 1
ATOM 2855 C CA . GLY A 1 366 ? -4.293 -3.854 6.144 1.00 93.94 366 GLY A CA 1
ATOM 2856 C C . GLY A 1 366 ? -2.940 -4.410 5.744 1.00 93.94 366 GLY A C 1
ATOM 2857 O O . GLY A 1 366 ? -2.714 -5.620 5.706 1.00 93.94 366 GLY A O 1
ATOM 2858 N N . LEU A 1 367 ? -2.041 -3.482 5.448 1.00 96.25 367 LEU A N 1
ATOM 2859 C CA . LEU A 1 367 ? -0.716 -3.724 4.914 1.00 96.25 367 LEU A CA 1
ATOM 2860 C C . LEU A 1 367 ? 0.344 -3.050 5.780 1.00 96.25 367 LEU A C 1
ATOM 2862 O O . LEU A 1 367 ? 0.265 -1.857 6.064 1.00 96.25 367 LEU A O 1
ATOM 2866 N N . ILE A 1 368 ? 1.369 -3.809 6.150 1.00 96.31 368 ILE A N 1
ATOM 2867 C CA . ILE A 1 368 ? 2.562 -3.337 6.848 1.00 96.31 368 ILE A CA 1
ATOM 2868 C C . ILE A 1 368 ? 3.761 -3.561 5.930 1.00 96.31 368 ILE A C 1
ATOM 2870 O O . ILE A 1 368 ? 4.130 -4.696 5.637 1.00 96.31 368 ILE A O 1
ATOM 2874 N N . MET A 1 369 ? 4.385 -2.480 5.476 1.00 95.31 369 MET A N 1
ATOM 2875 C CA . MET A 1 369 ? 5.494 -2.521 4.527 1.00 95.31 369 MET A CA 1
ATOM 2876 C C . MET A 1 369 ? 6.811 -2.190 5.214 1.00 95.31 369 MET A C 1
ATOM 2878 O O . MET A 1 369 ? 6.967 -1.149 5.858 1.00 95.31 369 MET A O 1
ATOM 2882 N N . GLY A 1 370 ? 7.781 -3.087 5.070 1.00 91.12 370 GLY A N 1
ATOM 2883 C CA . GLY A 1 370 ? 9.134 -2.933 5.595 1.00 91.12 370 GLY A CA 1
ATOM 2884 C C . GLY A 1 370 ? 10.181 -2.935 4.490 1.00 91.12 370 GLY A C 1
ATOM 2885 O O . GLY A 1 370 ? 9.982 -3.487 3.404 1.00 91.12 370 GLY A O 1
ATOM 2886 N N . THR A 1 371 ? 11.335 -2.328 4.761 1.00 88.06 371 THR A N 1
ATOM 2887 C CA . THR A 1 371 ? 12.509 -2.505 3.901 1.00 88.06 371 THR A CA 1
ATOM 2888 C C . THR A 1 371 ? 13.302 -3.721 4.355 1.00 88.06 371 THR A C 1
ATOM 2890 O O . THR A 1 371 ? 13.737 -3.773 5.497 1.00 88.06 371 THR A O 1
ATOM 2893 N N . GLY A 1 372 ? 13.512 -4.684 3.466 1.00 78.94 372 GLY A N 1
ATOM 2894 C CA . GLY A 1 372 ? 14.357 -5.848 3.725 1.00 78.94 372 GLY A CA 1
ATOM 2895 C C . GLY A 1 372 ? 14.934 -6.368 2.418 1.00 78.94 372 GLY A C 1
ATOM 2896 O O . GLY A 1 372 ? 14.231 -6.391 1.406 1.00 78.94 372 GLY A O 1
ATOM 2897 N N . ASP A 1 373 ? 16.213 -6.729 2.423 1.00 67.19 373 ASP A N 1
ATOM 2898 C CA . ASP A 1 373 ? 16.806 -7.462 1.312 1.00 67.19 373 ASP A CA 1
ATOM 2899 C C . ASP A 1 373 ? 16.359 -8.935 1.375 1.00 67.19 373 ASP A C 1
ATOM 2901 O O . ASP A 1 373 ? 16.157 -9.495 2.453 1.00 67.19 373 ASP A O 1
ATOM 2905 N N . VAL A 1 374 ? 16.131 -9.526 0.198 1.00 54.84 374 VAL A N 1
ATOM 2906 C CA . VAL A 1 374 ? 15.707 -10.922 -0.024 1.00 54.84 374 VAL A CA 1
ATOM 2907 C C . VAL A 1 374 ? 16.486 -11.926 0.828 1.00 54.84 374 VAL A C 1
ATOM 2909 O O . VAL A 1 374 ? 17.672 -11.695 1.071 1.00 54.84 374 VAL A O 1
ATOM 2912 N N . PRO A 1 375 ? 15.885 -13.090 1.141 1.00 48.44 375 PRO A N 1
ATOM 2913 C CA . PRO A 1 375 ? 15.638 -13.419 2.535 1.00 48.44 375 PRO A CA 1
ATOM 2914 C C . PRO A 1 375 ? 16.973 -13.357 3.263 1.00 48.44 375 PRO A C 1
ATOM 2916 O O . PRO A 1 375 ? 17.784 -14.285 3.180 1.00 48.44 375 PRO A O 1
ATOM 2919 N N . ASP A 1 376 ? 17.258 -12.227 3.902 1.00 41.94 376 ASP A N 1
ATOM 2920 C CA . ASP A 1 376 ? 18.488 -12.126 4.652 1.00 41.94 376 ASP A CA 1
ATOM 2921 C C . ASP A 1 376 ? 18.376 -13.165 5.767 1.00 41.94 376 ASP A C 1
ATOM 2923 O O . ASP A 1 376 ? 17.661 -12.987 6.755 1.00 41.94 376 ASP A O 1
ATOM 2927 N N . LEU A 1 377 ? 19.050 -14.302 5.584 1.00 40.19 377 LEU A N 1
ATOM 2928 C CA . LEU A 1 377 ? 19.156 -15.347 6.589 1.00 40.19 377 LEU A CA 1
ATOM 2929 C C . LEU A 1 377 ? 19.733 -14.762 7.879 1.00 40.19 377 LEU A C 1
ATOM 2931 O O . LEU A 1 377 ? 19.585 -15.385 8.917 1.00 40.19 377 LEU A O 1
ATOM 2935 N N . SER A 1 378 ? 20.347 -13.572 7.861 1.00 37.91 378 SER A N 1
ATOM 2936 C CA . SER A 1 378 ? 20.726 -12.850 9.071 1.00 37.91 378 SER A CA 1
ATOM 2937 C C . SER A 1 378 ? 19.566 -12.092 9.730 1.00 37.91 378 SER A C 1
ATOM 2939 O O . SER A 1 378 ? 19.543 -12.051 10.956 1.00 37.91 378 SER A O 1
ATOM 2941 N N . ILE A 1 379 ? 18.557 -11.607 8.996 1.00 42.56 379 ILE A N 1
ATOM 2942 C CA . ILE A 1 379 ? 17.288 -11.126 9.577 1.00 42.56 379 ILE A CA 1
ATOM 2943 C C . ILE A 1 379 ? 16.470 -12.333 10.069 1.00 42.56 379 ILE A C 1
ATOM 2945 O O . ILE A 1 379 ? 16.033 -12.349 11.215 1.00 42.56 379 ILE A O 1
ATOM 2949 N N . SER A 1 380 ? 16.395 -13.412 9.282 1.00 41.84 380 SER A N 1
ATOM 2950 C CA . SER A 1 380 ? 15.727 -14.675 9.644 1.00 41.84 380 SER A CA 1
ATOM 2951 C C . SER A 1 380 ? 16.400 -15.425 10.815 1.00 41.84 380 SER A C 1
ATOM 2953 O O . SER A 1 380 ? 15.711 -16.002 11.658 1.00 41.84 380 SER A O 1
ATOM 2955 N N . ALA A 1 381 ? 17.733 -15.394 10.937 1.00 35.59 381 ALA A N 1
ATOM 2956 C CA . ALA A 1 381 ? 18.460 -16.063 12.022 1.00 35.59 381 ALA A CA 1
ATOM 2957 C C . ALA A 1 381 ? 18.710 -15.166 13.246 1.00 35.59 381 ALA A C 1
ATOM 2959 O O . ALA A 1 381 ? 18.886 -15.705 14.344 1.00 35.59 381 ALA A O 1
ATOM 2960 N N . CYS A 1 382 ? 18.703 -13.831 13.105 1.00 37.03 382 CYS A N 1
ATOM 2961 C CA . CYS A 1 382 ? 18.816 -12.916 14.249 1.00 37.03 382 CYS A CA 1
ATOM 2962 C C . CYS A 1 382 ? 17.459 -12.543 14.876 1.00 37.03 382 CYS A C 1
ATOM 2964 O O . CYS A 1 382 ? 17.445 -12.175 16.053 1.00 37.03 382 CYS A O 1
ATOM 2966 N N . ASP A 1 383 ? 16.324 -12.741 14.192 1.00 44.38 383 ASP A N 1
ATOM 2967 C CA . ASP A 1 383 ? 14.969 -12.556 14.748 1.00 44.38 383 ASP A CA 1
ATOM 2968 C C . ASP A 1 383 ? 14.374 -13.837 15.362 1.00 44.38 383 ASP A C 1
ATOM 2970 O O . ASP A 1 383 ? 13.205 -14.172 15.199 1.00 44.38 383 ASP A O 1
ATOM 2974 N N . ARG A 1 384 ? 15.144 -14.538 16.207 1.00 41.84 384 ARG A N 1
ATOM 2975 C CA . ARG A 1 384 ? 14.563 -15.552 17.120 1.00 41.84 384 ARG A CA 1
ATOM 2976 C C . ARG A 1 384 ? 13.658 -14.953 18.206 1.00 41.84 384 ARG A C 1
ATOM 2978 O O . ARG A 1 384 ? 13.087 -15.697 19.004 1.00 41.84 384 ARG A O 1
ATOM 2985 N N . ARG A 1 385 ? 13.548 -13.624 18.290 1.00 49.19 385 ARG A N 1
ATOM 2986 C CA . ARG A 1 385 ? 12.537 -12.964 19.119 1.00 49.19 385 ARG A CA 1
ATOM 2987 C C . ARG A 1 385 ? 11.304 -12.699 18.263 1.00 49.19 385 ARG A C 1
ATOM 2989 O O . ARG A 1 385 ? 11.471 -12.156 17.176 1.00 49.19 385 ARG A O 1
ATOM 2996 N N . PRO A 1 386 ? 10.095 -13.014 18.759 1.00 60.06 386 PRO A N 1
ATOM 2997 C CA . PRO A 1 386 ? 8.870 -12.605 18.092 1.00 60.06 386 PRO A CA 1
ATOM 2998 C C . PRO A 1 386 ? 8.940 -11.103 17.824 1.00 60.06 386 PRO A C 1
ATOM 3000 O O . PRO A 1 386 ? 9.143 -10.318 18.754 1.00 60.06 386 PRO A O 1
ATOM 3003 N N . SER A 1 387 ? 8.825 -10.721 16.553 1.00 80.62 387 SER A N 1
ATOM 3004 C CA . SER A 1 387 ? 8.610 -9.333 16.160 1.00 80.62 387 SER A CA 1
ATOM 3005 C C . SER A 1 387 ? 7.450 -8.765 16.979 1.00 80.62 387 SER A C 1
ATOM 3007 O O . SER A 1 387 ? 6.466 -9.471 17.213 1.00 80.62 387 SER A O 1
ATOM 3009 N N . VAL A 1 388 ? 7.532 -7.497 17.402 1.00 90.12 388 VAL A N 1
ATOM 3010 C CA . VAL A 1 388 ? 6.418 -6.820 18.095 1.00 90.12 388 VAL A CA 1
ATOM 3011 C C . VAL A 1 388 ? 5.112 -6.949 17.290 1.00 90.12 388 VAL A C 1
ATOM 3013 O O . VAL A 1 388 ? 4.032 -7.108 17.849 1.00 90.12 388 VAL A O 1
ATOM 3016 N N . TRP A 1 389 ? 5.232 -7.030 15.965 1.00 92.75 389 TRP A N 1
ATOM 3017 C CA . TRP A 1 389 ? 4.137 -7.163 15.011 1.00 92.75 389 TRP A CA 1
ATOM 3018 C C . TRP A 1 389 ? 3.507 -8.557 14.935 1.00 92.75 389 TRP A C 1
ATOM 3020 O O . TRP A 1 389 ? 2.397 -8.674 14.433 1.00 92.75 389 TRP A O 1
ATOM 3030 N N . ALA A 1 390 ? 4.146 -9.607 15.461 1.00 91.50 390 ALA A N 1
ATOM 3031 C CA . ALA A 1 390 ? 3.668 -10.991 15.323 1.00 91.50 390 ALA A CA 1
ATOM 3032 C C . ALA A 1 390 ? 2.275 -11.231 15.939 1.00 91.50 390 ALA A C 1
ATOM 3034 O O . ALA A 1 390 ? 1.585 -12.182 15.578 1.00 91.50 390 ALA A O 1
ATOM 3035 N N . SER A 1 391 ? 1.860 -10.370 16.874 1.00 91.38 391 SER A N 1
ATOM 3036 C CA . SER A 1 391 ? 0.529 -10.415 17.491 1.00 91.38 391 SER A CA 1
ATOM 3037 C C . SER A 1 391 ? -0.584 -9.827 16.617 1.00 91.38 391 SER A C 1
ATOM 3039 O O . SER A 1 391 ? -1.747 -10.152 16.834 1.00 91.38 391 SER A O 1
ATOM 3041 N N . VAL A 1 392 ? -0.244 -8.980 15.641 1.00 94.56 392 VAL A N 1
ATOM 3042 C CA . VAL A 1 392 ? -1.207 -8.235 14.811 1.00 94.56 392 VAL A CA 1
ATOM 3043 C C . VAL A 1 392 ? -1.025 -8.467 13.317 1.00 94.56 392 VAL A C 1
ATOM 3045 O O . VAL A 1 392 ? -1.862 -8.013 12.546 1.00 94.56 392 VAL A O 1
ATOM 3048 N N . ALA A 1 393 ? 0.044 -9.146 12.898 1.00 94.44 393 ALA A N 1
ATOM 3049 C CA . ALA A 1 393 ? 0.377 -9.325 11.496 1.00 94.44 393 ALA A CA 1
ATOM 3050 C C . ALA A 1 393 ? 0.899 -10.729 11.166 1.00 94.44 393 ALA A C 1
ATOM 3052 O O . ALA A 1 393 ? 1.528 -11.393 11.995 1.00 94.44 393 ALA A O 1
ATOM 3053 N N . ASN A 1 394 ? 0.657 -11.137 9.924 1.00 91.69 394 ASN A N 1
ATOM 3054 C CA . ASN A 1 394 ? 1.239 -12.294 9.264 1.00 91.69 394 ASN A CA 1
ATOM 3055 C C . ASN A 1 394 ? 2.314 -11.835 8.291 1.00 91.69 394 ASN A C 1
ATOM 3057 O O . ASN A 1 394 ? 2.046 -11.010 7.422 1.00 91.69 394 ASN A O 1
ATOM 3061 N N . ASP A 1 395 ? 3.514 -12.390 8.417 1.00 89.88 395 ASP A N 1
ATOM 3062 C CA . ASP A 1 395 ? 4.563 -12.154 7.434 1.00 89.88 395 ASP A CA 1
ATOM 3063 C C . ASP A 1 395 ? 4.276 -12.980 6.173 1.00 89.88 395 ASP A C 1
ATOM 3065 O O . ASP A 1 395 ? 4.345 -14.209 6.201 1.00 89.88 395 ASP A O 1
ATOM 3069 N N . LEU A 1 396 ? 3.921 -12.293 5.085 1.00 90.00 396 LEU A N 1
ATOM 3070 C CA . LEU A 1 396 ? 3.686 -12.873 3.761 1.00 90.00 396 LEU A CA 1
ATOM 3071 C C . LEU A 1 396 ? 4.780 -12.459 2.765 1.00 90.00 396 LEU A C 1
ATOM 3073 O O . LEU A 1 396 ? 4.553 -12.458 1.554 1.00 90.00 396 LEU A O 1
ATOM 3077 N N . THR A 1 397 ? 5.965 -12.085 3.261 1.00 87.50 397 THR A N 1
ATOM 3078 C CA . THR A 1 397 ? 7.111 -11.685 2.429 1.00 87.50 397 THR A CA 1
ATOM 3079 C C . THR A 1 397 ? 7.413 -12.729 1.359 1.00 87.50 397 THR A C 1
ATOM 3081 O O . THR A 1 397 ? 7.576 -12.362 0.191 1.00 87.50 397 THR A O 1
ATOM 3084 N N . ASP A 1 398 ? 7.409 -14.002 1.749 1.00 83.75 398 ASP A N 1
ATOM 3085 C CA . ASP A 1 398 ? 7.806 -15.125 0.900 1.00 83.75 398 ASP A CA 1
ATOM 3086 C C . ASP A 1 398 ? 6.600 -15.922 0.366 1.00 83.75 398 ASP A C 1
ATOM 3088 O O . ASP A 1 398 ? 6.696 -17.118 0.108 1.00 83.75 398 ASP A O 1
ATOM 3092 N N . VAL A 1 399 ? 5.430 -15.290 0.241 1.00 85.00 399 VAL A N 1
ATOM 3093 C CA . VAL A 1 399 ? 4.217 -15.944 -0.275 1.00 85.00 399 VAL A CA 1
ATOM 3094 C C . VAL A 1 399 ? 4.007 -15.571 -1.740 1.00 85.00 399 VAL A C 1
ATOM 3096 O O . VAL A 1 399 ? 4.051 -14.393 -2.090 1.00 85.00 399 VAL A O 1
ATOM 3099 N N . GLU A 1 400 ? 3.734 -16.572 -2.583 1.00 83.69 400 GLU A N 1
ATOM 3100 C CA . GLU A 1 400 ? 3.553 -16.456 -4.047 1.00 83.69 400 GLU A CA 1
ATOM 3101 C C . GLU A 1 400 ? 2.554 -15.351 -4.436 1.00 83.69 400 GLU A C 1
ATOM 3103 O O . GLU A 1 400 ? 2.777 -14.568 -5.355 1.00 83.69 400 GLU A O 1
ATOM 3108 N N . MET A 1 401 ? 1.487 -15.197 -3.649 1.00 84.62 401 MET A N 1
ATOM 3109 C CA . MET A 1 401 ? 0.489 -14.130 -3.796 1.00 84.62 401 MET A CA 1
ATOM 3110 C C . MET A 1 401 ? 1.098 -12.713 -3.866 1.00 84.62 401 MET A C 1
ATOM 3112 O O . MET A 1 401 ? 0.530 -11.833 -4.515 1.00 84.62 401 MET A O 1
ATOM 3116 N N . MET A 1 402 ? 2.245 -12.483 -3.217 1.00 87.56 402 MET A N 1
ATOM 3117 C CA . MET A 1 402 ? 2.939 -11.192 -3.168 1.00 87.56 402 MET A CA 1
ATOM 3118 C C . MET A 1 402 ? 4.057 -11.049 -4.216 1.00 87.56 402 MET A C 1
ATOM 3120 O O . MET A 1 402 ? 4.732 -10.013 -4.231 1.00 87.56 402 MET A O 1
ATOM 3124 N N . GLU A 1 403 ? 4.297 -12.041 -5.083 1.00 82.06 403 GLU A N 1
ATOM 3125 C CA . GLU A 1 403 ? 5.333 -11.956 -6.130 1.00 82.06 403 GLU A CA 1
ATOM 3126 C C . GLU A 1 403 ? 4.995 -10.882 -7.169 1.00 82.06 403 GLU A C 1
ATOM 3128 O O . GLU A 1 403 ? 5.849 -10.074 -7.527 1.00 82.06 403 GLU A O 1
ATOM 3133 N N . GLY A 1 404 ? 3.727 -10.796 -7.575 1.00 84.88 404 GLY A N 1
ATOM 3134 C CA . GLY A 1 404 ? 3.262 -9.841 -8.584 1.00 84.88 404 GLY A CA 1
ATOM 3135 C C . GLY A 1 404 ? 3.077 -8.402 -8.097 1.00 84.88 404 GLY A C 1
ATOM 3136 O O . GLY A 1 404 ? 2.754 -7.545 -8.915 1.00 84.88 404 GLY A O 1
ATOM 3137 N N . ALA A 1 405 ? 3.253 -8.122 -6.799 1.00 91.12 405 ALA A N 1
ATOM 3138 C CA . ALA A 1 405 ? 2.964 -6.813 -6.201 1.00 91.12 405 ALA A CA 1
ATOM 3139 C C . ALA A 1 405 ? 4.126 -5.809 -6.302 1.00 91.12 405 ALA A C 1
ATOM 3141 O O . ALA A 1 405 ? 3.899 -4.598 -6.234 1.00 91.12 405 ALA A O 1
ATOM 3142 N N . PHE A 1 406 ? 5.368 -6.283 -6.456 1.00 93.00 406 PHE A N 1
ATOM 3143 C CA . PHE A 1 406 ? 6.570 -5.458 -6.290 1.00 93.00 406 PHE A CA 1
ATOM 3144 C C . PHE A 1 406 ? 7.642 -5.748 -7.339 1.00 93.00 406 PHE A C 1
ATOM 3146 O O . PHE A 1 406 ? 7.795 -6.872 -7.799 1.00 93.00 406 PHE A O 1
ATOM 3153 N N . GLY A 1 407 ? 8.454 -4.734 -7.650 1.00 94.00 407 GLY A N 1
ATOM 3154 C CA . GLY A 1 407 ? 9.453 -4.817 -8.723 1.00 94.00 407 GLY A CA 1
ATOM 3155 C C . GLY A 1 407 ? 8.828 -4.841 -10.120 1.00 94.00 407 GLY A C 1
ATOM 3156 O O . GLY A 1 407 ? 7.616 -4.708 -10.253 1.00 94.00 407 GLY A O 1
ATOM 3157 N N . PHE A 1 408 ? 9.653 -4.965 -11.159 1.00 95.31 408 PHE A N 1
ATOM 3158 C CA . PHE A 1 408 ? 9.211 -5.268 -12.527 1.00 95.31 408 PHE A CA 1
ATOM 3159 C C . PHE A 1 408 ? 9.691 -6.649 -12.953 1.00 95.31 408 PHE A C 1
ATOM 3161 O O . PHE A 1 408 ? 10.843 -6.995 -12.693 1.00 95.31 408 PHE A O 1
ATOM 3168 N N . THR A 1 409 ? 8.845 -7.414 -13.633 1.00 93.81 409 THR A N 1
ATOM 3169 C CA . THR A 1 409 ? 9.245 -8.659 -14.299 1.00 93.81 409 THR A CA 1
ATOM 3170 C C . THR A 1 409 ? 10.095 -8.350 -15.543 1.00 93.81 409 THR A C 1
ATOM 3172 O O . THR A 1 409 ? 10.046 -7.224 -16.049 1.00 93.81 409 THR A O 1
ATOM 3175 N N . PRO A 1 410 ? 10.871 -9.314 -16.076 1.00 94.25 410 PRO A N 1
ATOM 3176 C CA . PRO A 1 410 ? 11.622 -9.121 -17.319 1.00 94.25 410 PRO A CA 1
ATOM 3177 C C . PRO A 1 410 ? 10.724 -8.677 -18.480 1.00 94.25 410 PRO A C 1
ATOM 3179 O O . PRO A 1 410 ? 11.061 -7.750 -19.217 1.00 94.25 410 PRO A O 1
ATOM 3182 N N . ASP A 1 411 ? 9.536 -9.276 -18.589 1.00 93.94 411 ASP A N 1
ATOM 3183 C CA . ASP A 1 411 ? 8.560 -8.932 -19.624 1.00 93.94 411 ASP A CA 1
ATOM 3184 C C . ASP A 1 411 ? 8.084 -7.485 -19.477 1.00 93.94 411 ASP A C 1
ATOM 3186 O O . ASP A 1 411 ? 8.036 -6.740 -20.454 1.00 93.94 411 ASP A O 1
ATOM 3190 N N . GLU A 1 412 ? 7.808 -7.033 -18.252 1.00 95.38 412 GLU A N 1
ATOM 3191 C CA . GLU A 1 412 ? 7.412 -5.648 -18.008 1.00 95.38 412 GLU A CA 1
ATOM 3192 C C . GLU A 1 412 ? 8.543 -4.662 -18.317 1.00 95.38 412 GLU A C 1
ATOM 3194 O O . GLU A 1 412 ? 8.294 -3.616 -18.917 1.00 95.38 412 GLU A O 1
ATOM 3199 N N . VAL A 1 413 ? 9.794 -4.988 -17.965 1.00 96.31 413 VAL A N 1
ATOM 3200 C CA . VAL A 1 413 ? 10.961 -4.164 -18.324 1.00 96.31 413 VAL A CA 1
ATOM 3201 C C . VAL A 1 413 ? 11.101 -4.069 -19.843 1.00 96.31 413 VAL A C 1
ATOM 3203 O O . VAL A 1 413 ? 11.344 -2.981 -20.372 1.00 96.31 413 VAL A O 1
ATOM 3206 N N . HIS A 1 414 ? 10.913 -5.180 -20.556 1.00 95.62 414 HIS A N 1
ATOM 3207 C CA . HIS A 1 414 ? 10.977 -5.220 -22.012 1.00 95.62 414 HIS A CA 1
ATOM 3208 C C . HIS A 1 414 ? 9.864 -4.387 -22.669 1.00 95.62 414 HIS A C 1
ATOM 3210 O O . HIS A 1 414 ? 10.132 -3.617 -23.596 1.00 95.62 414 HIS A O 1
ATOM 3216 N N . GLU A 1 415 ? 8.629 -4.496 -22.181 1.00 95.62 415 GLU A N 1
ATOM 3217 C CA . GLU A 1 415 ? 7.492 -3.721 -22.684 1.00 95.62 415 GLU A CA 1
ATOM 3218 C C . GLU A 1 415 ? 7.646 -2.219 -22.387 1.00 95.62 415 GLU A C 1
ATOM 3220 O O . GLU A 1 415 ? 7.429 -1.392 -23.276 1.00 95.62 415 GLU A O 1
ATOM 3225 N N . LEU A 1 416 ? 8.129 -1.846 -21.195 1.00 96.25 416 LEU A N 1
ATOM 3226 C CA . LEU A 1 416 ? 8.485 -0.455 -20.888 1.00 96.25 416 LEU A CA 1
ATOM 3227 C C . LEU A 1 416 ? 9.592 0.052 -21.821 1.00 96.25 416 LEU A C 1
ATOM 3229 O O . LEU A 1 416 ? 9.490 1.148 -22.374 1.00 96.25 416 LEU A O 1
ATOM 3233 N N . ALA A 1 417 ? 10.643 -0.738 -22.047 1.00 96.56 417 ALA A N 1
ATOM 3234 C CA . ALA A 1 417 ? 11.725 -0.353 -22.946 1.00 96.56 417 ALA A CA 1
ATOM 3235 C C . ALA A 1 417 ? 11.215 -0.102 -24.376 1.00 96.56 417 ALA A C 1
ATOM 3237 O O . ALA A 1 417 ? 11.581 0.898 -25.004 1.00 96.56 417 ALA A O 1
ATOM 3238 N N . ARG A 1 418 ? 10.315 -0.965 -24.866 1.00 96.12 418 ARG A N 1
ATOM 3239 C CA . ARG A 1 418 ? 9.659 -0.822 -26.171 1.00 96.12 418 ARG A CA 1
ATOM 3240 C C . ARG A 1 418 ? 8.836 0.462 -26.253 1.00 96.12 418 ARG A C 1
ATOM 3242 O O . ARG A 1 418 ? 9.005 1.214 -27.213 1.00 96.12 418 ARG A O 1
ATOM 3249 N N . GLU A 1 419 ? 8.011 0.734 -25.244 1.00 95.88 419 GLU A N 1
ATOM 3250 C CA . GLU A 1 419 ? 7.150 1.921 -25.185 1.00 95.88 419 GLU A CA 1
ATOM 3251 C C . GLU A 1 419 ? 7.965 3.223 -25.239 1.00 95.88 419 GLU A C 1
ATOM 3253 O O . GLU A 1 419 ? 7.658 4.143 -26.001 1.00 95.88 419 GLU A O 1
ATOM 3258 N N . PHE A 1 420 ? 9.075 3.283 -24.498 1.00 96.31 420 PHE A N 1
ATOM 3259 C CA . PHE A 1 420 ? 9.952 4.458 -24.465 1.00 96.31 420 PHE A CA 1
ATOM 3260 C C . PHE A 1 420 ? 11.011 4.477 -25.579 1.00 96.31 420 PHE A C 1
ATOM 3262 O O . PHE A 1 420 ? 11.780 5.442 -25.687 1.00 96.31 420 PHE A O 1
ATOM 3269 N N . LYS A 1 421 ? 11.023 3.464 -26.459 1.00 96.38 421 LYS A N 1
ATOM 3270 C CA . LYS A 1 421 ? 11.982 3.284 -27.564 1.00 96.38 421 LYS A CA 1
ATOM 3271 C C . LYS A 1 421 ? 13.436 3.335 -27.078 1.00 96.38 421 LYS A C 1
ATOM 3273 O O . LYS A 1 421 ? 14.266 4.054 -27.643 1.00 96.38 421 LYS A O 1
ATOM 3278 N N . VAL A 1 422 ? 13.712 2.605 -26.002 1.00 96.31 422 VAL A N 1
ATOM 3279 C CA . VAL A 1 422 ? 15.038 2.395 -25.404 1.00 96.31 422 VAL A CA 1
ATOM 3280 C C . VAL A 1 422 ? 15.388 0.903 -25.459 1.00 96.31 422 VAL A C 1
ATOM 3282 O O . VAL A 1 422 ? 14.519 0.072 -25.723 1.00 96.31 422 VAL A O 1
ATOM 3285 N N . GLN A 1 423 ? 16.658 0.535 -25.284 1.00 95.00 423 GLN A N 1
ATOM 3286 C CA . GLN A 1 423 ? 17.103 -0.859 -25.424 1.00 95.00 423 GLN A CA 1
ATOM 3287 C C . GLN A 1 423 ? 18.088 -1.247 -24.326 1.00 95.00 423 GLN A C 1
ATOM 3289 O O . GLN A 1 423 ? 18.759 -0.400 -23.744 1.00 95.00 423 GLN A O 1
ATOM 3294 N N . GLY A 1 424 ? 18.177 -2.550 -24.046 1.00 93.56 424 GLY A N 1
ATOM 3295 C CA . GLY A 1 424 ? 19.154 -3.083 -23.098 1.00 93.56 424 GLY A CA 1
ATOM 3296 C C . GLY A 1 424 ? 19.005 -2.527 -21.681 1.00 93.56 424 GLY A C 1
ATOM 3297 O O . GLY A 1 424 ? 20.003 -2.416 -20.986 1.00 93.56 424 GLY A O 1
ATOM 3298 N N . VAL A 1 425 ? 17.787 -2.168 -21.256 1.00 95.31 425 VAL A N 1
ATOM 3299 C CA . VAL A 1 425 ? 17.523 -1.602 -19.918 1.00 95.31 425 VAL A CA 1
ATOM 3300 C C . VAL A 1 425 ? 18.002 -2.542 -18.810 1.00 95.31 425 VAL A C 1
ATOM 3302 O O . VAL A 1 425 ? 18.514 -2.091 -17.798 1.00 95.31 425 VAL A O 1
ATOM 3305 N N . GLU A 1 426 ? 17.912 -3.854 -19.024 1.00 93.56 426 GLU A N 1
ATOM 3306 C CA . GLU A 1 426 ? 18.369 -4.871 -18.072 1.00 93.56 426 GLU A CA 1
ATOM 3307 C C . GLU A 1 426 ? 19.902 -4.967 -17.966 1.00 93.56 426 GLU A C 1
ATOM 3309 O O . GLU A 1 426 ? 20.418 -5.553 -17.012 1.00 93.56 426 GLU A O 1
ATOM 3314 N N . ALA A 1 427 ? 20.651 -4.417 -18.932 1.00 90.62 427 ALA A N 1
ATOM 3315 C CA . ALA A 1 427 ? 22.105 -4.522 -18.989 1.00 90.62 427 ALA A CA 1
ATOM 3316 C C . ALA A 1 427 ? 22.753 -3.642 -17.908 1.00 90.62 427 ALA A C 1
ATOM 3318 O O . ALA A 1 427 ? 23.101 -2.488 -18.139 1.00 90.62 427 ALA A O 1
ATOM 3319 N N . GLY A 1 428 ? 22.923 -4.212 -16.716 1.00 85.88 428 GLY A N 1
ATOM 3320 C CA . GLY A 1 428 ? 23.497 -3.534 -15.550 1.00 85.88 428 GLY A CA 1
ATOM 3321 C C . GLY A 1 428 ? 22.560 -3.461 -14.347 1.00 85.88 428 GLY A C 1
ATOM 3322 O O . GLY A 1 428 ? 22.980 -2.971 -13.302 1.00 85.88 428 GLY A O 1
ATOM 3323 N N . LEU A 1 429 ? 21.331 -3.969 -14.469 1.00 93.69 429 LEU A N 1
ATOM 3324 C CA . LEU A 1 429 ? 20.403 -4.081 -13.349 1.00 93.69 429 LEU A CA 1
ATOM 3325 C C . LEU A 1 429 ? 20.587 -5.412 -12.617 1.00 93.69 429 LEU A C 1
ATOM 3327 O O . LEU A 1 429 ? 20.793 -6.462 -13.232 1.00 93.69 429 LEU A O 1
ATOM 3331 N N . GLU A 1 430 ? 20.481 -5.374 -11.292 1.00 92.94 430 GLU A N 1
ATOM 3332 C CA . GLU A 1 430 ? 20.513 -6.571 -10.457 1.00 92.94 430 GLU A CA 1
ATOM 3333 C C . GLU A 1 430 ? 19.108 -7.187 -10.377 1.00 92.94 430 GLU A C 1
ATOM 3335 O O . GLU A 1 430 ? 18.187 -6.612 -9.795 1.00 92.94 430 GLU A O 1
ATOM 3340 N N . ALA A 1 431 ? 18.938 -8.374 -10.964 1.00 91.62 431 ALA A N 1
ATOM 3341 C CA . ALA A 1 431 ? 17.710 -9.150 -10.824 1.00 91.62 431 ALA A CA 1
ATOM 3342 C C . ALA A 1 431 ? 17.643 -9.826 -9.444 1.00 91.62 431 ALA A C 1
ATOM 3344 O O . ALA A 1 431 ? 18.625 -10.414 -8.986 1.00 91.62 431 ALA A O 1
ATOM 3345 N N . ARG A 1 432 ? 16.465 -9.806 -8.816 1.00 89.81 432 ARG A N 1
ATOM 3346 C CA . ARG A 1 432 ? 16.186 -10.424 -7.510 1.00 89.81 432 ARG A CA 1
ATOM 3347 C C . ARG A 1 432 ? 15.043 -11.434 -7.613 1.00 89.81 432 ARG A C 1
ATOM 3349 O O . ARG A 1 432 ? 14.129 -11.235 -8.403 1.00 89.81 432 ARG A O 1
ATOM 3356 N N . SER A 1 433 ? 15.087 -12.501 -6.822 1.00 85.81 433 SER A N 1
ATOM 3357 C CA . SER A 1 433 ? 14.065 -13.562 -6.770 1.00 85.81 433 SER A CA 1
ATOM 3358 C C . SER A 1 433 ? 13.606 -13.710 -5.323 1.00 85.81 433 SER A C 1
ATOM 3360 O O . SER A 1 433 ? 14.466 -13.775 -4.451 1.00 85.81 433 SER A O 1
ATOM 3362 N N . PHE A 1 434 ? 12.290 -13.688 -5.071 1.00 75.00 434 PHE A N 1
ATOM 3363 C CA . PHE A 1 434 ? 11.714 -13.591 -3.719 1.00 75.00 434 PHE A CA 1
ATOM 3364 C C . PHE A 1 434 ? 11.083 -14.890 -3.199 1.00 75.00 434 PHE A C 1
ATOM 3366 O O . PHE A 1 434 ? 11.344 -15.230 -2.053 1.00 75.00 434 PHE A O 1
ATOM 3373 N N . VAL A 1 435 ?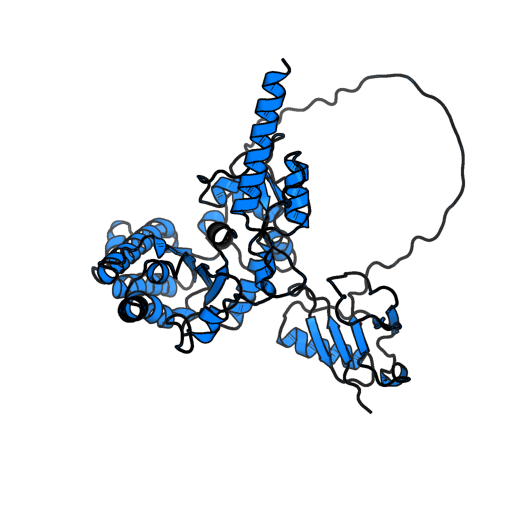 10.292 -15.625 -3.995 1.00 69.75 435 VAL A N 1
ATOM 3374 C CA . VAL A 1 435 ? 9.627 -16.866 -3.532 1.00 69.75 435 VAL A CA 1
ATOM 3375 C C . VAL A 1 435 ? 10.011 -18.052 -4.407 1.00 69.75 435 VAL A C 1
ATOM 3377 O O . VAL A 1 435 ? 10.468 -19.082 -3.908 1.00 69.75 435 VAL A O 1
ATOM 3380 N N . SER A 1 436 ? 9.906 -17.884 -5.722 1.00 63.94 436 SER A N 1
ATOM 3381 C CA . SER A 1 436 ? 10.343 -18.863 -6.710 1.00 63.94 436 SER A CA 1
ATOM 3382 C C . SER A 1 436 ? 11.714 -18.499 -7.282 1.00 63.94 436 SER A C 1
ATOM 3384 O O . SER A 1 436 ? 11.931 -17.379 -7.749 1.00 63.94 436 SER A O 1
ATOM 3386 N N . TYR A 1 437 ? 12.637 -19.469 -7.343 1.00 59.59 437 TYR A N 1
ATOM 3387 C CA . TYR A 1 437 ? 13.931 -19.323 -8.040 1.00 59.59 437 TYR A CA 1
ATOM 3388 C C . TYR A 1 437 ? 13.785 -18.945 -9.525 1.00 59.59 437 TYR A C 1
ATOM 3390 O O . TYR A 1 437 ? 14.778 -18.595 -10.168 1.00 59.59 437 TYR A O 1
ATOM 3398 N N . MET A 1 438 ? 12.574 -19.051 -10.077 1.00 60.41 438 MET A N 1
ATOM 3399 C CA . MET A 1 438 ? 12.295 -18.808 -11.487 1.00 60.41 438 MET A CA 1
ATOM 3400 C C . MET A 1 438 ? 11.890 -17.361 -11.779 1.00 60.41 438 MET A C 1
ATOM 3402 O O . MET A 1 438 ? 12.178 -16.879 -12.875 1.00 60.41 438 MET A O 1
ATOM 3406 N N . ASP A 1 439 ? 11.343 -16.638 -10.800 1.00 76.38 439 ASP A N 1
ATOM 3407 C CA . ASP A 1 439 ? 10.769 -15.318 -11.048 1.00 76.38 439 ASP A CA 1
ATOM 3408 C C . ASP A 1 439 ? 11.746 -14.220 -10.639 1.00 76.38 439 ASP A C 1
ATOM 3410 O O . ASP A 1 439 ? 11.951 -13.880 -9.470 1.00 76.38 439 ASP A O 1
ATOM 3414 N N . LYS A 1 440 ? 12.413 -13.685 -11.662 1.00 89.62 440 LYS A N 1
ATOM 3415 C CA . LYS A 1 440 ? 13.270 -12.511 -11.541 1.00 89.62 440 LYS A CA 1
ATOM 3416 C C . LYS A 1 440 ? 12.409 -11.261 -11.482 1.00 89.62 440 LYS A C 1
ATOM 3418 O O . LYS A 1 440 ? 11.458 -11.101 -12.235 1.00 89.62 440 LYS A O 1
ATOM 3423 N N . SER A 1 441 ? 12.815 -10.337 -10.634 1.00 92.50 441 SER A N 1
ATOM 3424 C CA . SER A 1 441 ? 12.218 -9.020 -10.504 1.00 92.50 441 SER A CA 1
ATOM 3425 C C . SER A 1 441 ? 13.314 -7.969 -10.403 1.00 92.50 441 SER A C 1
ATOM 3427 O O . SER A 1 441 ? 14.365 -8.183 -9.793 1.00 92.50 441 SER A O 1
ATOM 3429 N N . TYR A 1 442 ? 13.074 -6.824 -11.020 1.00 95.25 442 TYR A N 1
ATOM 3430 C CA . TYR A 1 442 ? 13.984 -5.691 -11.040 1.00 95.25 442 TYR A CA 1
ATOM 3431 C C . TYR A 1 442 ? 13.455 -4.572 -10.148 1.00 95.25 442 TYR A C 1
ATOM 3433 O O . TYR A 1 442 ? 12.243 -4.376 -10.018 1.00 95.25 442 TYR A O 1
ATOM 3441 N N . SER A 1 443 ? 14.364 -3.804 -9.550 1.00 95.25 443 SER A N 1
ATOM 3442 C CA . SER A 1 443 ? 14.010 -2.601 -8.797 1.00 95.25 443 SER A CA 1
ATOM 3443 C C . SER A 1 443 ? 13.272 -1.617 -9.704 1.00 95.25 443 SER A C 1
ATOM 3445 O O . SER A 1 443 ? 13.822 -1.159 -10.708 1.00 95.25 443 SER A O 1
ATOM 3447 N N . MET A 1 444 ? 12.037 -1.248 -9.342 1.00 95.25 444 MET A N 1
ATOM 3448 C CA . MET A 1 444 ? 11.257 -0.283 -10.124 1.00 95.25 444 MET A CA 1
ATOM 3449 C C . MET A 1 444 ? 12.005 1.044 -10.258 1.00 95.25 444 MET A C 1
ATOM 3451 O O . MET A 1 444 ? 12.049 1.626 -11.337 1.00 95.25 444 MET A O 1
ATOM 3455 N N . ARG A 1 445 ? 12.640 1.514 -9.177 1.00 95.06 445 ARG A N 1
ATOM 3456 C CA . ARG A 1 445 ? 13.425 2.755 -9.192 1.00 95.06 445 ARG A CA 1
ATOM 3457 C C . ARG A 1 445 ? 14.544 2.703 -10.230 1.00 95.06 445 ARG A C 1
ATOM 3459 O O . ARG A 1 445 ? 14.655 3.631 -11.022 1.00 95.06 445 ARG A O 1
ATOM 3466 N N . GLU A 1 446 ? 15.341 1.638 -10.225 1.00 96.12 446 GLU A N 1
ATOM 3467 C CA . GLU A 1 446 ? 16.520 1.526 -11.093 1.00 96.12 446 GLU A CA 1
ATOM 3468 C C . GLU A 1 446 ? 16.118 1.389 -12.563 1.00 96.12 446 GLU A C 1
ATOM 3470 O O . GLU A 1 446 ? 16.661 2.095 -13.409 1.00 96.12 446 GLU A O 1
ATOM 3475 N N . VAL A 1 447 ? 15.093 0.578 -12.860 1.00 96.81 447 VAL A N 1
ATOM 3476 C CA . VAL A 1 447 ? 14.522 0.466 -14.213 1.00 96.81 447 VAL A CA 1
ATOM 3477 C C . VAL A 1 447 ? 14.043 1.831 -14.712 1.00 96.81 447 VAL A C 1
ATOM 3479 O O . VAL A 1 447 ? 14.392 2.255 -15.813 1.00 96.81 447 VAL A O 1
ATOM 3482 N N . LEU A 1 448 ? 13.266 2.556 -13.900 1.00 95.69 448 LEU A N 1
ATOM 3483 C CA . LEU A 1 448 ? 12.744 3.867 -14.288 1.00 95.69 448 LEU A CA 1
ATOM 3484 C C . LEU A 1 448 ? 13.856 4.914 -14.449 1.00 95.69 448 LEU A C 1
ATOM 3486 O O . LEU A 1 448 ? 13.777 5.762 -15.336 1.00 95.69 448 LEU A O 1
ATOM 3490 N N . GLU A 1 449 ? 14.883 4.903 -13.601 1.00 95.75 449 GLU A N 1
ATOM 3491 C CA . GLU A 1 449 ? 16.044 5.792 -13.724 1.00 95.75 449 GLU A CA 1
ATOM 3492 C C . GLU A 1 449 ? 16.850 5.518 -14.994 1.00 95.75 449 GLU A C 1
ATOM 3494 O O . GLU A 1 449 ? 17.232 6.470 -15.683 1.00 95.75 449 GLU A O 1
ATOM 3499 N N . GLU A 1 450 ? 17.034 4.247 -15.340 1.00 97.19 450 GLU A N 1
ATOM 3500 C CA . GLU A 1 450 ? 17.749 3.821 -16.538 1.00 97.19 450 GLU A CA 1
ATOM 3501 C C . GLU A 1 450 ? 16.999 4.210 -17.820 1.00 97.19 450 GLU A C 1
ATOM 3503 O O . GLU A 1 450 ? 17.584 4.826 -18.715 1.00 97.19 450 GLU A O 1
ATOM 3508 N N . ILE A 1 451 ? 15.678 3.994 -17.879 1.00 96.69 451 ILE A N 1
ATOM 3509 C CA . ILE A 1 451 ? 14.855 4.469 -19.005 1.00 96.69 451 ILE A CA 1
ATOM 3510 C C . ILE A 1 451 ? 14.946 5.998 -19.125 1.00 96.69 451 ILE A C 1
ATOM 3512 O O . ILE A 1 451 ? 15.176 6.524 -20.217 1.00 96.69 451 ILE A O 1
ATOM 3516 N N . ARG A 1 452 ? 14.835 6.742 -18.010 1.00 95.75 452 ARG A N 1
ATOM 3517 C CA . ARG A 1 452 ? 14.986 8.212 -18.029 1.00 95.75 452 ARG A CA 1
ATOM 3518 C C . ARG A 1 452 ? 16.362 8.640 -18.536 1.00 95.75 452 ARG A C 1
ATOM 3520 O O . ARG A 1 452 ? 16.455 9.644 -19.243 1.00 95.75 452 ARG A O 1
ATOM 3527 N N . ARG A 1 453 ? 17.429 7.932 -18.155 1.00 96.31 453 ARG A N 1
ATOM 3528 C CA . ARG A 1 453 ? 18.797 8.215 -18.605 1.00 96.31 453 ARG A CA 1
ATOM 3529 C C . ARG A 1 453 ? 18.905 8.069 -20.122 1.00 96.31 453 ARG A C 1
ATOM 3531 O O . ARG A 1 453 ? 19.318 9.026 -20.774 1.00 96.31 453 ARG A O 1
ATOM 3538 N N . GLN A 1 454 ? 18.465 6.938 -20.672 1.00 96.69 454 GLN A N 1
ATOM 3539 C CA . GLN A 1 454 ? 18.525 6.678 -22.113 1.00 96.69 454 GLN A CA 1
ATOM 3540 C C . GLN A 1 454 ? 17.654 7.649 -22.930 1.00 96.69 454 GLN A C 1
ATOM 3542 O O . GLN A 1 454 ? 18.088 8.129 -23.978 1.00 96.69 454 GLN A O 1
ATOM 3547 N N . CYS A 1 455 ? 16.464 8.020 -22.437 1.00 94.88 455 CYS A N 1
ATOM 3548 C CA . CYS A 1 455 ? 15.625 9.029 -23.096 1.00 94.88 455 CYS A CA 1
ATOM 3549 C C . CYS A 1 455 ? 16.340 10.386 -23.236 1.00 94.88 455 CYS A C 1
ATOM 3551 O O . CYS A 1 455 ? 16.324 10.971 -24.319 1.00 94.88 455 CYS A O 1
ATOM 3553 N N . ARG A 1 456 ? 17.035 10.855 -22.186 1.00 95.56 456 ARG A N 1
ATOM 3554 C CA . ARG A 1 456 ? 17.809 12.114 -22.231 1.00 95.56 456 ARG A CA 1
ATOM 3555 C C . ARG A 1 456 ? 19.000 12.046 -23.192 1.00 95.56 456 ARG A C 1
ATOM 3557 O O . ARG A 1 456 ? 19.330 13.030 -23.855 1.00 95.56 456 ARG A O 1
ATOM 3564 N N . GLU A 1 457 ? 19.670 10.901 -23.273 1.00 95.06 457 GLU A N 1
ATOM 3565 C CA . GLU A 1 457 ? 20.795 10.705 -24.198 1.00 95.06 457 GLU A CA 1
ATOM 3566 C C . GLU A 1 457 ? 20.348 10.767 -25.658 1.00 95.06 457 GLU A C 1
ATOM 3568 O O . GLU A 1 457 ? 21.025 11.382 -26.479 1.00 95.06 457 GLU A O 1
ATOM 3573 N N . ARG A 1 458 ? 19.169 10.221 -25.967 1.00 94.25 458 ARG A N 1
ATOM 3574 C CA . ARG A 1 458 ? 18.570 10.324 -27.302 1.00 94.25 458 ARG A CA 1
ATOM 3575 C C . ARG A 1 458 ? 18.256 11.774 -27.676 1.00 94.25 458 ARG A C 1
ATOM 3577 O O . ARG A 1 458 ? 18.691 12.237 -28.724 1.00 94.25 458 ARG A O 1
ATOM 3584 N N . GLU A 1 459 ? 17.586 12.511 -26.790 1.00 92.12 459 GLU A N 1
ATOM 3585 C CA . GLU A 1 459 ? 17.233 13.923 -27.019 1.00 92.12 459 GLU A CA 1
ATOM 3586 C C . GLU A 1 459 ? 18.470 14.811 -27.240 1.00 92.12 459 GLU A C 1
ATOM 3588 O O . GLU A 1 459 ? 18.469 15.704 -28.088 1.00 92.12 459 GLU A O 1
ATOM 3593 N N . THR A 1 460 ? 19.556 14.553 -26.504 1.00 91.81 460 THR A N 1
ATOM 3594 C CA . THR A 1 460 ? 20.817 15.300 -26.660 1.00 91.81 460 THR A CA 1
ATOM 3595 C C . THR A 1 460 ? 21.640 14.864 -27.872 1.00 91.81 460 THR A C 1
ATOM 3597 O O . THR A 1 460 ? 22.384 15.681 -28.421 1.00 91.81 460 THR A O 1
ATOM 3600 N N . GLY A 1 461 ? 21.528 13.602 -28.293 1.00 88.56 461 GLY A N 1
ATOM 3601 C CA . GLY A 1 461 ? 22.146 13.081 -29.511 1.00 88.56 461 GLY A CA 1
ATOM 3602 C C . GLY A 1 461 ? 21.543 13.708 -30.765 1.00 88.56 461 GLY A C 1
ATOM 3603 O O . GLY A 1 461 ? 22.284 14.222 -31.604 1.00 88.56 461 GLY A O 1
ATOM 3604 N N . ASP A 1 462 ? 20.213 13.761 -30.841 1.00 78.94 462 ASP A N 1
ATOM 3605 C CA . ASP A 1 462 ? 19.492 14.352 -31.973 1.00 78.94 462 ASP A CA 1
ATOM 3606 C C . ASP A 1 462 ? 19.782 15.858 -32.113 1.00 78.94 462 ASP A C 1
ATOM 3608 O O . ASP A 1 462 ? 19.942 16.368 -33.222 1.00 78.94 462 ASP A O 1
ATOM 3612 N N . ALA A 1 463 ? 19.966 16.565 -30.992 1.00 73.31 463 ALA A N 1
ATOM 3613 C CA . ALA A 1 463 ? 20.304 17.990 -30.984 1.00 73.31 463 ALA A CA 1
ATOM 3614 C C . ALA A 1 463 ? 21.710 18.319 -31.530 1.00 73.31 463 ALA A C 1
ATOM 3616 O O . ALA A 1 463 ? 21.977 19.476 -31.843 1.00 73.31 463 ALA A O 1
ATOM 3617 N N . LYS A 1 464 ? 22.622 17.340 -31.630 1.00 68.19 464 LYS A N 1
ATOM 3618 C CA . LYS A 1 464 ? 23.988 17.542 -32.157 1.00 68.19 464 LYS A CA 1
ATOM 3619 C C . LYS A 1 464 ? 24.121 17.278 -33.659 1.00 68.19 464 LYS A C 1
ATOM 3621 O O . LYS A 1 464 ? 25.184 17.544 -34.215 1.00 68.19 464 LYS A O 1
ATOM 3626 N N . VAL A 1 465 ? 23.095 16.710 -34.294 1.00 61.41 465 VAL A N 1
ATOM 3627 C CA . VAL A 1 465 ? 23.109 16.323 -35.718 1.00 61.41 465 VAL A CA 1
ATOM 3628 C C . VAL A 1 465 ? 22.446 17.387 -36.614 1.00 61.41 465 VAL A C 1
ATOM 3630 O O . VAL A 1 465 ? 22.505 17.286 -37.838 1.00 61.41 465 VAL A O 1
ATOM 3633 N N . ILE A 1 466 ? 21.868 18.432 -36.013 1.00 49.81 466 ILE A N 1
ATOM 3634 C CA . ILE A 1 466 ? 21.291 19.615 -36.676 1.00 49.81 466 ILE A CA 1
ATOM 3635 C C . ILE A 1 466 ? 22.318 20.746 -36.649 1.00 49.81 466 ILE A C 1
ATOM 3637 O O . ILE A 1 466 ? 22.462 21.426 -37.692 1.00 49.81 466 ILE A O 1
#

Organism: NCBI:txid153914

Radius of gyration: 26.84 Å; chains: 1; bounding box: 45×71×85 Å

pLDDT: mean 82.09, std 18.93, range [20.84, 98.25]

Foldseek 3Di:
DWDFAWEWEDAPQDLIQTDGATDFFLLRRCVRSVVVCVVQHVPPDDFAQWKKKAPDPDDPPPDGRDLDHDPRIDIDGRRDTPCVVPPDPDHIYIYTHHHDDPPDDDDDDDDDDDDDDDDDDDDDPDPPDPPDDPQQDAWDDLDVQKTFGPDPAADEDDPPCQAPLCQLVDHNYMDGFLCSLVLVQLSVCVVPLFAEEAADAPQFCPSVLQNVNCCFAALVNVPPSSNVSCLVPHPVSVVCVVVVPRDDTNQAQEQEAEQLQADQVPRLQRVLVRLLVSLLVSCVVCVVVLVPDPVCSCVLRDSALLSNVLSSLVSQLVVVRHAYAYEYHQVCNSVVVVHDPVVSLVSCCRRPLVSQLVCSVRHSYYYHYHYDYAPPVCCVVVPPDPRSSNSRYDHCHQPPSCLSSTAAWPVRLVSVCVSLVHDPLVVPFDWDDHHDPPTTGTRNRSSSVSSVVRSVVVVVVVVVVD

Secondary structure (DSSP, 8-state):
-PEEEEEEE--SSSS-EEEEEEESBHHHHHHHHHHHHHHH-TT-----SEEEEE-S---TT-----SSPPTTEEEEETTSBGGGGTTS---EEEEE--S-------------------------------------PPPEEEETTEEE-S-SS-BPPPTT--SHHHHHHSTTBEEE--THHHHHHHHHHHH--SEEEEEE-TTSSHHHHHHHHHHHHBGGGTT-HHHHHHHTTSHHHHHHHH-TTT--TT-BEEEEEEGGGS-STTHHHHHHHHHHHHHHHHHHHTTTTTT--GGGGGGG--SSHHHHHHHHHHHHHHHSS--EEEEEESTTHHHHTT--HHHHHHHHIIIIIHHHHTSGGGEEEEEEEEE--TT-HHHHHH--SPPGGGGTEEE-TT-GGGGGGSSB-HHHHHHHHHHHT---TTTT---B-SS-TT--BB-HHHHHHHHHHHHHHHHHHHTT--